Protein 3C7A (pdb70)

B-factor: mean 21.14, std 8.31, range [6.83, 104.27]

Nearest PDB structures (foldseek):
  3c7c-assembly1_B  TM=9.844E-01  e=1.904E-80  Pecten maximus
  3iqd-assembly1_B  TM=9.729E-01  e=5.511E-79  Pecten maximus
  3c7d-assembly1_B  TM=9.740E-01  e=1.786E-74  Pecten maximus
  6pbp-assembly1_A  TM=6.969E-01  e=7.208E-14  Pseudomonas aeruginosa PAO1
  6c4n-assembly1_A  TM=6.877E-01  e=1.824E-13  Pseudomonas aeruginosa PAO1

Solvent-accessible surface area: 20232 Å² total; per-residue (Å²): 125,38,76,1,0,0,0,1,13,35,67,10,0,0,0,5,0,2,20,1,24,48,77,153,51,24,49,4,16,0,3,2,70,155,82,85,40,7,119,178,2,77,179,42,13,47,96,72,90,3,12,0,28,32,48,83,211,134,68,86,114,66,108,37,116,8,126,22,152,46,29,21,109,56,31,99,98,0,3,55,41,3,38,0,1,1,0,10,30,60,4,137,32,1,93,33,16,0,109,25,3,36,102,80,10,69,78,41,0,0,0,0,0,1,38,4,79,7,1,0,16,3,16,0,36,73,50,19,42,143,63,10,69,17,3,7,8,0,3,5,96,57,48,0,22,60,23,171,50,131,87,85,0,78,70,0,36,4,104,29,60,111,73,73,3,9,1,3,49,38,166,30,132,29,191,37,53,86,25,63,68,18,1,48,78,2,14,26,96,98,0,90,14,114,89,28,118,29,17,4,22,34,17,16,48,63,23,30,5,34,48,1,2,10,12,53,36,103,13,30,118,106,120,43,144,53,33,132,133,29,32,82,11,42,52,44,20,72,101,73,8,3,84,31,8,62,36,0,4,73,16,8,74,77,1,4,89,32,5,61,87,68,25,118,88,37,68,5,74,60,21,56,54,10,79,81,77,17,57,83,109,58,130,158,53,25,145,52,73,119,54,18,66,56,0,8,30,47,0,146,58,28,173,55,81,79,10,42,47,115,96,68,139,71,25,30,10,14,52,55,58,61,142,84,8,61,22,38,0,11,20,6,4,1,0,18,18,0,1,1,79,31,26,70,35,87,2,96,26,4,38,115,0,1,93,46,0,11,127,84,38,63,99,72,8,5,53,147,52,44,32,98,5,168,23,40,64,93,5,4,2,0,51,104,26,33,11,92,81,31,96,8,2,36,70,29,156,114,160,138,170,173,238

Foldseek 3Di:
DAEEEEEDFFFQSLVLQQLQQQDPPYAYEYAYADPPLQVVLCVVQDPHWAWEWEQDPVRDIDIGTGDHPGGDHQLQVRAAPHQEYEYDDAALCPLVVLQRNQVHHDLQHEYEYQAQFAQNLLSNCLSNPPSSQRYKYKHWQHHQFDWHDDDRNHYIYTPDGDQETEMEMDDHDYHGDDDQVVVCSSPDDDHRYDYDQDPVLSHLVNLLCPLLLQCCQPCVPPPPDADADWDQGQLPGDPVSLVLSQLQLVLSVVLLVLLCVVDPPRDNPPRDGPLVVLCVPQVVQADDRPDSNRSRNRGNVSPPHTADWDDDPPHIDHDDDDPSQVRSQQSHLLQVLLSCVQSVHDRVSSVVSNVVRCVVVVFWQDDPSDGPTPCNCSHSHSVNSPQRHPVCVPPVDDDDDDD

Structure (mmCIF, N/CA/C/O backbone):
data_3C7A
#
_entry.id   3C7A
#
_cell.length_a   99.816
_cell.length_b   99.816
_cell.length_c   126.513
_cell.angle_alpha   90.00
_cell.angle_beta   90.00
_cell.angle_gamma   90.00
#
_symmetry.space_group_name_H-M   'P 41 21 2'
#
loop_
_entity.id
_entity.type
_entity.pdbx_description
1 polymer 'Octopine dehydrogenase'
2 non-polymer NICOTINAMIDE-ADENINE-DINUCLEOTIDE
3 non-polymer 1,2-ETHANEDIOL
4 water water
#
loop_
_atom_site.group_PDB
_atom_site.id
_atom_site.type_symbol
_atom_site.label_atom_id
_atom_site.label_alt_id
_atom_site.label_comp_id
_atom_site.label_asym_id
_atom_site.label_entity_id
_atom_site.label_seq_id
_atom_site.pdbx_PDB_ins_code
_atom_site.Cartn_x
_atom_site.Cartn_y
_atom_site.Cartn_z
_atom_site.occupancy
_atom_site.B_iso_or_equiv
_atom_site.auth_seq_id
_atom_site.auth_comp_id
_atom_site.auth_asym_id
_atom_site.auth_atom_id
_atom_site.pdbx_PDB_model_num
ATOM 1 N N . THR A 1 2 ? 90.554 24.682 24.640 1.00 17.80 2 THR A N 1
ATOM 2 C CA . THR A 1 2 ? 90.921 24.749 26.084 1.00 17.71 2 THR A CA 1
ATOM 3 C C . THR A 1 2 ? 90.497 26.089 26.689 1.00 17.46 2 THR A C 1
ATOM 4 O O . THR A 1 2 ? 90.831 27.152 26.156 1.00 17.58 2 THR A O 1
ATOM 8 N N . VAL A 1 3 ? 89.753 26.024 27.793 1.00 17.01 3 VAL A N 1
ATOM 9 C CA . VAL A 1 3 ? 89.368 27.213 28.559 1.00 16.54 3 VAL A CA 1
ATOM 10 C C . VAL A 1 3 ? 90.369 27.420 29.701 1.00 16.17 3 VAL A C 1
ATOM 11 O O . VAL A 1 3 ? 90.631 26.499 30.479 1.00 16.07 3 VAL A O 1
ATOM 15 N N . LYS A 1 4 ? 90.923 28.630 29.789 1.00 15.69 4 LYS A N 1
ATOM 16 C CA . LYS A 1 4 ? 91.960 28.955 30.776 1.00 15.33 4 LYS A CA 1
ATOM 17 C C . LYS A 1 4 ? 91.429 29.832 31.918 1.00 14.94 4 LYS A C 1
ATOM 18 O O . LYS A 1 4 ? 90.840 30.890 31.674 1.00 14.81 4 LYS A O 1
ATOM 24 N N . VAL A 1 5 ? 91.649 29.379 33.156 1.00 14.49 5 VAL A N 1
ATOM 25 C CA . VAL A 1 5 ? 91.062 29.995 34.361 1.00 13.98 5 VAL A CA 1
ATOM 26 C C . VAL A 1 5 ? 92.119 30.325 35.432 1.00 13.81 5 VAL A C 1
ATOM 27 O O . VAL A 1 5 ? 92.939 29.472 35.784 1.00 13.71 5 VAL A O 1
ATOM 31 N N . CYS A 1 6 ? 92.084 31.556 35.948 1.00 13.61 6 CYS A N 1
ATOM 32 C CA . CYS A 1 6 ? 92.949 31.979 37.064 1.00 13.42 6 CYS A CA 1
ATOM 33 C C . CYS A 1 6 ? 92.149 32.236 38.350 1.00 13.26 6 CYS A C 1
ATOM 34 O O . CYS A 1 6 ? 91.201 33.029 38.353 1.00 13.31 6 CYS A O 1
ATOM 37 N N . VAL A 1 7 ? 92.544 31.562 39.432 1.00 13.00 7 VAL A N 1
ATOM 38 C CA . VAL A 1 7 ? 91.925 31.725 40.757 1.00 12.83 7 VAL A CA 1
ATOM 39 C C . VAL A 1 7 ? 92.831 32.561 41.677 1.00 12.73 7 VAL A C 1
ATOM 40 O O . VAL A 1 7 ? 94.017 32.257 41.824 1.00 12.66 7 VAL A O 1
ATOM 44 N N . CYS A 1 8 ? 92.265 33.602 42.292 1.00 12.64 8 CYS A N 1
ATOM 45 C CA . CYS A 1 8 ? 93.017 34.502 43.179 1.00 12.56 8 CYS A CA 1
ATOM 46 C C . CYS A 1 8 ? 92.689 34.265 44.664 1.00 12.53 8 CYS A C 1
ATOM 47 O O . CYS A 1 8 ? 91.536 34.422 45.082 1.00 12.45 8 CYS A O 1
ATOM 50 N N . GLY A 1 9 ? 93.703 33.889 45.449 1.00 12.51 9 GLY A N 1
ATOM 51 C CA . GLY A 1 9 ? 93.546 33.653 46.897 1.00 12.55 9 GLY A CA 1
ATOM 52 C C . GLY A 1 9 ? 94.123 32.341 47.419 1.00 12.54 9 GLY A C 1
ATOM 53 O O . GLY A 1 9 ? 94.637 31.531 46.644 1.00 12.53 9 GLY A O 1
ATOM 54 N N . GLY A 1 10 ? 94.029 32.125 48.734 1.00 12.63 10 GLY A N 1
ATOM 55 C CA . GLY A 1 10 ? 94.554 30.900 49.358 1.00 12.72 10 GLY A CA 1
ATOM 56 C C . GLY A 1 10 ? 93.894 30.395 50.638 1.00 12.75 10 GLY A C 1
ATOM 57 O O . GLY A 1 10 ? 94.540 29.707 51.436 1.00 12.80 10 GLY A O 1
ATOM 58 N N . GLY A 1 11 ? 92.614 30.715 50.834 1.00 12.73 11 GLY A N 1
ATOM 59 C CA . GLY A 1 11 ? 91.875 30.304 52.039 1.00 12.68 11 GLY A CA 1
ATOM 60 C C . GLY A 1 11 ? 90.926 29.132 51.832 1.00 12.70 11 GLY A C 1
ATOM 61 O O . GLY A 1 11 ? 91.152 28.293 50.956 1.00 12.67 11 GLY A O 1
ATOM 62 N N . ASN A 1 12 ? 89.865 29.076 52.644 1.00 12.65 12 ASN A N 1
ATOM 63 C CA . ASN A 1 12 ? 88.855 28.006 52.566 1.00 12.67 12 ASN A CA 1
ATOM 64 C C . ASN A 1 12 ? 88.184 27.918 51.189 1.00 12.61 12 ASN A C 1
ATOM 65 O O . ASN A 1 12 ? 88.021 26.825 50.636 1.00 12.49 12 ASN A O 1
ATOM 70 N N . GLY A 1 13 ? 87.800 29.076 50.649 1.00 12.50 13 GLY A N 1
ATOM 71 C CA . GLY A 1 13 ? 87.128 29.163 49.350 1.00 12.35 13 GLY A CA 1
ATOM 72 C C . GLY A 1 13 ? 88.014 28.827 48.162 1.00 12.29 13 GLY A C 1
ATOM 73 O O . GLY A 1 13 ? 87.572 28.161 47.223 1.00 12.15 13 GLY A O 1
ATOM 74 N N . ALA A 1 14 ? 89.266 29.284 48.206 1.00 12.24 14 ALA A N 1
ATOM 75 C CA . ALA A 1 14 ? 90.227 29.058 47.119 1.00 12.20 14 ALA A CA 1
ATOM 76 C C . ALA A 1 14 ? 90.664 27.596 46.982 1.00 12.20 14 ALA A C 1
ATOM 77 O O . ALA A 1 14 ? 90.897 27.122 45.865 1.00 12.09 14 ALA A O 1
ATOM 79 N N . HIS A 1 15 ? 90.780 26.896 48.113 1.00 12.16 15 HIS A N 1
ATOM 80 C CA . HIS A 1 15 ? 91.090 25.459 48.124 1.00 12.19 15 HIS A CA 1
ATOM 81 C C . HIS A 1 15 ? 90.001 24.639 47.421 1.00 12.06 15 HIS A C 1
ATOM 82 O O . HIS A 1 15 ? 90.307 23.778 46.591 1.00 11.94 15 HIS A O 1
ATOM 89 N N . THR A 1 16 ? 88.739 24.919 47.756 1.00 12.03 16 THR A N 1
ATOM 90 C CA . THR A 1 16 ? 87.584 24.197 47.202 1.00 11.99 16 THR A CA 1
ATOM 91 C C . THR A 1 16 ? 87.407 24.419 45.689 1.00 12.07 16 THR A C 1
ATOM 92 O O . THR A 1 16 ? 87.225 23.456 44.938 1.00 12.08 16 THR A O 1
ATOM 96 N N . LEU A 1 17 ? 87.467 25.678 45.253 1.00 12.07 17 LEU A N 1
ATOM 97 C CA . LEU A 1 17 ? 87.274 26.030 43.838 1.00 12.17 17 LEU A CA 1
ATOM 98 C C . LEU A 1 17 ? 88.353 25.448 42.912 1.00 12.22 17 LEU A C 1
ATOM 99 O O . LEU A 1 17 ? 88.039 24.960 41.822 1.00 12.10 17 LEU A O 1
ATOM 104 N N . SER A 1 18 ? 89.612 25.502 43.353 1.00 12.38 18 SER A N 1
ATOM 105 C CA . SER A 1 18 ? 90.747 25.001 42.568 1.00 12.59 18 SER A CA 1
ATOM 106 C C . SER A 1 18 ? 90.684 23.492 42.307 1.00 12.64 18 SER A C 1
ATOM 107 O O . SER A 1 18 ? 91.002 23.035 41.207 1.00 12.63 18 SER A O 1
ATOM 110 N N . GLY A 1 19 ? 90.272 22.733 43.322 1.00 12.67 19 GLY A N 1
ATOM 111 C CA . GLY A 1 19 ? 90.154 21.277 43.224 1.00 12.81 19 GLY A CA 1
ATOM 112 C C . GLY A 1 19 ? 89.050 20.791 42.296 1.00 12.94 19 GLY A C 1
ATOM 113 O O . GLY A 1 19 ? 89.246 19.837 41.539 1.00 12.89 19 GLY A O 1
ATOM 114 N N . LEU A 1 20 ? 87.891 21.446 42.354 1.00 13.03 20 LEU A N 1
ATOM 115 C CA . LEU A 1 20 ? 86.740 21.067 41.525 1.00 13.18 20 LEU A CA 1
ATOM 116 C C . LEU A 1 20 ? 86.917 21.423 40.043 1.00 13.26 20 LEU A C 1
ATOM 117 O O . LEU A 1 20 ? 86.609 20.609 39.166 1.00 13.13 20 LEU A O 1
ATOM 122 N N . ALA A 1 21 ? 87.412 22.633 39.777 1.00 13.34 21 ALA A N 1
ATOM 123 C CA . ALA A 1 21 ? 87.616 23.127 38.408 1.00 13.58 21 ALA A CA 1
ATOM 124 C C . ALA A 1 21 ? 88.677 22.347 37.622 1.00 13.75 21 ALA A C 1
ATOM 125 O O . ALA A 1 21 ? 88.516 22.111 36.420 1.00 13.72 21 ALA A O 1
ATOM 127 N N . ALA A 1 22 ? 89.750 21.948 38.304 1.00 13.89 22 ALA A N 1
ATOM 128 C CA . ALA A 1 22 ? 90.857 21.221 37.670 1.00 14.14 22 ALA A CA 1
ATOM 129 C C . ALA A 1 22 ? 90.537 19.754 37.356 1.00 14.33 22 ALA A C 1
ATOM 130 O O . ALA A 1 22 ? 91.332 19.070 36.703 1.00 14.28 22 ALA A O 1
ATOM 132 N N . SER A 1 23 ? 89.380 19.278 37.815 1.00 14.60 23 SER A N 1
ATOM 133 C CA . SER A 1 23 ? 88.950 17.901 37.555 1.00 14.93 23 SER A CA 1
ATOM 134 C C . SER A 1 23 ? 88.132 17.754 36.261 1.00 15.22 23 SER A C 1
ATOM 135 O O . SER A 1 23 ? 87.810 16.633 35.851 1.00 15.25 23 SER A O 1
ATOM 138 N N . ARG A 1 24 ? 87.811 18.881 35.622 1.00 15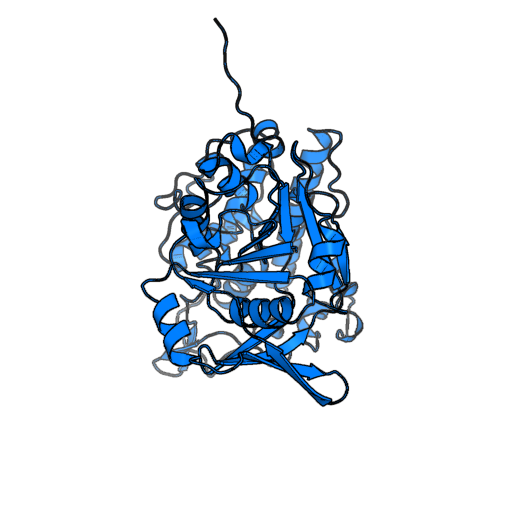.42 24 ARG A N 1
ATOM 139 C CA . ARG A 1 24 ? 86.985 18.888 34.406 1.00 15.71 24 ARG A CA 1
ATOM 140 C C . ARG A 1 24 ? 87.826 18.759 33.132 1.00 15.99 24 ARG A C 1
ATOM 141 O O . ARG A 1 24 ? 88.890 19.372 33.017 1.00 15.96 24 ARG A O 1
ATOM 149 N N . 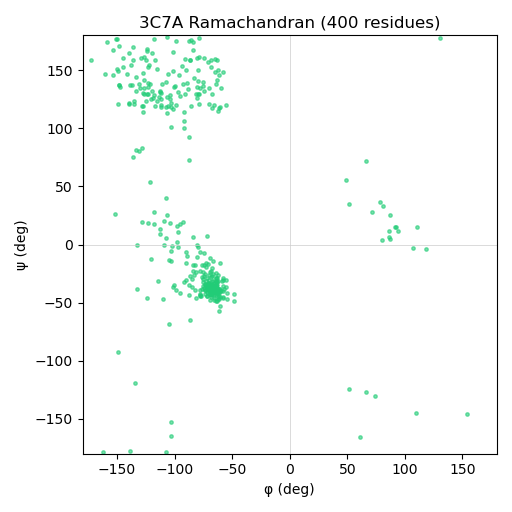ASP A 1 25 ? 87.333 17.968 32.178 1.00 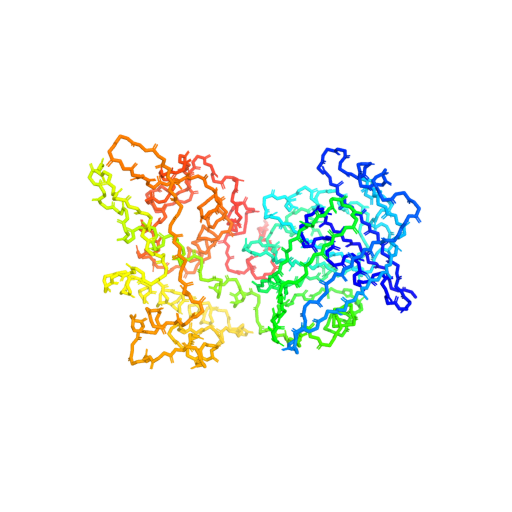16.36 25 ASP A N 1
ATOM 150 C CA . ASP A 1 25 ? 87.997 17.785 30.882 1.00 16.80 25 ASP A CA 1
ATOM 151 C C . ASP A 1 25 ? 87.979 19.064 30.040 1.00 16.78 25 ASP A C 1
ATOM 152 O O . ASP A 1 25 ? 86.928 19.682 29.854 1.00 16.80 25 ASP A O 1
ATOM 157 N N . GLY A 1 26 ? 89.152 19.453 29.543 1.00 16.88 26 GLY A N 1
ATOM 158 C CA . GLY A 1 26 ? 89.294 20.626 28.676 1.00 16.84 26 GLY A CA 1
ATOM 159 C C . GLY A 1 26 ? 89.484 21.959 29.385 1.00 16.80 26 GLY A C 1
ATOM 160 O O . GLY A 1 26 ? 89.161 23.012 28.825 1.00 16.83 26 GLY A O 1
AT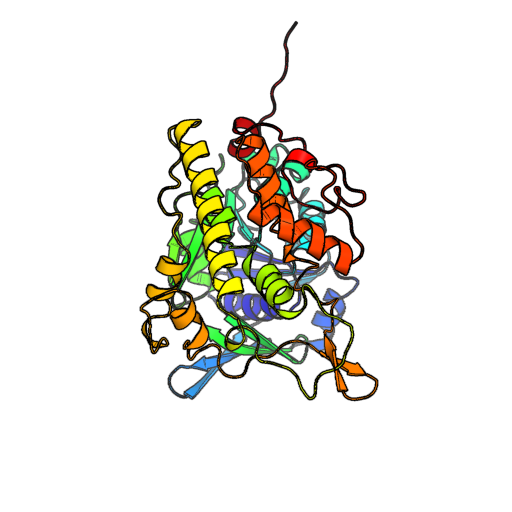OM 161 N N . VAL A 1 27 ? 90.013 21.917 30.609 1.00 16.68 27 VAL A N 1
ATOM 162 C CA . VAL A 1 27 ? 90.240 23.124 31.421 1.00 16.58 27 VAL A CA 1
ATOM 163 C C . VAL A 1 27 ? 91.668 23.149 31.995 1.00 16.57 27 VAL A C 1
ATOM 164 O O . VAL A 1 27 ? 92.175 22.121 32.453 1.00 16.52 27 VAL A O 1
ATOM 168 N N . GLU A 1 28 ? 92.299 24.326 31.961 1.00 16.55 28 GLU A N 1
ATOM 169 C CA . GLU A 1 28 ? 93.624 24.556 32.557 1.00 16.53 28 GLU A CA 1
ATOM 170 C C . GLU A 1 28 ? 93.549 25.622 33.666 1.00 16.48 28 GLU A C 1
ATOM 171 O O . GLU A 1 28 ? 93.070 26.737 33.432 1.00 16.39 28 GLU A O 1
ATOM 177 N N . VAL A 1 29 ? 94.032 25.277 34.862 1.00 16.37 29 VAL A N 1
ATOM 178 C CA . VAL A 1 29 ? 93.907 26.140 36.050 1.00 16.32 29 VAL A CA 1
ATOM 179 C C . VAL A 1 29 ? 95.255 26.685 36.549 1.00 16.32 29 VAL A C 1
ATOM 180 O O . VAL A 1 29 ? 96.223 25.932 36.693 1.00 16.20 29 VAL A O 1
ATOM 184 N N . ARG A 1 30 ? 95.297 27.994 36.813 1.00 16.20 30 ARG A N 1
ATOM 185 C CA . ARG A 1 30 ? 96.453 28.652 37.435 1.00 16.23 30 ARG A CA 1
ATOM 186 C C . ARG A 1 30 ? 96.051 29.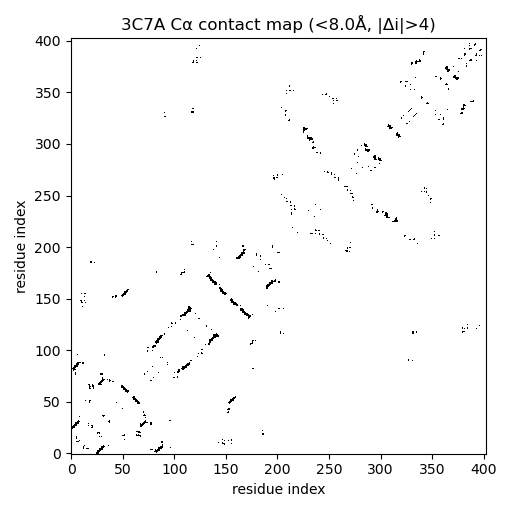352 38.739 1.00 15.95 30 ARG A C 1
ATOM 187 O O . ARG A 1 30 ? 95.000 29.991 38.804 1.00 15.96 30 ARG A O 1
ATOM 195 N N . VAL A 1 31 ? 96.889 29.227 39.769 1.00 15.61 31 VAL A N 1
ATOM 196 C CA . VAL A 1 31 ? 96.617 29.825 41.085 1.00 15.35 31 VAL A CA 1
ATOM 197 C C . VAL A 1 31 ? 97.601 30.962 41.402 1.00 15.11 31 VAL A C 1
ATOM 198 O O . VAL A 1 31 ? 98.818 30.792 41.276 1.00 15.04 31 VAL A O 1
ATOM 202 N N . LEU A 1 32 ? 97.059 32.112 41.809 1.00 14.81 32 LEU A N 1
ATOM 203 C CA . LEU A 1 32 ? 97.856 33.284 42.196 1.00 14.63 32 LEU A CA 1
ATOM 204 C C . LEU A 1 32 ? 97.511 33.765 43.613 1.00 14.51 32 LEU A C 1
ATOM 205 O O . LEU A 1 32 ? 96.335 33.962 43.937 1.00 14.32 32 LEU A O 1
ATOM 210 N N . THR A 1 33 ? 98.541 33.946 44.444 1.00 14.38 33 THR A N 1
ATOM 211 C CA . THR A 1 33 ? 98.395 34.525 45.794 1.00 14.37 33 THR A CA 1
ATOM 212 C C . THR A 1 33 ? 99.532 35.505 46.125 1.00 14.40 33 THR A C 1
ATOM 213 O O . THR A 1 33 ? 100.701 35.232 45.839 1.00 14.34 33 THR A O 1
ATOM 217 N N . LEU A 1 34 ? 99.176 36.638 46.732 1.00 14.40 34 LEU A N 1
ATOM 218 C CA . LEU A 1 34 ? 100.129 37.727 46.987 1.00 14.49 34 LEU A CA 1
ATOM 219 C C . LEU A 1 34 ? 100.447 37.972 48.474 1.00 14.61 34 LEU A C 1
ATOM 220 O O . LEU A 1 34 ? 101.041 39.000 48.824 1.00 14.60 34 LEU A O 1
ATOM 225 N N . PHE A 1 35 ? 100.063 37.033 49.338 1.00 14.57 35 PHE A N 1
ATOM 226 C CA . PHE A 1 35 ? 100.296 37.159 50.783 1.00 14.68 35 PHE A CA 1
ATOM 227 C C . PHE A 1 35 ? 101.674 36.610 51.177 1.00 14.66 35 PHE A C 1
ATOM 228 O O . PHE A 1 35 ? 101.824 35.418 51.458 1.00 14.64 35 PHE A O 1
ATOM 236 N N . ALA A 1 36 ? 102.669 37.501 51.197 1.00 14.64 36 ALA A N 1
ATOM 237 C CA . ALA A 1 36 ? 104.074 37.142 51.451 1.00 14.63 36 ALA A CA 1
ATOM 238 C C . ALA A 1 36 ? 104.548 35.992 50.548 1.00 14.64 36 ALA A C 1
ATOM 239 O O . ALA A 1 36 ? 104.441 36.090 49.323 1.00 14.44 36 ALA A O 1
ATOM 241 N N . ASP A 1 37 ? 105.054 34.913 51.148 1.00 14.69 37 ASP A N 1
ATOM 242 C CA . ASP A 1 37 ? 105.533 33.747 50.391 1.00 14.81 37 ASP A CA 1
ATOM 243 C C . ASP A 1 37 ? 104.590 32.535 50.506 1.00 14.83 37 ASP A C 1
ATOM 244 O O . ASP A 1 37 ? 105.045 31.390 50.615 1.00 14.79 37 ASP A O 1
ATOM 249 N N . GLU A 1 38 ? 103.281 32.793 50.464 1.00 14.89 38 GLU A N 1
ATOM 250 C CA . GLU A 1 38 ? 102.253 31.747 50.606 1.00 14.99 38 GLU A CA 1
ATOM 251 C C . GLU A 1 38 ? 102.275 30.699 49.480 1.00 15.19 38 GLU A C 1
ATOM 252 O O . GLU A 1 38 ? 101.957 29.527 49.714 1.00 15.00 38 GLU A O 1
ATOM 258 N N . ALA A 1 39 ? 102.650 31.123 48.272 1.00 15.43 39 ALA A N 1
ATOM 259 C CA . ALA A 1 39 ? 102.703 30.234 47.102 1.00 15.79 39 ALA A CA 1
ATOM 260 C C . ALA A 1 39 ? 103.786 29.153 47.203 1.00 16.03 39 ALA A C 1
ATOM 261 O O . ALA A 1 39 ? 103.554 28.003 46.822 1.00 15.98 39 ALA A O 1
ATOM 263 N N . GLU A 1 40 ? 104.960 29.530 47.711 1.00 16.41 40 GLU A N 1
ATOM 264 C CA . GLU A 1 40 ? 106.062 28.583 47.929 1.00 16.88 40 GLU A CA 1
ATOM 265 C C . GLU A 1 40 ? 105.750 27.561 49.027 1.00 16.86 40 GLU A C 1
ATOM 266 O O . GLU A 1 40 ? 106.169 26.404 48.938 1.00 16.89 40 GLU A O 1
ATOM 272 N N . ARG A 1 41 ? 105.017 27.997 50.053 1.00 17.02 41 ARG A N 1
ATOM 273 C CA . ARG A 1 41 ? 104.586 27.120 51.151 1.00 17.21 41 ARG A CA 1
ATOM 274 C C . ARG A 1 41 ? 103.612 26.036 50.677 1.00 17.12 41 ARG A C 1
ATOM 275 O O . ARG A 1 41 ? 103.699 24.885 51.115 1.00 17.03 41 ARG A O 1
ATOM 283 N N . TRP A 1 42 ? 102.693 26.417 49.788 1.00 17.04 42 TRP A N 1
ATOM 284 C CA . TRP A 1 42 ? 101.706 25.500 49.201 1.00 17.04 42 TRP A CA 1
ATOM 285 C C . TRP A 1 42 ? 102.381 24.415 48.351 1.00 17.17 42 TRP A C 1
ATOM 286 O O . TRP A 1 42 ? 102.083 23.229 48.508 1.00 17.25 42 TRP A O 1
ATOM 297 N N . THR A 1 43 ? 103.291 24.827 47.467 1.00 17.46 43 THR A N 1
ATOM 298 C CA . THR A 1 43 ? 103.988 23.914 46.547 1.00 17.72 43 THR A CA 1
ATOM 299 C C . THR A 1 43 ? 104.816 22.842 47.276 1.00 17.92 43 THR A C 1
ATOM 300 O O . THR A 1 43 ? 104.856 21.683 46.849 1.00 17.81 43 THR A O 1
ATOM 304 N N . LYS A 1 44 ? 105.460 23.236 48.374 1.00 18.12 44 LYS A N 1
ATOM 305 C CA . LYS A 1 44 ? 106.324 22.337 49.146 1.00 18.41 44 LYS A CA 1
ATOM 306 C C . LYS A 1 44 ? 105.528 21.287 49.931 1.00 18.47 44 LYS A C 1
ATOM 307 O O . LYS A 1 44 ? 105.957 20.135 50.050 1.00 18.44 44 LYS A O 1
ATOM 313 N N . ALA A 1 45 ? 104.371 21.688 50.455 1.00 18.54 45 ALA A N 1
ATOM 314 C CA . ALA A 1 45 ? 103.517 20.800 51.249 1.00 18.72 45 ALA A CA 1
ATOM 315 C C . ALA A 1 45 ? 102.798 19.735 50.413 1.00 18.87 45 ALA A C 1
ATOM 316 O O . ALA A 1 45 ? 102.595 18.611 50.881 1.00 18.82 45 ALA A O 1
ATOM 318 N N . LEU A 1 46 ? 102.417 20.090 49.185 1.00 19.10 46 LEU A N 1
ATOM 319 C CA . LEU A 1 46 ? 101.709 19.166 48.291 1.00 19.30 46 LEU A CA 1
ATOM 320 C C . LEU A 1 46 ? 102.639 18.124 47.655 1.00 19.49 46 LEU A C 1
ATOM 321 O O . LEU A 1 46 ? 102.301 16.939 47.596 1.00 19.50 46 LEU A O 1
ATOM 326 N N . GLY A 1 47 ? 103.799 18.574 47.176 1.00 19.74 47 GLY A N 1
ATOM 327 C CA . GLY A 1 47 ? 104.780 17.693 46.541 1.00 20.00 47 GLY A CA 1
ATOM 328 C C . GLY A 1 47 ? 104.292 17.095 45.233 1.00 20.23 47 GLY A C 1
ATOM 329 O O . GLY A 1 47 ? 103.847 17.819 44.338 1.00 20.20 47 GLY A O 1
ATOM 330 N N . ALA A 1 48 ? 104.368 15.769 45.132 1.00 20.42 48 ALA A N 1
ATOM 331 C CA . ALA A 1 48 ? 103.944 15.044 43.932 1.00 20.70 48 ALA A CA 1
ATOM 332 C C . ALA A 1 48 ? 102.526 14.465 44.037 1.00 20.83 48 ALA A C 1
ATOM 333 O O . ALA A 1 48 ? 102.055 13.798 43.111 1.00 20.85 48 ALA A O 1
ATOM 335 N N . ASP A 1 49 ? 101.854 14.729 45.158 1.00 21.03 49 ASP A N 1
ATOM 336 C CA . ASP A 1 49 ? 100.521 14.174 45.432 1.00 21.31 49 ASP A CA 1
ATOM 337 C C . ASP A 1 49 ? 99.377 14.991 44.808 1.00 21.47 49 ASP A C 1
ATOM 338 O O . ASP A 1 49 ? 99.607 16.058 44.233 1.00 21.44 49 ASP A O 1
ATOM 343 N N . GLU A 1 50 ? 98.153 14.471 44.928 1.00 21.66 50 GLU A N 1
ATOM 344 C CA . GLU A 1 50 ? 96.943 15.126 44.413 1.00 21.88 50 GLU A CA 1
ATOM 345 C C . GLU A 1 50 ? 96.157 15.837 45.523 1.00 21.87 50 GLU A C 1
ATOM 346 O O . GLU A 1 50 ? 96.174 15.404 46.678 1.00 21.90 50 GLU A O 1
ATOM 352 N N . LEU A 1 51 ? 95.469 16.921 45.161 1.00 21.85 51 LEU A N 1
ATOM 353 C CA . LEU A 1 51 ? 94.606 17.663 46.090 1.00 21.85 51 LEU A CA 1
ATOM 354 C C . LEU A 1 51 ? 93.243 16.972 46.236 1.00 21.91 51 LEU A C 1
ATOM 355 O O . LEU A 1 51 ? 92.647 16.559 45.239 1.00 21.91 51 LEU A O 1
ATOM 360 N N . THR A 1 52 ? 92.756 16.863 47.474 1.00 21.97 52 THR A N 1
ATOM 361 C CA . THR A 1 52 ? 91.531 16.105 47.775 1.00 22.06 52 THR A CA 1
ATOM 362 C C . THR A 1 52 ? 90.400 16.967 48.360 1.00 22.23 52 THR A C 1
ATOM 363 O O . THR A 1 52 ? 90.606 17.709 49.325 1.00 22.13 52 THR A O 1
ATOM 367 N N . VAL A 1 53 ? 89.211 16.853 47.764 1.00 22.52 53 VAL A N 1
ATOM 368 C CA . VAL A 1 53 ? 87.996 17.511 48.262 1.00 22.87 53 VAL A CA 1
ATOM 369 C C . VAL A 1 53 ? 86.973 16.456 48.712 1.00 23.21 53 VAL A C 1
ATOM 370 O O . VAL A 1 53 ? 86.582 15.588 47.928 1.00 23.19 53 VAL A O 1
ATOM 374 N N . ILE A 1 54 ? 86.549 16.540 49.974 1.00 23.70 54 ILE A N 1
ATOM 375 C CA . ILE A 1 54 ? 85.570 15.603 50.545 1.00 24.22 54 ILE A CA 1
ATOM 376 C C . ILE A 1 54 ? 84.187 16.256 50.642 1.00 24.61 54 ILE A C 1
ATOM 377 O O . ILE A 1 54 ? 84.025 17.289 51.297 1.00 24.66 54 ILE A O 1
ATOM 382 N N . VAL A 1 55 ? 83.200 15.640 49.991 1.00 25.13 55 VAL A N 1
ATOM 383 C CA . VAL A 1 55 ? 81.848 16.204 49.893 1.00 25.76 55 VAL A CA 1
ATOM 384 C C . VAL A 1 55 ? 80.812 15.383 50.674 1.00 26.21 55 VAL A C 1
ATOM 385 O O . VAL A 1 55 ? 80.607 14.199 50.395 1.00 26.14 55 VAL A O 1
ATOM 389 N N . ASN A 1 56 ? 80.170 16.025 51.649 1.00 26.87 56 ASN A N 1
ATOM 390 C CA . ASN A 1 56 ? 79.075 15.416 52.406 1.00 27.56 56 ASN A CA 1
ATOM 391 C C . ASN A 1 56 ? 77.758 15.492 51.635 1.00 28.05 56 ASN A C 1
ATOM 392 O O . ASN A 1 56 ? 77.340 16.574 51.213 1.00 28.11 56 ASN A O 1
ATOM 397 N N . GLU A 1 57 ? 77.113 14.341 51.459 1.00 28.65 57 GLU A N 1
ATOM 398 C CA . GLU A 1 57 ? 75.884 14.246 50.667 1.00 29.31 57 GLU A CA 1
ATOM 399 C C . GLU A 1 57 ? 74.624 14.248 51.540 1.00 29.75 57 GLU A C 1
ATOM 400 O O . GLU A 1 57 ? 74.708 14.237 52.771 1.00 29.82 57 GLU A O 1
ATOM 406 N N . LYS A 1 58 ? 73.461 14.264 50.890 1.00 30.31 58 LYS A N 1
ATOM 407 C CA . LYS A 1 58 ? 72.169 14.287 51.584 1.00 30.85 58 LYS A CA 1
ATOM 408 C C . LYS A 1 58 ? 71.792 12.934 52.195 1.00 31.08 58 LYS A C 1
ATOM 409 O O . LYS A 1 58 ? 71.003 12.875 53.141 1.00 31.20 58 LYS A O 1
ATOM 415 N N . ASP A 1 59 ? 72.355 11.858 51.647 1.00 31.41 59 ASP A N 1
ATOM 416 C CA . ASP A 1 59 ? 72.119 10.501 52.146 1.00 31.67 59 ASP A CA 1
ATOM 417 C C . ASP A 1 59 ? 72.787 10.261 53.498 1.00 31.68 59 ASP A C 1
ATOM 418 O O . ASP A 1 59 ? 72.247 9.551 54.349 1.00 31.80 59 ASP A O 1
ATOM 423 N N . GLY A 1 60 ? 73.962 10.859 53.682 1.00 31.62 60 GLY A N 1
ATOM 424 C CA . GLY A 1 60 ? 74.807 10.597 54.843 1.00 31.51 60 GLY A CA 1
ATOM 425 C C . GLY A 1 60 ? 76.146 10.017 54.421 1.00 31.39 60 GLY A C 1
ATOM 426 O O . GLY A 1 60 ? 77.023 9.786 55.256 1.00 31.44 60 GLY A O 1
ATOM 427 N N . THR A 1 61 ? 76.291 9.784 53.116 1.00 31.23 61 THR A N 1
ATOM 428 C CA . THR A 1 61 ? 77.522 9.252 52.525 1.00 31.06 61 THR A CA 1
ATOM 429 C C . THR A 1 61 ? 78.507 10.371 52.163 1.00 30.85 61 THR A C 1
ATOM 430 O O . THR A 1 61 ? 78.187 11.555 52.301 1.00 30.83 61 THR A O 1
ATOM 434 N N . GLN A 1 62 ? 79.700 9.985 51.708 1.00 30.55 62 GLN A N 1
ATOM 435 C CA . GLN A 1 62 ? 80.750 10.937 51.330 1.00 30.29 62 GLN A CA 1
ATOM 436 C C . GLN A 1 62 ? 81.388 10.594 49.980 1.00 30.02 62 GLN A C 1
ATOM 437 O O . GLN A 1 62 ? 81.567 9.419 49.650 1.00 30.07 62 GLN A O 1
ATOM 443 N N . THR A 1 63 ? 81.732 11.630 49.214 1.00 29.62 63 THR A N 1
ATOM 444 C CA . THR A 1 63 ? 82.369 11.475 47.900 1.00 29.23 63 THR A CA 1
ATOM 445 C C . THR A 1 63 ? 83.703 12.233 47.850 1.00 28.83 63 THR A C 1
ATOM 446 O O . THR A 1 63 ? 83.804 13.353 48.357 1.00 28.79 63 THR A O 1
ATOM 450 N N . GLU A 1 64 ? 84.715 11.614 47.239 1.00 28.31 64 GLU A N 1
ATOM 451 C CA . GLU A 1 64 ? 86.051 12.211 47.105 1.00 27.88 64 GLU A CA 1
ATOM 452 C C . GLU A 1 64 ? 86.355 12.663 45.673 1.00 27.29 64 GLU A C 1
ATOM 453 O O . GLU A 1 64 ? 86.010 11.973 44.711 1.00 27.30 64 GLU A O 1
ATOM 459 N N . VAL A 1 65 ? 87.006 13.820 45.547 1.00 26.57 65 VAL A N 1
ATOM 460 C CA . VAL A 1 65 ? 87.446 14.360 44.252 1.00 25.84 65 VAL A CA 1
ATOM 461 C C . VAL A 1 65 ? 88.946 14.688 44.306 1.00 25.34 65 VAL A C 1
ATOM 462 O O . VAL A 1 65 ? 89.401 15.367 45.229 1.00 25.22 65 VAL A O 1
ATOM 466 N N . LYS A 1 66 ? 89.702 14.199 43.320 1.00 24.74 66 LYS A N 1
ATOM 467 C CA . LYS A 1 66 ? 91.161 14.391 43.270 1.00 24.24 66 LYS A CA 1
ATOM 468 C C . LYS A 1 66 ? 91.646 14.992 41.944 1.00 23.78 66 LYS A C 1
ATOM 469 O O . LYS A 1 66 ? 91.230 14.549 40.870 1.00 23.74 66 LYS A O 1
ATOM 475 N N . SER A 1 67 ? 92.530 15.991 42.031 1.00 23.19 67 SER A N 1
ATOM 476 C CA . SER A 1 67 ? 93.086 16.678 40.851 1.00 22.65 67 SER A CA 1
ATOM 477 C C . SER A 1 67 ? 94.412 17.405 41.138 1.00 22.24 67 SER A C 1
ATOM 478 O O . SER A 1 67 ? 94.853 17.478 42.288 1.00 22.08 67 SER A O 1
ATOM 481 N N . ARG A 1 68 ? 95.033 17.940 40.083 1.00 21.72 68 ARG A N 1
ATOM 482 C CA . ARG A 1 68 ? 96.281 18.709 40.190 1.00 21.25 68 ARG A CA 1
ATOM 483 C C . ARG A 1 68 ? 96.299 19.937 39.263 1.00 20.89 68 ARG A C 1
ATOM 484 O O . ARG A 1 68 ? 96.179 19.792 38.044 1.00 20.73 68 ARG A O 1
ATOM 492 N N . PRO A 1 69 ? 96.450 21.149 39.841 1.00 20.53 69 PRO A N 1
ATOM 493 C CA . PRO A 1 69 ? 96.563 22.391 39.063 1.00 20.25 69 PRO A CA 1
ATOM 494 C C . PRO A 1 69 ? 97.867 22.483 38.261 1.00 19.92 69 PRO A C 1
ATOM 495 O O . PRO A 1 69 ? 98.845 21.805 38.588 1.00 19.81 69 PRO A O 1
ATOM 499 N N . LYS A 1 70 ? 97.866 23.324 37.227 1.00 19.52 70 LYS A N 1
ATOM 500 C CA . LYS A 1 70 ? 99.024 23.513 36.345 1.00 19.22 70 LYS A CA 1
ATOM 501 C C . LYS A 1 70 ? 100.197 24.223 37.039 1.00 18.90 70 LYS A C 1
ATOM 502 O O . LYS A 1 70 ? 101.342 23.770 36.942 1.00 18.78 70 LYS A O 1
ATOM 508 N N . VAL A 1 71 ? 99.907 25.326 37.733 1.00 18.45 71 VAL A N 1
ATOM 509 C CA . VAL A 1 71 ? 100.937 26.112 38.428 1.00 18.07 71 VAL A CA 1
ATOM 510 C C . VAL A 1 71 ? 100.377 26.899 39.627 1.00 17.86 71 VAL A C 1
ATOM 511 O O . VAL A 1 71 ? 99.224 27.339 39.607 1.00 17.74 71 VAL A O 1
ATOM 515 N N . ILE A 1 72 ? 101.197 27.041 40.672 1.00 17.58 72 ILE A N 1
ATOM 516 C CA . ILE A 1 72 ? 100.873 27.851 41.854 1.00 17.30 72 ILE A CA 1
ATOM 517 C C . ILE A 1 72 ? 102.021 28.838 42.116 1.00 17.23 72 ILE A C 1
ATOM 518 O O . ILE A 1 72 ? 103.132 28.425 42.462 1.00 17.14 72 ILE A O 1
ATOM 523 N N . THR A 1 73 ? 101.746 30.134 41.958 1.00 17.11 73 THR A N 1
ATOM 524 C CA . THR A 1 73 ? 102.802 31.159 41.913 1.00 17.06 73 THR A CA 1
ATOM 525 C C . THR A 1 73 ? 102.399 32.535 42.477 1.00 17.11 73 THR A C 1
ATOM 526 O O . THR A 1 73 ? 101.226 32.779 42.775 1.00 17.00 73 THR A O 1
ATOM 530 N N . LYS A 1 74 ? 103.387 33.422 42.621 1.00 17.12 74 LYS A N 1
ATOM 531 C CA . LYS A 1 74 ? 103.152 34.818 43.012 1.00 17.19 74 LYS A CA 1
ATOM 532 C C . LYS A 1 74 ? 103.406 35.815 41.867 1.00 17.06 74 LYS A C 1
ATOM 533 O O . LYS A 1 74 ? 103.240 37.027 42.046 1.00 17.02 74 LYS A O 1
ATOM 539 N N . ASP A 1 75 ? 103.802 35.297 40.703 1.00 16.98 75 ASP A N 1
ATOM 540 C CA . ASP A 1 75 ? 104.134 36.113 39.527 1.00 16.94 75 ASP A CA 1
ATOM 541 C C . ASP A 1 75 ? 102.902 36.322 38.629 1.00 16.87 75 ASP A C 1
ATOM 542 O O . ASP A 1 75 ? 102.394 35.362 38.045 1.00 16.74 75 ASP A O 1
ATOM 547 N N . PRO A 1 76 ? 102.419 37.581 38.521 1.00 16.85 76 PRO A N 1
ATOM 548 C CA . PRO A 1 76 ? 101.239 37.912 37.707 1.00 16.86 76 PRO A CA 1
ATOM 549 C C . PRO A 1 76 ? 101.417 37.741 36.190 1.00 16.89 76 PRO A C 1
ATOM 550 O O . PRO A 1 76 ? 100.426 37.542 35.483 1.00 16.83 76 PRO A O 1
ATOM 554 N N . GLU A 1 77 ? 102.654 37.824 35.699 1.00 16.86 77 GLU A N 1
ATOM 555 C CA . GLU A 1 77 ? 102.927 37.676 34.260 1.00 16.94 77 GLU A CA 1
ATOM 556 C C . GLU A 1 77 ? 102.650 36.252 33.759 1.00 16.61 77 GLU A C 1
ATOM 557 O O . GLU A 1 77 ? 102.190 36.064 32.630 1.00 16.62 77 GLU A O 1
ATOM 563 N N . ILE A 1 78 ? 102.928 35.262 34.604 1.00 16.24 78 ILE A N 1
ATOM 564 C CA . ILE A 1 78 ? 102.659 33.857 34.285 1.00 15.88 78 ILE A CA 1
ATOM 565 C C . ILE A 1 78 ? 101.170 33.508 34.446 1.00 15.57 78 ILE A C 1
ATOM 566 O O . ILE A 1 78 ? 100.592 32.816 33.602 1.00 15.60 78 ILE A O 1
ATOM 571 N N . ALA A 1 79 ? 100.557 34.004 35.521 1.00 15.12 79 ALA A N 1
ATOM 572 C CA . ALA A 1 79 ? 99.188 33.627 35.895 1.00 14.80 79 ALA A CA 1
ATOM 573 C C . ALA A 1 79 ? 98.072 34.277 35.064 1.00 14.50 79 ALA A C 1
ATOM 574 O O . ALA A 1 79 ? 97.069 33.623 34.759 1.00 14.47 79 ALA A O 1
ATOM 576 N N . ILE A 1 80 ? 98.246 35.550 34.709 1.00 14.11 80 ILE A N 1
ATOM 577 C CA . ILE A 1 80 ? 97.187 36.342 34.061 1.00 13.82 80 ILE A CA 1
ATOM 578 C C . ILE A 1 80 ? 97.220 36.315 32.522 1.00 13.63 80 ILE A C 1
ATOM 579 O O . ILE A 1 80 ? 96.166 36.391 31.880 1.00 13.44 80 ILE A O 1
ATOM 584 N N . SER A 1 81 ? 98.414 36.209 31.938 1.00 13.42 81 SER A N 1
ATOM 585 C CA . SER A 1 81 ? 98.575 36.273 30.475 1.00 13.33 81 SER A CA 1
ATOM 586 C C . SER A 1 81 ? 97.845 35.155 29.725 1.00 13.10 81 SER A C 1
ATOM 587 O O . SER A 1 81 ? 98.140 33.971 29.914 1.00 13.09 81 SER A O 1
ATOM 590 N N . GLY A 1 82 ? 96.887 35.547 28.885 1.00 12.95 82 GLY A N 1
ATOM 591 C CA . GLY A 1 82 ? 96.124 34.605 28.057 1.00 12.68 82 GLY A CA 1
ATOM 592 C C . GLY A 1 82 ? 94.879 33.997 28.691 1.00 12.53 82 GLY A C 1
ATOM 593 O O . GLY A 1 82 ? 94.230 33.138 28.088 1.00 12.48 82 GLY A O 1
ATOM 594 N N . ALA A 1 83 ? 94.537 34.445 29.899 1.00 12.37 83 ALA A N 1
ATOM 595 C CA . ALA A 1 83 ? 93.399 33.892 30.646 1.00 12.25 83 ALA A CA 1
ATOM 596 C C . ALA A 1 83 ? 92.039 34.354 30.109 1.00 12.16 83 ALA A C 1
ATOM 597 O O . ALA A 1 83 ? 91.866 35.521 29.751 1.00 12.01 83 ALA A O 1
ATOM 599 N N . ASP A 1 84 ? 91.083 33.424 30.068 1.00 12.17 84 ASP A N 1
ATOM 600 C CA . ASP A 1 84 ? 89.715 33.698 29.607 1.00 12.12 84 ASP A CA 1
ATOM 601 C C . ASP A 1 84 ? 88.779 34.143 30.744 1.00 11.96 84 ASP A C 1
ATOM 602 O O . ASP A 1 84 ? 87.828 34.896 30.510 1.00 11.82 84 ASP A O 1
ATOM 607 N N . VAL A 1 85 ? 89.042 33.655 31.959 1.00 11.76 85 VAL A N 1
ATOM 608 C CA . VAL A 1 85 ? 88.241 33.977 33.153 1.00 11.66 85 VAL A CA 1
ATOM 609 C C . VAL A 1 85 ? 89.158 34.245 34.362 1.00 11.66 85 VAL A C 1
ATOM 610 O O . VAL A 1 85 ? 90.134 33.520 34.571 1.00 11.63 85 VAL A O 1
ATOM 614 N N . VAL A 1 86 ? 88.839 35.283 35.143 1.00 11.66 86 VAL A N 1
ATOM 615 C CA . VAL A 1 86 ? 89.577 35.624 36.376 1.00 11.76 86 VAL A CA 1
ATOM 616 C C . VAL A 1 86 ? 88.609 35.769 37.566 1.00 11.82 86 VAL A C 1
ATOM 617 O O . VAL A 1 86 ? 87.719 36.626 37.546 1.00 11.82 86 VAL A O 1
ATOM 621 N N . ILE A 1 87 ? 88.794 34.937 38.596 1.00 11.76 87 ILE A N 1
ATOM 622 C CA . ILE A 1 87 ? 87.856 34.853 39.733 1.00 11.90 87 ILE A CA 1
ATOM 623 C C . ILE A 1 87 ? 88.513 35.169 41.090 1.00 12.00 87 ILE A C 1
ATOM 624 O O . ILE A 1 87 ? 89.496 34.532 41.472 1.00 11.88 87 ILE A O 1
ATOM 629 N N . LEU A 1 88 ? 87.942 36.135 41.813 1.00 12.30 88 LEU A N 1
ATOM 630 C CA . LEU A 1 88 ? 88.455 36.565 43.125 1.00 12.65 88 LEU A CA 1
ATOM 631 C C . LEU A 1 88 ? 87.627 36.010 44.295 1.00 12.78 88 LEU A C 1
ATOM 632 O O . LEU A 1 88 ? 86.436 36.315 44.419 1.00 12.75 88 LEU A O 1
ATOM 637 N N . THR A 1 89 ? 88.267 35.209 45.149 1.00 13.01 89 THR A N 1
ATOM 638 C CA . THR A 1 89 ? 87.600 34.601 46.315 1.00 13.32 89 THR A CA 1
ATOM 639 C C . THR A 1 89 ? 88.391 34.789 47.631 1.00 13.45 89 THR A C 1
ATOM 640 O O . THR A 1 89 ? 89.104 33.888 48.088 1.00 13.53 89 THR A O 1
ATOM 644 N N . VAL A 1 90 ? 88.240 35.978 48.222 1.00 13.54 90 VAL A N 1
ATOM 645 C CA . VAL A 1 90 ? 88.988 36.419 49.414 1.00 13.68 90 VAL A CA 1
ATOM 646 C C . VAL A 1 90 ? 88.183 37.458 50.217 1.00 13.81 90 VAL A C 1
ATOM 647 O O . VAL A 1 90 ? 87.181 37.974 49.715 1.00 13.79 90 VAL A O 1
ATOM 651 N N . PRO A 1 91 ? 88.611 37.765 51.468 1.00 14.00 91 PRO A N 1
ATOM 652 C CA . PRO A 1 91 ? 88.062 38.928 52.185 1.00 14.11 91 PRO A CA 1
ATOM 653 C C . PRO A 1 91 ? 88.257 40.241 51.413 1.00 14.20 91 PRO A C 1
ATOM 654 O O . PRO A 1 91 ? 89.250 40.399 50.697 1.00 14.26 91 PRO A O 1
ATOM 658 N N . ALA A 1 92 ? 87.316 41.170 51.582 1.00 14.28 92 ALA A N 1
ATOM 659 C CA . ALA A 1 92 ? 87.206 42.371 50.740 1.00 14.43 92 ALA A CA 1
ATOM 660 C C . ALA A 1 92 ? 88.385 43.349 50.789 1.00 14.51 92 ALA A C 1
ATOM 661 O O . ALA A 1 92 ? 88.641 44.050 49.805 1.00 14.42 92 ALA A O 1
ATOM 663 N N . PHE A 1 93 ? 89.094 43.405 51.917 1.00 14.67 93 PHE A N 1
ATOM 664 C CA . PHE A 1 93 ? 90.214 44.347 52.071 1.00 14.82 93 PHE A CA 1
ATOM 665 C C . PHE A 1 93 ? 91.430 44.011 51.192 1.00 14.76 93 PHE A C 1
ATOM 666 O O . PHE A 1 93 ? 92.341 44.832 51.042 1.00 14.68 93 PHE A O 1
ATOM 674 N N . ALA A 1 94 ? 91.427 42.814 50.609 1.00 14.73 94 ALA A N 1
ATOM 675 C CA . ALA A 1 94 ? 92.538 42.342 49.778 1.00 14.71 94 ALA A CA 1
ATOM 676 C C . ALA A 1 94 ? 92.324 42.537 48.268 1.00 14.68 94 ALA A C 1
ATOM 677 O O . ALA A 1 94 ? 93.214 42.220 47.470 1.00 14.60 94 ALA A O 1
ATOM 679 N N . HIS A 1 95 ? 91.158 43.061 47.881 1.00 14.62 95 HIS A N 1
ATOM 680 C CA . HIS A 1 95 ? 90.820 43.242 46.461 1.00 14.61 95 HIS A CA 1
ATOM 681 C C . HIS A 1 95 ? 91.693 44.272 45.730 1.00 14.61 95 HIS A C 1
ATOM 682 O O . HIS A 1 95 ? 92.041 44.072 44.562 1.00 14.51 95 HIS A O 1
ATOM 689 N N . GLU A 1 96 ? 92.043 45.362 46.418 1.00 14.67 96 GLU A N 1
ATOM 690 C CA . GLU A 1 96 ? 92.872 46.439 45.844 1.00 14.84 96 GLU A CA 1
ATOM 691 C C . GLU A 1 96 ? 94.204 45.934 45.275 1.00 14.74 96 GLU A C 1
ATOM 692 O O . GLU A 1 96 ? 94.629 46.367 44.200 1.00 14.75 96 GLU A O 1
ATOM 698 N N . GLY A 1 97 ? 94.847 45.021 46.002 1.00 14.63 97 GLY A N 1
ATOM 699 C CA . GLY A 1 97 ? 96.133 44.448 45.597 1.00 14.52 97 GLY A CA 1
ATOM 700 C C . GLY A 1 97 ? 96.099 43.644 44.307 1.00 14.47 97 GLY A C 1
ATOM 701 O O . GLY A 1 97 ? 97.041 43.703 43.513 1.00 14.24 97 GLY A O 1
ATOM 702 N N . TYR A 1 98 ? 95.016 42.895 44.098 1.00 14.46 98 TYR A N 1
ATOM 703 C CA . TYR A 1 98 ? 94.864 42.062 42.900 1.00 14.55 98 TYR A CA 1
ATOM 704 C C . TYR A 1 98 ? 94.555 42.859 41.625 1.00 14.50 98 TYR A C 1
ATOM 705 O O . TYR A 1 98 ? 95.046 42.511 40.548 1.00 14.47 98 TYR A O 1
ATOM 714 N N . PHE A 1 99 ? 93.753 43.918 41.751 1.00 14.54 99 PHE A N 1
ATOM 715 C CA . PHE A 1 99 ? 93.450 44.812 40.620 1.00 14.66 99 PHE A CA 1
ATOM 716 C C . PHE A 1 99 ? 94.695 45.543 40.094 1.00 14.83 99 PHE A C 1
ATOM 717 O O . PHE A 1 99 ? 94.867 45.690 38.880 1.00 14.84 99 PHE A O 1
ATOM 725 N N . GLN A 1 100 ? 95.553 45.998 41.009 1.00 14.96 100 GLN A N 1
ATOM 726 C CA . GLN A 1 100 ? 96.802 46.683 40.652 1.00 15.26 100 GLN A CA 1
ATOM 727 C C . GLN A 1 100 ? 97.799 45.768 39.929 1.00 15.18 100 GLN A C 1
ATOM 728 O O . GLN A 1 100 ? 98.476 46.199 38.993 1.00 15.12 100 GLN A O 1
ATOM 734 N N . ALA A 1 101 ? 97.874 44.510 40.363 1.00 15.27 101 ALA A N 1
ATOM 735 C CA . ALA A 1 101 ? 98.828 43.542 39.811 1.00 15.32 101 ALA A CA 1
ATOM 736 C C . ALA A 1 101 ? 98.469 43.032 38.408 1.00 15.40 101 ALA A C 1
ATOM 737 O O . ALA A 1 101 ? 99.361 42.765 37.598 1.00 15.37 101 ALA A O 1
ATOM 739 N N . MET A 1 102 ? 97.171 42.903 38.129 1.00 15.44 102 MET A N 1
ATOM 740 C CA . MET A 1 102 ? 96.691 42.331 36.862 1.00 15.49 102 MET A CA 1
ATOM 741 C C . MET A 1 102 ? 96.621 43.332 35.699 1.00 15.50 102 MET A C 1
ATOM 742 O O . MET A 1 102 ? 96.555 42.929 34.534 1.00 15.45 102 MET A O 1
ATOM 747 N N . ALA A 1 103 ? 96.643 44.625 36.023 1.00 15.53 103 ALA A N 1
ATOM 748 C CA . ALA A 1 103 ? 96.408 45.703 35.046 1.00 15.57 103 ALA A CA 1
ATOM 749 C C . ALA A 1 103 ? 97.196 45.631 33.719 1.00 15.64 103 ALA A C 1
ATOM 750 O O . ALA A 1 103 ? 96.593 45.775 32.653 1.00 15.62 103 ALA A O 1
ATOM 752 N N . PRO A 1 104 ? 98.533 45.417 33.771 1.00 15.67 104 PRO A N 1
ATOM 753 C CA . PRO A 1 104 ? 99.291 45.429 32.512 1.00 15.67 104 PRO A CA 1
ATOM 754 C C . PRO A 1 104 ? 99.224 44.143 31.671 1.00 15.64 104 PRO A C 1
ATOM 755 O O . PRO A 1 104 ? 99.790 44.111 30.574 1.00 15.58 104 PRO A O 1
ATOM 759 N N . TYR A 1 105 ? 98.538 43.110 32.160 1.00 15.53 105 TYR A N 1
ATOM 760 C CA . TYR A 1 105 ? 98.563 41.792 31.506 1.00 15.50 105 TYR A CA 1
ATOM 761 C C . TYR A 1 105 ? 97.203 41.238 31.036 1.00 15.37 105 TYR A C 1
ATOM 762 O O . TYR A 1 105 ? 97.163 40.263 30.281 1.00 15.35 105 TYR A O 1
ATOM 771 N N . VAL A 1 106 ? 96.106 41.858 31.468 1.00 15.20 106 VAL A N 1
ATOM 772 C CA . VAL A 1 106 ? 94.750 41.367 31.161 1.00 15.01 106 VAL A CA 1
ATOM 773 C C . VAL A 1 106 ? 94.289 41.720 29.729 1.00 14.95 106 VAL A C 1
ATOM 774 O O . VAL A 1 106 ? 94.469 42.855 29.275 1.00 14.79 106 VAL A O 1
ATOM 778 N N . GLN A 1 107 ? 93.701 40.743 29.030 1.00 14.79 107 GLN A N 1
ATOM 779 C CA . GLN A 1 107 ? 93.258 40.930 27.635 1.00 14.75 107 GLN A CA 1
ATOM 780 C C . GLN A 1 107 ? 91.840 41.517 27.503 1.00 14.68 107 GLN A C 1
ATOM 781 O O . GLN A 1 107 ? 91.034 41.431 28.435 1.00 14.56 107 GLN A O 1
ATOM 787 N N . ASP A 1 108 ? 91.553 42.102 26.337 1.00 14.56 108 ASP A N 1
ATOM 788 C CA . ASP A 1 108 ? 90.268 42.763 26.057 1.00 14.52 108 ASP A CA 1
ATOM 789 C C . ASP A 1 108 ? 89.025 41.882 26.269 1.00 14.38 108 ASP A C 1
ATOM 790 O O . ASP A 1 108 ? 87.992 42.369 26.735 1.00 14.28 108 ASP A O 1
ATOM 795 N N . SER A 1 109 ? 89.131 40.595 25.934 1.00 14.21 109 SER A N 1
ATOM 796 C CA . SER A 1 109 ? 87.977 39.685 25.969 1.00 14.06 109 SER A CA 1
ATOM 797 C C . SER A 1 109 ? 87.790 38.908 27.286 1.00 13.89 109 SER A C 1
ATOM 798 O O . SER A 1 109 ? 87.077 37.900 27.318 1.00 14.10 109 SER A O 1
ATOM 801 N N . ALA A 1 110 ? 88.403 39.385 28.368 1.00 13.54 110 ALA A N 1
ATOM 802 C CA . ALA A 1 110 ? 88.348 38.694 29.664 1.00 13.19 110 ALA A CA 1
ATOM 803 C C . ALA A 1 110 ? 87.045 38.925 30.444 1.00 12.98 110 ALA A C 1
ATOM 804 O O . ALA A 1 110 ? 86.415 39.980 30.322 1.00 12.95 110 ALA A O 1
ATOM 806 N N . LEU A 1 111 ? 86.660 37.926 31.240 1.00 12.71 111 LEU A N 1
ATOM 807 C CA . LEU A 1 111 ? 85.513 38.012 32.153 1.00 12.53 111 LEU A CA 1
ATOM 808 C C . LEU A 1 111 ? 85.987 38.002 33.614 1.00 12.33 111 LEU A C 1
ATOM 809 O O . LEU A 1 111 ? 86.590 37.027 34.070 1.00 12.28 111 LEU A O 1
ATOM 814 N N . ILE A 1 112 ? 85.704 39.089 34.334 1.00 12.10 112 ILE A N 1
ATOM 815 C CA . ILE A 1 112 ? 86.148 39.270 35.727 1.00 11.87 112 ILE A CA 1
ATOM 816 C C . ILE A 1 112 ? 84.992 39.036 36.719 1.00 11.68 112 ILE A C 1
ATOM 817 O O . ILE A 1 112 ? 83.942 39.675 36.610 1.00 11.54 112 ILE A O 1
ATOM 822 N N . VAL A 1 113 ? 85.205 38.130 37.680 1.00 11.44 113 VAL A N 1
ATOM 823 C CA . VAL A 1 113 ? 84.144 37.644 38.587 1.00 11.35 113 VAL A CA 1
ATOM 824 C C . VAL A 1 113 ? 84.467 37.840 40.083 1.00 11.39 113 VAL A C 1
ATOM 825 O O . VAL A 1 113 ? 85.583 37.553 40.527 1.00 11.20 113 VAL A O 1
ATOM 829 N N . GLY A 1 114 ? 83.481 38.311 40.851 1.00 11.30 114 GLY A N 1
ATOM 830 C CA . GLY A 1 114 ? 83.600 38.425 42.313 1.00 11.38 114 GLY A CA 1
ATOM 831 C C . GLY A 1 114 ? 82.762 37.393 43.058 1.00 11.48 114 GLY A C 1
ATOM 832 O O . GLY A 1 114 ? 81.532 37.389 42.947 1.00 11.30 114 GLY A O 1
ATOM 833 N N . LEU A 1 115 ? 83.426 36.526 43.826 1.00 11.64 115 LEU A N 1
ATOM 834 C CA . LEU A 1 115 ? 82.763 35.391 44.486 1.00 11.81 115 LEU A CA 1
ATOM 835 C C . LEU A 1 115 ? 83.147 35.237 45.975 1.00 11.93 115 LEU A C 1
ATOM 836 O O . LEU A 1 115 ? 84.009 34.418 46.311 1.00 11.73 115 LEU A O 1
ATOM 841 N N . PRO A 1 116 ? 82.510 36.020 46.874 1.00 12.08 116 PRO A N 1
ATOM 842 C CA . PRO A 1 116 ? 81.521 37.076 46.637 1.00 12.18 116 PRO A CA 1
ATOM 843 C C . PRO A 1 116 ? 82.137 38.475 46.469 1.00 12.34 116 PRO A C 1
ATOM 844 O O . PRO A 1 116 ? 83.271 38.715 46.898 1.00 12.28 116 PRO A O 1
ATOM 848 N N . SER A 1 117 ? 81.388 39.381 45.849 1.00 12.46 117 SER A N 1
ATOM 849 C CA . SER A 1 117 ? 81.895 40.712 45.539 1.00 12.75 117 SER A CA 1
ATOM 850 C C . SER A 1 117 ? 81.885 41.608 46.772 1.00 12.77 117 SER A C 1
ATOM 851 O O . SER A 1 117 ? 82.893 42.230 47.108 1.00 12.74 117 SER A O 1
ATOM 854 N N . GLN A 1 118 ? 80.825 41.593 47.532 1.00 20.00 118 GLN A N 1
ATOM 855 C CA . GLN A 1 118 ? 80.463 42.663 48.457 1.00 20.00 118 GLN A CA 1
ATOM 856 C C . GLN A 1 118 ? 80.209 44.062 47.742 1.00 20.00 118 GLN A C 1
ATOM 857 O O . GLN A 1 118 ? 80.072 44.129 46.597 1.00 12.99 118 GLN A O 1
ATOM 863 N N . ALA A 1 119 ? 80.155 45.135 48.478 1.00 12.76 119 ALA A N 1
ATOM 864 C CA . ALA A 1 119 ? 79.606 46.399 48.004 1.00 12.68 119 ALA A CA 1
ATOM 865 C C . ALA A 1 119 ? 80.710 47.334 47.522 1.00 12.63 119 ALA A C 1
ATOM 866 O O . ALA A 1 119 ? 81.711 47.535 48.210 1.00 12.46 119 ALA A O 1
ATOM 868 N N . GLY A 1 120 ? 80.521 47.903 46.336 1.00 12.58 120 GLY A N 1
ATOM 869 C CA . GLY A 1 120 ? 81.507 48.825 45.756 1.00 12.44 120 GLY A CA 1
ATOM 870 C C . GLY A 1 1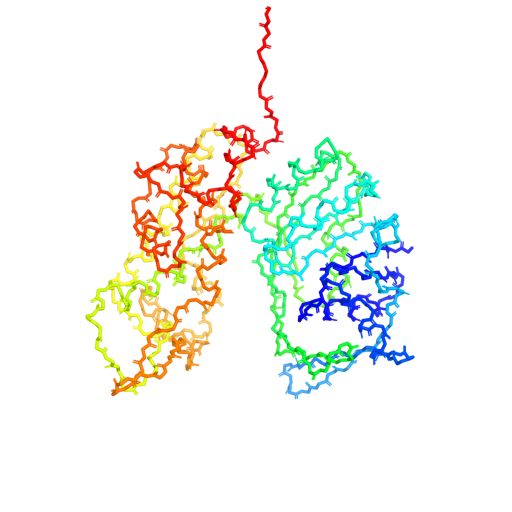20 ? 82.527 48.198 44.814 1.00 12.43 120 GLY A C 1
ATOM 871 O O . GLY A 1 120 ? 83.508 48.846 44.436 1.00 12.31 120 GLY A O 1
ATOM 872 N N . PHE A 1 121 ? 82.285 46.943 44.433 1.00 12.33 121 PHE A N 1
ATOM 873 C CA . PHE A 1 121 ? 83.174 46.162 43.559 1.00 12.33 121 PHE A CA 1
ATOM 874 C C . PHE A 1 121 ? 83.416 46.827 42.195 1.00 12.40 121 PHE A C 1
ATOM 875 O O . PHE A 1 121 ? 84.560 46.913 41.734 1.00 12.31 121 PHE A O 1
ATOM 883 N N . GLU A 1 122 ? 82.339 47.301 41.568 1.00 12.46 122 GLU A N 1
ATOM 884 C CA . GLU A 1 122 ? 82.394 47.878 40.218 1.00 12.55 122 GLU A CA 1
ATOM 885 C C . GLU A 1 122 ? 83.079 49.250 40.154 1.00 12.59 122 GLU A C 1
ATOM 886 O O . GLU A 1 122 ? 83.796 49.540 39.190 1.00 12.47 122 GLU A O 1
ATOM 892 N N . PHE A 1 123 ? 82.854 50.088 41.170 1.00 12.62 123 PHE A N 1
ATOM 893 C CA . PHE A 1 123 ? 83.483 51.418 41.239 1.00 12.70 123 PHE A CA 1
ATOM 894 C C . PHE A 1 123 ? 85.011 51.326 41.333 1.00 12.69 123 PHE A C 1
ATOM 895 O O . PHE A 1 123 ? 85.727 52.113 40.701 1.00 12.53 123 PHE A O 1
ATOM 903 N N . GLN A 1 124 ? 85.493 50.363 42.121 1.00 12.68 124 GLN A N 1
ATOM 904 C CA . GLN A 1 124 ? 86.928 50.136 42.343 1.00 12.73 124 GLN A CA 1
ATOM 905 C C . GLN A 1 124 ? 87.647 49.645 41.078 1.00 12.90 124 GLN A C 1
ATOM 906 O O . GLN A 1 124 ? 88.751 50.104 40.770 1.00 12.76 124 GLN A O 1
ATOM 912 N N . CYS A 1 125 ? 87.012 48.716 40.360 1.00 13.06 125 CYS A N 1
ATOM 913 C CA . CYS A 1 125 ? 87.546 48.165 39.107 1.00 13.29 125 CYS A CA 1
ATOM 914 C C . CYS A 1 125 ? 87.718 49.240 38.025 1.00 13.50 125 CYS A C 1
ATOM 915 O O . CYS A 1 125 ? 88.729 49.258 37.315 1.00 13.42 125 CYS A O 1
ATOM 918 N N . ARG A 1 126 ? 86.733 50.134 37.918 1.00 13.71 126 ARG A N 1
ATOM 919 C CA . ARG A 1 126 ? 86.754 51.229 36.941 1.00 13.97 126 ARG A CA 1
ATOM 920 C C . ARG A 1 126 ? 87.901 52.220 37.184 1.00 14.15 126 ARG A C 1
ATOM 921 O O . ARG A 1 126 ? 88.545 52.675 36.234 1.00 14.17 126 ARG A O 1
ATOM 929 N N . ASP A 1 127 ? 88.151 52.540 38.454 1.00 14.29 127 ASP A N 1
ATOM 930 C CA . ASP A 1 127 ? 89.194 53.499 38.841 1.00 14.56 127 ASP A CA 1
ATOM 931 C C . ASP A 1 127 ? 90.613 53.016 38.514 1.00 14.74 127 ASP A C 1
ATOM 932 O O . ASP A 1 127 ? 91.436 53.788 38.015 1.00 14.73 127 ASP A O 1
ATOM 937 N N . ILE A 1 128 ? 90.888 51.742 38.791 1.00 14.93 128 ILE A N 1
ATOM 938 C CA . ILE A 1 128 ? 92.239 51.186 38.657 1.00 15.23 128 ILE A CA 1
ATOM 939 C C . ILE A 1 128 ? 92.590 50.770 37.216 1.00 15.47 128 ILE A C 1
ATOM 940 O O . ILE A 1 128 ? 93.717 50.998 36.765 1.00 15.44 128 ILE A O 1
ATOM 945 N N . LEU A 1 129 ? 91.630 50.186 36.496 1.00 15.70 129 LEU A N 1
ATOM 946 C CA . LEU A 1 129 ? 91.871 49.711 35.124 1.00 16.01 129 LEU A CA 1
ATOM 947 C C . LEU A 1 129 ? 91.761 50.793 34.039 1.00 16.16 129 LEU A C 1
ATOM 948 O O . LEU A 1 129 ? 92.368 50.663 32.973 1.00 16.18 129 LEU A O 1
ATOM 953 N N . GLY A 1 130 ? 90.982 51.840 34.305 1.00 16.31 130 GLY A N 1
ATOM 954 C CA . GLY A 1 130 ? 90.833 52.962 33.374 1.00 16.47 130 GLY A CA 1
ATOM 955 C C . GLY A 1 130 ? 89.989 52.649 32.149 1.00 16.62 130 GLY A C 1
ATOM 956 O O . GLY A 1 130 ? 88.884 52.114 32.271 1.00 16.56 130 GLY A O 1
ATOM 957 N N . ASP A 1 131 ? 90.518 52.982 30.971 1.00 16.76 131 ASP A N 1
ATOM 958 C CA . ASP A 1 131 ? 89.836 52.746 29.688 1.00 16.94 131 ASP A CA 1
ATOM 959 C C . ASP A 1 131 ? 89.573 51.265 29.395 1.00 16.65 131 ASP A C 1
ATOM 960 O O . ASP A 1 131 ? 88.585 50.927 28.739 1.00 16.69 131 ASP A O 1
ATOM 965 N N . LYS A 1 132 ? 90.457 50.395 29.885 1.00 16.37 132 LYS A N 1
ATOM 966 C CA . LYS A 1 132 ? 90.324 48.937 29.732 1.00 16.03 132 LYS A CA 1
ATOM 967 C C . LYS A 1 132 ? 89.013 48.384 30.318 1.00 15.78 132 LYS A C 1
ATOM 968 O O . LYS A 1 132 ? 88.486 47.378 29.833 1.00 15.67 132 LYS A O 1
ATOM 974 N N . ALA A 1 133 ? 88.488 49.056 31.343 1.00 15.42 133 ALA A N 1
ATOM 975 C CA . ALA A 1 133 ? 87.261 48.629 32.030 1.00 15.22 133 ALA A CA 1
ATOM 976 C C . ALA A 1 133 ? 85.989 48.717 31.170 1.00 15.02 133 ALA A C 1
ATOM 977 O O . ALA A 1 133 ? 84.955 48.146 31.528 1.00 15.05 133 ALA A O 1
ATOM 979 N N . ALA A 1 134 ? 86.072 49.426 30.045 1.00 14.66 134 ALA A N 1
ATOM 980 C CA . ALA A 1 134 ? 84.950 49.546 29.109 1.00 14.38 134 ALA A CA 1
ATOM 981 C C . ALA A 1 134 ? 84.930 48.430 28.054 1.00 14.15 134 ALA A C 1
ATOM 982 O O . ALA A 1 134 ? 83.949 48.281 27.318 1.00 14.04 134 ALA A O 1
ATOM 984 N N . ALA A 1 135 ? 86.010 47.651 27.992 1.00 13.84 135 ALA A N 1
ATOM 985 C CA . ALA A 1 135 ? 86.125 46.539 27.045 1.00 13.55 135 ALA A CA 1
ATOM 986 C C . ALA A 1 135 ? 85.717 45.188 27.649 1.00 13.36 135 ALA A C 1
ATOM 987 O O . ALA A 1 135 ? 85.046 44.391 26.987 1.00 13.20 135 ALA A O 1
ATOM 989 N N . VAL A 1 136 ? 86.122 44.940 28.897 1.00 13.18 136 VAL A N 1
ATOM 990 C CA . VAL A 1 136 ? 85.815 43.683 29.609 1.00 13.04 136 VAL A CA 1
ATOM 991 C C . VAL A 1 136 ? 84.384 43.646 30.181 1.00 12.99 136 VAL A C 1
ATOM 992 O O . VAL A 1 136 ? 83.639 44.622 30.058 1.00 12.90 136 VAL A O 1
ATOM 996 N N . SER A 1 137 ? 84.015 42.516 30.796 1.00 12.98 137 SER A N 1
ATOM 997 C CA . SER A 1 137 ? 82.729 42.355 31.500 1.00 12.94 137 SER A CA 1
ATOM 998 C C . SER A 1 137 ? 82.922 42.145 33.012 1.00 12.90 137 SER A C 1
ATOM 999 O O . SER A 1 137 ? 83.945 41.601 33.437 1.00 12.88 137 SER A O 1
ATOM 1002 N N . MET A 1 138 ? 81.934 42.566 33.811 1.00 12.74 138 MET A N 1
ATOM 1003 C CA . MET A 1 138 ? 81.991 42.464 35.284 1.00 12.73 138 MET A CA 1
ATOM 1004 C C . MET A 1 138 ? 80.781 41.697 35.874 1.00 12.71 138 MET A C 1
ATOM 1005 O O . MET A 1 138 ? 79.630 42.086 35.654 1.00 12.65 138 MET A O 1
ATOM 1010 N N . MET A 1 139 ? 81.057 40.624 36.628 1.00 12.67 139 MET A N 1
ATOM 1011 C CA . MET A 1 139 ? 80.033 39.693 37.160 1.00 12.63 139 MET A CA 1
ATOM 1012 C C . MET A 1 139 ? 80.096 39.580 38.700 1.00 12.71 139 MET A C 1
ATOM 1013 O O . MET A 1 139 ? 81.169 39.330 39.251 1.00 12.66 139 MET A O 1
ATOM 1018 N N . SER A 1 140 ? 78.954 39.743 39.382 1.00 12.79 140 SER A N 1
ATOM 1019 C CA . SER A 1 140 ? 78.905 39.786 40.866 1.00 12.90 140 SER A CA 1
ATOM 1020 C C . SER A 1 140 ? 77.891 38.835 41.545 1.00 12.97 140 SER A C 1
ATOM 1021 O O . SER A 1 140 ? 76.680 38.966 41.340 1.00 12.80 140 SER A O 1
ATOM 1024 N N . PHE A 1 141 ? 78.394 37.916 42.378 1.00 13.03 141 PHE A N 1
ATOM 1025 C CA . PHE A 1 141 ? 77.565 36.922 43.099 1.00 13.21 141 PHE A CA 1
ATOM 1026 C C . PHE A 1 141 ? 77.139 37.367 44.512 1.00 13.38 141 PHE A C 1
ATOM 1027 O O . PHE A 1 141 ? 77.838 38.156 45.156 1.00 13.34 141 PHE A O 1
ATOM 1035 N N . GLU A 1 142 ? 76.010 36.835 44.995 1.00 13.59 142 GLU A N 1
ATOM 1036 C CA . GLU A 1 142 ? 75.408 37.272 46.275 1.00 13.88 142 GLU A CA 1
ATOM 1037 C C . GLU A 1 142 ? 76.110 36.785 47.560 1.00 14.03 142 GLU A C 1
ATOM 1038 O O . GLU A 1 142 ? 76.159 37.520 48.553 1.00 14.07 142 GLU A O 1
ATOM 1044 N N . THR A 1 143 ? 76.632 35.556 47.534 1.00 14.11 143 THR A N 1
ATOM 1045 C CA . THR A 1 143 ? 77.388 34.965 48.659 1.00 14.19 143 THR A CA 1
ATOM 1046 C C . THR A 1 143 ? 78.228 33.760 48.184 1.00 14.17 143 THR A C 1
ATOM 1047 O O . THR A 1 143 ? 78.231 33.443 46.993 1.00 14.15 143 THR A O 1
ATOM 1051 N N . LEU A 1 144 ? 78.946 33.109 49.103 1.00 14.23 144 LEU A N 1
ATOM 1052 C CA . LEU A 1 144 ? 79.750 31.920 48.770 1.00 14.24 144 LEU A CA 1
ATOM 1053 C C . LEU A 1 144 ? 78.863 30.677 48.569 1.00 14.31 144 LEU A C 1
ATOM 1054 O O . LEU A 1 144 ? 77.933 30.455 49.347 1.00 14.23 144 LEU A O 1
ATOM 1059 N N . PRO A 1 145 ? 79.138 29.875 47.513 1.00 14.45 145 PRO A N 1
ATOM 1060 C CA . PRO A 1 145 ? 78.353 28.670 47.190 1.00 14.60 145 PRO A CA 1
ATOM 1061 C C . PRO A 1 145 ? 78.343 27.544 48.239 1.00 14.78 145 PRO A C 1
ATOM 1062 O O . PRO A 1 145 ? 77.386 26.764 48.273 1.00 14.75 145 PRO A O 1
ATOM 1066 N N . TRP A 1 146 ? 79.385 27.452 49.067 1.00 14.97 146 TRP A N 1
ATOM 1067 C CA . TRP A 1 146 ? 79.504 26.356 50.044 1.00 15.19 146 TRP A CA 1
ATOM 1068 C C . TRP A 1 146 ? 79.793 26.835 51.472 1.00 15.45 146 TRP A C 1
ATOM 1069 O O . TRP A 1 146 ? 80.246 27.962 51.685 1.00 15.54 146 TRP A O 1
ATOM 1080 N N . ALA A 1 147 ? 79.522 25.962 52.443 1.00 15.77 147 ALA A N 1
ATOM 1081 C CA . ALA A 1 147 ? 80.080 26.084 53.791 1.00 16.10 147 ALA A CA 1
ATOM 1082 C C . ALA A 1 147 ? 81.238 25.089 53.900 1.00 16.28 147 ALA A C 1
ATOM 1083 O O . ALA A 1 147 ? 81.029 23.876 53.794 1.00 16.30 147 ALA A O 1
ATOM 1085 N N . CYS A 1 148 ? 82.453 25.606 54.098 1.00 16.57 148 CYS A N 1
ATOM 1086 C CA . CYS A 1 148 ? 83.677 24.800 53.969 1.00 16.80 148 CYS A CA 1
ATOM 1087 C C . CYS A 1 148 ? 84.797 25.169 54.956 1.00 17.14 148 CYS A C 1
ATOM 1088 O O . CYS A 1 148 ? 84.880 26.312 55.413 1.00 17.01 148 CYS A O 1
ATOM 1091 N N . ARG A 1 149 ? 85.652 24.190 55.273 1.00 17.57 149 ARG A N 1
ATOM 1092 C CA . ARG A 1 149 ? 86.788 24.382 56.191 1.00 18.23 149 ARG A CA 1
ATOM 1093 C C . ARG A 1 149 ? 87.992 23.490 55.843 1.00 18.24 149 ARG A C 1
ATOM 1094 O O . ARG A 1 149 ? 87.830 22.307 55.529 1.00 18.21 149 ARG A O 1
ATOM 1102 N N . ILE A 1 150 ? 89.192 24.071 55.911 1.00 18.44 150 ILE A N 1
ATOM 1103 C CA . ILE A 1 150 ? 90.457 23.362 55.657 1.00 18.65 150 ILE A CA 1
ATOM 1104 C C . ILE A 1 150 ? 90.780 22.350 56.767 1.00 18.87 150 ILE A C 1
ATOM 1105 O O . ILE A 1 150 ? 90.657 22.661 57.954 1.00 18.83 150 ILE A O 1
ATOM 1110 N N . LYS A 1 151 ? 91.193 21.146 56.368 1.00 19.17 151 LYS A N 1
ATOM 1111 C CA . LYS A 1 151 ? 91.602 20.098 57.311 1.00 19.58 151 LYS A CA 1
ATOM 1112 C C . LYS A 1 151 ? 93.127 19.973 57.422 1.00 19.74 151 LYS A C 1
ATOM 1113 O O . LYS A 1 151 ? 93.656 19.697 58.503 1.00 19.73 151 LYS A O 1
ATOM 1119 N N . GLU A 1 152 ? 93.816 20.165 56.298 1.00 19.86 152 GLU A N 1
ATOM 1120 C CA . GLU A 1 152 ? 95.279 20.113 56.233 1.00 20.12 152 GLU A CA 1
ATOM 1121 C C . GLU A 1 152 ? 95.759 21.067 55.137 1.00 19.88 152 GLU A C 1
ATOM 1122 O O . GLU A 1 152 ? 95.381 20.913 53.973 1.00 19.93 152 GLU A O 1
ATOM 1128 N N . PHE A 1 153 ? 96.583 22.046 55.515 1.00 19.69 153 PHE A N 1
ATOM 1129 C CA . PHE A 1 153 ? 97.015 23.113 54.597 1.00 19.56 153 PHE A CA 1
ATOM 1130 C C . PHE A 1 153 ? 97.666 22.597 53.310 1.00 19.53 153 PHE A C 1
ATOM 1131 O O . PHE A 1 153 ? 98.683 21.898 53.345 1.00 19.41 153 PHE A O 1
ATOM 1139 N N . GLY A 1 154 ? 97.054 22.953 52.182 1.00 19.54 154 GLY A N 1
ATOM 1140 C CA . GLY A 1 154 ? 97.577 22.628 50.856 1.00 19.48 154 GLY A CA 1
ATOM 1141 C C . GLY A 1 154 ? 97.300 21.216 50.367 1.00 19.50 154 GLY A C 1
ATOM 1142 O O . GLY A 1 154 ? 97.756 20.838 49.285 1.00 19.47 154 GLY A O 1
ATOM 1143 N N . ARG A 1 155 ? 96.546 20.442 51.148 1.00 19.47 155 ARG A N 1
ATOM 1144 C CA . ARG A 1 155 ? 96.352 19.015 50.866 1.00 19.46 155 ARG A CA 1
ATOM 1145 C C . ARG A 1 155 ? 94.898 18.518 50.929 1.00 19.44 155 ARG A C 1
ATOM 1146 O O . ARG A 1 155 ? 94.504 17.674 50.120 1.00 19.36 155 ARG A O 1
ATOM 1154 N N . LYS A 1 156 ? 94.111 19.030 51.878 1.00 19.37 156 LYS A N 1
ATOM 1155 C CA . LYS A 1 156 ? 92.757 18.506 52.121 1.00 19.51 156 LYS A CA 1
ATOM 1156 C C . LYS A 1 156 ? 91.756 19.563 52.608 1.00 19.28 156 LYS A C 1
ATOM 1157 O O . LYS A 1 156 ? 92.077 20.376 53.476 1.00 19.24 156 LYS A O 1
ATOM 1163 N N . VAL A 1 157 ? 90.542 19.523 52.051 1.00 19.22 157 VAL A N 1
ATOM 1164 C CA . VAL A 1 157 ? 89.450 20.437 52.429 1.00 19.14 157 VAL A CA 1
ATOM 1165 C C . VAL A 1 157 ? 88.082 19.717 52.457 1.00 19.19 157 VAL A C 1
ATOM 1166 O O . VAL A 1 157 ? 87.844 18.795 51.673 1.00 19.13 157 VAL A O 1
ATOM 1170 N N . GLU A 1 158 ? 87.198 20.143 53.364 1.00 19.14 158 GLU A N 1
ATOM 1171 C CA . GLU A 1 158 ? 85.891 19.498 53.565 1.00 19.26 158 GLU A CA 1
ATOM 1172 C C . GLU A 1 158 ? 84.701 20.439 53.323 1.00 19.12 158 GLU A C 1
ATOM 1173 O O . GLU A 1 158 ? 84.671 21.561 53.832 1.00 19.08 158 GLU A O 1
ATOM 1179 N N . VAL A 1 159 ? 83.724 19.962 52.551 1.00 19.09 159 VAL A N 1
ATOM 1180 C CA . VAL A 1 159 ? 82.478 20.696 52.301 1.00 19.03 159 VAL A CA 1
ATOM 1181 C C . VAL A 1 159 ? 81.364 20.181 53.223 1.00 19.02 159 VAL A C 1
ATOM 1182 O O . VAL A 1 159 ? 81.013 18.997 53.186 1.00 19.01 159 VAL A O 1
ATOM 1186 N N . LEU A 1 160 ? 80.820 21.077 54.045 1.00 19.00 160 LEU A N 1
ATOM 1187 C CA . LEU A 1 160 ? 79.765 20.727 55.002 1.00 19.03 160 LEU A CA 1
ATOM 1188 C C . LEU A 1 160 ? 78.355 20.807 54.405 1.00 18.92 160 LEU A C 1
ATOM 1189 O O . LEU A 1 160 ? 77.448 20.106 54.863 1.00 19.01 160 LEU A O 1
ATOM 1194 N N . GLY A 1 161 ? 78.178 21.658 53.394 1.00 18.73 161 GLY A N 1
ATOM 1195 C CA . GLY A 1 161 ? 76.886 21.827 52.717 1.00 18.49 161 GLY A CA 1
ATOM 1196 C C . GLY A 1 161 ? 76.950 22.712 51.479 1.00 18.30 161 GLY A C 1
ATOM 1197 O O . GLY A 1 161 ? 77.873 23.515 51.334 1.00 18.24 161 GLY A O 1
ATOM 1198 N N . THR A 1 162 ? 75.960 22.564 50.596 1.00 18.13 162 THR A N 1
ATOM 1199 C CA . THR A 1 162 ? 75.889 23.313 49.332 1.00 17.99 162 THR A CA 1
ATOM 1200 C C . THR A 1 162 ? 74.484 23.892 49.099 1.00 17.95 162 THR A C 1
ATOM 1201 O O . THR A 1 162 ? 73.482 23.184 49.245 1.00 17.85 162 THR A O 1
ATOM 1205 N N . LYS A 1 163 ? 74.426 25.175 48.735 1.00 17.80 163 LYS A N 1
ATOM 1206 C CA . LYS A 1 163 ? 73.167 25.872 48.426 1.00 17.74 163 LYS A CA 1
ATOM 1207 C C . LYS A 1 163 ? 72.450 25.250 47.221 1.00 17.55 163 LYS A C 1
ATOM 1208 O O . LYS A 1 163 ? 73.097 24.709 46.322 1.00 17.47 163 LYS A O 1
ATOM 1214 N N . SER A 1 164 ? 71.119 25.335 47.206 1.00 17.33 164 SER A N 1
ATOM 1215 C CA . SER A 1 164 ? 70.324 24.781 46.102 1.00 17.18 164 SER A CA 1
ATOM 1216 C C . SER A 1 164 ? 70.186 25.730 44.900 1.00 16.94 164 SER A C 1
ATOM 1217 O O . SER A 1 164 ? 70.174 25.275 43.752 1.00 16.93 164 SER A O 1
ATOM 1220 N N . VAL A 1 165 ? 70.076 27.033 45.172 1.00 16.61 165 VAL A N 1
ATOM 1221 C CA . VAL A 1 165 ? 70.020 28.078 44.127 1.00 16.29 165 VAL A CA 1
ATOM 1222 C C . VAL A 1 165 ? 70.908 29.288 44.480 1.00 15.99 165 VAL A C 1
ATOM 1223 O O . VAL A 1 165 ? 71.225 29.496 45.655 1.00 15.97 165 VAL A O 1
ATOM 1227 N N . LEU A 1 166 ? 71.296 30.075 43.468 1.00 15.62 166 LEU A N 1
ATOM 1228 C CA . LEU A 1 166 ? 72.141 31.277 43.653 1.00 15.27 166 LEU A CA 1
ATOM 1229 C C . LEU A 1 166 ? 72.057 32.254 42.461 1.00 15.01 166 LEU A C 1
ATOM 1230 O O . LEU A 1 166 ? 71.919 31.822 41.316 1.00 14.95 166 LEU A O 1
ATOM 1235 N N . ALA A 1 167 ? 72.161 33.558 42.735 1.00 14.74 167 ALA A N 1
ATOM 1236 C CA . ALA A 1 167 ? 71.988 34.604 41.706 1.00 14.53 167 ALA A CA 1
ATOM 1237 C C . ALA A 1 167 ? 73.189 35.551 41.525 1.00 14.40 167 ALA A C 1
ATOM 1238 O O . ALA A 1 167 ? 73.974 35.756 42.457 1.00 14.33 167 ALA A O 1
ATOM 1240 N N . ALA A 1 168 ? 73.304 36.132 40.325 1.00 14.19 168 ALA A N 1
ATOM 1241 C CA . ALA A 1 168 ? 74.390 37.070 39.976 1.00 14.11 168 ALA A CA 1
ATOM 1242 C C . ALA A 1 168 ? 73.979 38.145 38.952 1.00 14.05 168 ALA A C 1
ATOM 1243 O O . ALA A 1 168 ? 73.136 37.895 38.089 1.00 14.01 168 ALA A O 1
ATOM 1245 N N . SER A 1 169 ? 74.591 39.329 39.050 1.00 14.01 169 SER A N 1
ATOM 1246 C CA . SER A 1 169 ? 74.373 40.428 38.090 1.00 14.04 169 SER A CA 1
ATOM 1247 C C . SER A 1 169 ? 75.514 40.553 37.065 1.00 14.13 169 SER A C 1
ATOM 1248 O O . SER A 1 169 ? 76.589 39.976 37.256 1.00 13.99 169 SER A O 1
ATOM 1251 N N . LEU A 1 170 ? 75.276 41.311 35.988 1.00 14.29 170 LEU A N 1
ATOM 1252 C CA . LEU A 1 170 ? 76.246 41.444 34.888 1.00 14.36 170 LEU A CA 1
ATOM 1253 C C . LEU A 1 170 ? 76.238 42.816 34.187 1.00 14.45 170 LEU A C 1
ATOM 1254 O O . LEU A 1 170 ? 75.173 43.363 33.884 1.00 14.47 170 LEU A O 1
ATOM 1259 N N . ILE A 1 171 ? 77.436 43.350 33.936 1.00 14.44 171 ILE A N 1
ATOM 1260 C CA . ILE A 1 171 ? 77.629 44.537 33.090 1.00 14.51 171 ILE A CA 1
ATOM 1261 C C . ILE A 1 171 ? 78.473 44.160 31.863 1.00 14.60 171 ILE A C 1
ATOM 1262 O O . ILE A 1 171 ? 79.620 43.727 32.002 1.00 14.41 171 ILE A O 1
ATOM 1267 N N . LYS A 1 172 ? 77.900 44.333 30.671 1.00 14.77 172 LYS A N 1
ATOM 1268 C CA . LYS A 1 172 ? 78.550 43.945 29.411 1.00 15.00 172 LYS A CA 1
ATOM 1269 C C . LYS A 1 172 ? 79.352 45.081 28.769 1.00 14.90 172 LYS A C 1
ATOM 1270 O O . LYS A 1 172 ? 78.900 46.228 28.735 1.00 14.96 172 LYS A O 1
ATOM 1276 N N . GLY A 1 173 ? 80.535 44.745 28.251 1.00 14.79 173 GLY A N 1
ATOM 1277 C CA . GLY A 1 173 ? 81.395 45.698 27.536 1.00 14.63 173 GLY A CA 1
ATOM 1278 C C . GLY A 1 173 ? 81.353 45.536 26.023 1.00 14.57 173 GLY A C 1
ATOM 1279 O O . GLY A 1 173 ? 80.459 44.871 25.490 1.00 14.40 173 GLY A O 1
ATOM 1280 N N . THR A 1 174 ? 82.325 46.136 25.332 1.00 14.53 174 THR A N 1
ATOM 1281 C CA . THR A 1 174 ? 82.360 46.135 23.859 1.00 14.50 174 THR A CA 1
ATOM 1282 C C . THR A 1 174 ? 82.946 44.861 23.231 1.00 14.63 174 THR A C 1
ATOM 1283 O O . THR A 1 174 ? 82.741 44.606 22.039 1.00 14.60 174 THR A O 1
ATOM 1287 N N . ALA A 1 175 ? 83.669 44.069 24.025 1.00 14.65 175 ALA A N 1
ATOM 1288 C CA . ALA A 1 175 ? 84.300 42.838 23.529 1.00 14.76 175 ALA A CA 1
ATOM 1289 C C . ALA A 1 175 ? 83.466 41.583 23.798 1.00 14.81 175 ALA A C 1
ATOM 1290 O O . ALA A 1 175 ? 82.785 41.482 24.820 1.00 14.84 175 ALA A O 1
ATOM 1292 N N . LYS A 1 176 ? 83.536 40.632 22.867 1.00 14.92 176 LYS A N 1
ATOM 1293 C CA . LYS A 1 176 ? 82.833 39.353 22.974 1.00 15.09 176 LYS A CA 1
ATOM 1294 C C . LYS A 1 176 ? 83.612 38.381 23.868 1.00 14.82 176 LYS A C 1
ATOM 1295 O O . LYS A 1 176 ? 84.813 38.178 23.667 1.00 14.80 176 LYS A O 1
ATOM 1301 N N . THR A 1 177 ? 82.926 37.789 24.848 1.00 14.57 177 THR A N 1
ATOM 1302 C CA . THR A 1 177 ? 83.541 36.829 25.782 1.00 14.40 177 THR A CA 1
ATOM 1303 C C . THR A 1 177 ? 82.902 35.437 25.668 1.00 14.31 177 THR A C 1
ATOM 1304 O O . THR A 1 177 ? 81.956 35.245 24.900 1.00 14.22 177 THR A O 1
ATOM 1308 N N . VAL A 1 178 ? 83.424 34.471 26.430 1.00 14.22 178 VAL A N 1
ATOM 1309 C CA . VAL A 1 178 ? 82.746 33.178 26.613 1.00 14.13 178 VAL A CA 1
ATOM 1310 C C . VAL A 1 178 ? 81.419 33.407 27.351 1.00 14.11 178 VAL A C 1
ATOM 1311 O O . VAL A 1 178 ? 81.314 34.341 28.153 1.00 14.01 178 VAL A O 1
ATOM 1315 N N . ASP A 1 179 ? 80.413 32.575 27.071 1.00 14.09 179 ASP A N 1
ATOM 1316 C CA . ASP A 1 179 ? 79.083 32.735 27.682 1.00 14.12 179 ASP A CA 1
ATOM 1317 C C . ASP A 1 179 ? 79.155 32.614 29.210 1.00 14.03 179 ASP A C 1
ATOM 1318 O O . ASP A 1 179 ? 79.548 31.565 29.728 1.00 13.95 179 ASP A O 1
ATOM 1323 N N . PRO A 1 180 ? 78.785 33.694 29.928 1.00 13.93 180 PRO A N 1
ATOM 1324 C CA . PRO A 1 180 ? 78.956 33.805 31.384 1.00 13.87 180 PRO A CA 1
ATOM 1325 C C . PRO A 1 180 ? 78.204 32.769 32.228 1.00 13.86 180 PRO A C 1
ATOM 1326 O O . PRO A 1 180 ? 78.800 32.177 33.131 1.00 13.76 180 PRO A O 1
ATOM 1330 N N . LEU A 1 181 ? 76.920 32.551 31.940 1.00 13.72 181 LEU A N 1
ATOM 1331 C CA . LEU A 1 181 ? 76.088 31.666 32.764 1.00 13.75 181 LEU A CA 1
ATOM 1332 C C . LEU A 1 181 ? 76.424 30.176 32.607 1.00 13.58 181 LEU A C 1
ATOM 1333 O O . LEU A 1 181 ? 76.512 29.454 33.604 1.00 13.46 181 LEU A O 1
ATOM 1338 N N . SER A 1 182 ? 76.623 29.725 31.367 1.00 13.43 182 SER A N 1
ATOM 1339 C CA . SER A 1 182 ? 76.912 28.311 31.093 1.00 13.30 182 SER A CA 1
ATOM 1340 C C . SER A 1 182 ? 78.344 27.871 31.442 1.00 13.16 182 SER A C 1
ATOM 1341 O O . SER A 1 182 ? 78.558 26.715 31.819 1.00 13.01 182 SER A O 1
ATOM 1344 N N . THR A 1 183 ? 79.311 28.780 31.312 1.00 13.02 183 THR A N 1
ATOM 1345 C CA . THR A 1 183 ? 80.711 28.485 31.660 1.00 12.90 183 THR A CA 1
ATOM 1346 C C . THR A 1 183 ? 80.892 28.301 33.173 1.00 12.85 183 THR A C 1
ATOM 1347 O O . THR A 1 183 ? 81.564 27.362 33.612 1.00 12.83 183 THR A O 1
ATOM 1351 N N . LEU A 1 184 ? 80.288 29.193 33.958 1.00 12.73 184 LEU A N 1
ATOM 1352 C CA . LEU A 1 184 ? 80.339 29.110 35.422 1.00 12.72 184 LEU A CA 1
ATOM 1353 C C . LEU A 1 184 ? 79.632 27.868 35.975 1.00 12.82 184 LEU A C 1
ATOM 1354 O O . LEU A 1 184 ? 80.103 27.263 36.940 1.00 12.73 184 LEU A O 1
ATOM 1359 N N . GLN A 1 185 ? 78.515 27.490 35.354 1.00 12.88 185 GLN A N 1
ATOM 1360 C CA . GLN A 1 185 ? 77.774 26.279 35.726 1.00 13.08 185 GLN A CA 1
ATOM 1361 C C . GLN A 1 185 ? 78.604 25.004 35.506 1.00 13.24 185 GLN A C 1
ATOM 1362 O O . GLN A 1 185 ? 78.572 24.088 36.333 1.00 13.31 185 GLN A O 1
ATOM 1368 N N . MET A 1 186 ? 79.346 24.967 34.398 1.00 13.41 186 MET A N 1
ATOM 1369 C CA . MET A 1 186 ? 80.219 23.840 34.038 1.00 13.63 186 MET A CA 1
ATOM 1370 C C . MET A 1 186 ? 81.305 23.559 35.090 1.00 13.73 186 MET A C 1
ATOM 1371 O O . MET A 1 186 ? 81.600 22.397 35.393 1.00 13.63 186 MET A O 1
ATOM 1376 N N . LEU A 1 187 ? 81.889 24.623 35.639 1.00 13.76 187 LEU A N 1
ATOM 1377 C CA . LEU A 1 187 ? 82.966 24.504 36.628 1.00 13.86 187 LEU A CA 1
ATOM 1378 C C . LEU A 1 187 ? 82.495 23.964 37.985 1.00 13.99 187 LEU A C 1
ATOM 1379 O O . LEU A 1 187 ? 83.239 23.242 38.654 1.00 14.01 187 LEU A O 1
ATOM 1384 N N . HIS A 1 188 ? 81.265 24.306 38.374 1.00 14.17 188 HIS A N 1
ATOM 1385 C CA . HIS A 1 188 ? 80.713 23.939 39.689 1.00 14.38 188 HIS A CA 1
ATOM 1386 C C . HIS A 1 188 ? 80.029 22.565 39.742 1.00 14.64 188 HIS A C 1
ATOM 1387 O O . HIS A 1 188 ? 80.089 21.881 40.769 1.00 14.62 188 HIS A O 1
ATOM 1394 N N . GLY A 1 189 ? 79.375 22.171 38.650 1.00 14.89 189 GLY A N 1
ATOM 1395 C CA . GLY A 1 189 ? 78.669 20.885 38.586 1.00 15.15 189 GLY A CA 1
ATOM 1396 C C . GLY A 1 189 ? 77.153 21.006 38.561 1.00 15.40 189 GLY A C 1
ATOM 1397 O O . GLY A 1 189 ? 76.608 21.951 37.984 1.00 15.44 189 GLY A O 1
ATOM 1398 N N . ALA A 1 190 ? 76.474 20.049 39.196 1.00 15.49 190 ALA A N 1
ATOM 1399 C CA . ALA A 1 190 ? 75.005 19.984 39.197 1.00 15.61 190 ALA A CA 1
ATOM 1400 C C . ALA A 1 190 ? 74.333 21.035 40.088 1.00 15.72 190 ALA A C 1
ATOM 1401 O O . ALA A 1 190 ? 73.293 21.593 39.720 1.00 15.65 190 ALA A O 1
ATOM 1403 N N . GLU A 1 191 ? 74.923 21.289 41.256 1.00 15.81 191 GLU A N 1
ATOM 1404 C CA . GLU A 1 191 ? 74.399 22.269 42.213 1.00 16.04 191 GLU A CA 1
ATOM 1405 C C . GLU A 1 191 ? 75.476 23.281 42.622 1.00 15.79 191 GLU A C 1
ATOM 1406 O O . GLU A 1 191 ? 76.659 22.930 42.675 1.00 15.78 191 GLU A O 1
ATOM 1412 N N . PRO A 1 192 ? 75.080 24.542 42.906 1.00 15.63 192 PRO A N 1
ATOM 1413 C CA . PRO A 1 192 ? 73.736 25.137 42.814 1.00 15.54 192 PRO A CA 1
ATOM 1414 C C . PRO A 1 192 ? 73.339 25.519 41.386 1.00 15.42 192 PRO A C 1
ATOM 1415 O O . PRO A 1 192 ? 74.205 25.645 40.516 1.00 15.31 192 PRO A O 1
ATOM 1419 N N . VAL A 1 193 ? 72.036 25.699 41.159 1.00 15.34 193 VAL A N 1
ATOM 1420 C CA . VAL A 1 193 ? 71.515 26.170 39.869 1.00 15.33 193 VAL A CA 1
ATOM 1421 C C . VAL A 1 193 ? 71.540 27.706 39.831 1.00 15.28 193 VAL A C 1
ATOM 1422 O O . VAL A 1 193 ? 70.894 28.362 40.653 1.00 15.16 193 VAL A O 1
ATOM 1426 N N . PHE A 1 194 ? 72.284 28.267 38.877 1.00 15.38 194 PHE A N 1
ATOM 1427 C CA . PHE A 1 194 ? 72.475 29.723 38.779 1.00 15.47 194 PHE A CA 1
ATOM 1428 C C . PHE A 1 194 ? 71.431 30.434 37.907 1.00 15.52 194 PHE A C 1
ATOM 1429 O O . PHE A 1 194 ? 70.909 29.856 36.950 1.00 15.41 194 PHE A O 1
ATOM 1437 N N . ARG A 1 195 ? 71.149 31.693 38.250 1.00 15.60 195 ARG A N 1
ATOM 1438 C CA . ARG A 1 195 ? 70.288 32.577 37.449 1.00 15.79 195 ARG A CA 1
ATOM 1439 C C . ARG A 1 195 ? 70.841 34.013 37.404 1.00 15.80 195 ARG A C 1
ATOM 1440 O O . ARG A 1 195 ? 71.715 34.373 38.199 1.00 15.67 195 ARG A O 1
ATOM 1448 N N . LEU A 1 196 ? 70.327 34.821 36.476 1.00 15.92 196 LEU A N 1
ATOM 1449 C CA . LEU A 1 196 ? 70.736 36.225 36.333 1.00 16.04 196 LEU A CA 1
ATOM 1450 C C . LEU A 1 196 ? 69.746 37.214 36.956 1.00 16.00 196 LEU A C 1
ATOM 1451 O O . LEU A 1 196 ? 68.533 37.090 36.772 1.00 15.96 196 LEU A O 1
ATOM 1456 N N . ALA A 1 197 ? 70.280 38.194 37.686 1.00 15.87 197 ALA A N 1
ATOM 1457 C CA . ALA A 1 197 ? 69.480 39.283 38.258 1.00 15.79 197 ALA A CA 1
ATOM 1458 C C . ALA A 1 197 ? 69.255 40.405 37.237 1.00 15.68 197 ALA A C 1
ATOM 1459 O O . ALA A 1 197 ? 69.911 40.439 36.193 1.00 15.71 197 ALA A O 1
ATOM 1461 N N . LYS A 1 198 ? 68.337 41.321 37.550 1.00 15.57 198 LYS A N 1
ATOM 1462 C CA . LYS A 1 198 ? 67.929 42.387 36.620 1.00 15.52 198 LYS A CA 1
ATOM 1463 C C . LYS A 1 198 ? 68.901 43.570 36.493 1.00 15.31 198 LYS A C 1
ATOM 1464 O O . LYS A 1 198 ? 69.091 44.093 35.392 1.00 15.24 198 LYS A O 1
ATOM 1470 N N . HIS A 1 199 ? 69.497 43.994 37.610 1.00 15.08 199 HIS A N 1
ATOM 1471 C CA . HIS A 1 199 ? 70.348 45.196 37.644 1.00 14.91 199 HIS A CA 1
ATOM 1472 C C . HIS A 1 199 ? 71.439 45.080 38.715 1.00 14.76 199 HIS A C 1
ATOM 1473 O O . HIS A 1 199 ? 71.243 44.405 39.729 1.00 14.64 199 HIS A O 1
ATOM 1480 N N . PHE A 1 200 ? 72.579 45.740 38.497 1.00 14.64 200 PHE A N 1
ATOM 1481 C CA . PHE A 1 200 ? 73.702 45.670 39.448 1.00 14.56 200 PHE A CA 1
ATOM 1482 C C . PHE A 1 200 ? 73.480 46.460 40.747 1.00 14.53 200 PHE A C 1
ATOM 1483 O O . PHE A 1 200 ? 74.072 46.135 41.781 1.00 14.51 200 PHE A O 1
ATOM 1491 N N . LEU A 1 201 ? 72.634 47.488 40.687 1.00 14.48 201 LEU A N 1
ATOM 1492 C CA . LEU A 1 201 ? 72.257 48.259 41.879 1.00 14.52 201 LEU A CA 1
ATOM 1493 C C . LEU A 1 201 ? 71.210 47.534 42.733 1.00 14.53 201 LEU A C 1
ATOM 1494 O O . LEU A 1 201 ? 71.079 47.810 43.930 1.00 14.49 201 LEU A O 1
ATOM 1499 N N . GLU A 1 202 ? 70.467 46.617 42.108 1.00 14.55 202 GLU A N 1
ATOM 1500 C CA . GLU A 1 202 ? 69.570 45.700 42.819 1.00 14.65 202 GLU A CA 1
ATOM 1501 C C . GLU A 1 202 ? 70.383 44.785 43.742 1.00 14.69 202 GLU A C 1
ATOM 1502 O O . GLU A 1 202 ? 70.050 44.626 44.919 1.00 14.63 202 GLU A O 1
ATOM 1508 N N . MET A 1 203 ? 71.449 44.202 43.192 1.00 14.72 203 MET A N 1
ATOM 1509 C CA . MET A 1 203 ? 72.360 43.315 43.926 1.00 14.83 203 MET A CA 1
ATOM 1510 C C . MET A 1 203 ? 73.072 44.044 45.074 1.00 14.85 203 MET A C 1
ATOM 1511 O O . MET A 1 203 ? 73.274 43.470 46.150 1.00 14.76 203 MET A O 1
ATOM 1516 N N . LEU A 1 204 ? 73.431 45.307 44.838 1.00 14.86 204 LEU A N 1
ATOM 1517 C CA . LEU A 1 204 ? 74.132 46.133 45.825 1.00 15.03 204 LEU A CA 1
ATOM 1518 C C . LEU A 1 204 ? 73.330 46.335 47.118 1.00 15.09 204 LEU A C 1
ATOM 1519 O O . LEU A 1 204 ? 73.841 46.073 48.210 1.00 15.11 204 LEU A O 1
ATOM 1524 N N . ILE A 1 205 ? 72.082 46.785 46.998 1.00 15.14 205 ILE A N 1
ATOM 1525 C CA . ILE A 1 205 ? 71.297 47.140 48.190 1.00 15.24 205 ILE A CA 1
ATOM 1526 C C . ILE A 1 205 ? 70.592 45.962 48.879 1.00 15.20 205 ILE A C 1
ATOM 1527 O O . ILE A 1 205 ? 70.292 46.033 50.074 1.00 15.18 205 ILE A O 1
ATOM 1532 N N . MET A 1 206 ? 70.350 44.881 48.134 1.00 15.12 206 MET A N 1
ATOM 1533 C CA . MET A 1 206 ? 69.765 43.657 48.703 1.00 15.15 206 MET A CA 1
ATOM 1534 C C . MET A 1 206 ? 70.752 42.886 49.596 1.00 15.22 206 MET A C 1
ATOM 1535 O O . MET A 1 206 ? 70.456 41.775 50.045 1.00 15.14 206 MET A O 1
ATOM 1540 N N . SER A 1 207 ? 71.915 43.488 49.850 1.00 15.32 207 SER A N 1
ATOM 1541 C CA . SER A 1 207 ? 72.909 42.951 50.785 1.00 15.44 207 SER A CA 1
ATOM 1542 C C . SER A 1 207 ? 72.436 43.011 52.241 1.00 15.41 207 SER A C 1
ATOM 1543 O O . SER A 1 207 ? 72.927 42.255 53.086 1.00 15.43 207 SER A O 1
ATOM 1546 N N . TYR A 1 208 ? 71.488 43.910 52.520 1.00 15.39 208 TYR A N 1
ATOM 1547 C CA . TYR A 1 208 ? 70.985 44.171 53.877 1.00 15.37 208 TYR A CA 1
ATOM 1548 C C . TYR A 1 208 ? 72.127 44.381 54.886 1.00 15.41 208 TYR A C 1
ATOM 1549 O O . TYR A 1 208 ? 72.201 43.688 55.906 1.00 15.34 208 TYR A O 1
ATOM 1558 N N . SER A 1 209 ? 73.006 45.341 54.593 1.00 15.42 209 SER A N 1
ATOM 1559 C CA . SER A 1 209 ? 74.220 45.589 55.392 1.00 15.45 209 SER A CA 1
ATOM 1560 C C . SER A 1 209 ? 73.961 45.969 56.859 1.00 15.45 209 SER A C 1
ATOM 1561 O O . SER A 1 209 ? 74.869 45.897 57.694 1.00 15.34 209 SER A O 1
ATOM 1564 N N . PHE A 1 210 ? 72.722 46.357 57.159 1.00 15.46 210 PHE A N 1
ATOM 1565 C CA . PHE A 1 210 ? 72.317 46.829 58.489 1.00 15.55 210 PHE A CA 1
ATOM 1566 C C . PHE A 1 210 ? 72.036 45.733 59.531 1.00 15.66 210 PHE A C 1
ATOM 1567 O O . PHE A 1 210 ? 71.883 46.038 60.717 1.00 15.59 210 PHE A O 1
ATOM 1575 N N . VAL A 1 211 ? 71.972 44.474 59.092 1.00 15.81 211 VAL A N 1
ATOM 1576 C CA . VAL A 1 211 ? 71.485 43.361 59.933 1.00 15.95 211 VAL A CA 1
ATOM 1577 C C . VAL A 1 211 ? 72.310 43.086 61.206 1.00 16.15 211 VAL A C 1
ATOM 1578 O O . VAL A 1 211 ? 71.766 43.120 62.313 1.00 16.01 211 VAL A O 1
ATOM 1582 N N . HIS A 1 212 ? 73.605 42.816 61.048 1.00 16.39 212 HIS A N 1
ATOM 1583 C CA . HIS A 1 212 ? 74.466 42.488 62.194 1.00 16.72 212 HIS A CA 1
ATOM 1584 C C . HIS A 1 212 ? 74.751 43.650 63.159 1.00 16.96 212 HIS A C 1
ATOM 1585 O O . HIS A 1 212 ? 74.737 43.445 64.376 1.00 17.02 212 HIS A O 1
ATOM 1592 N N . PRO A 1 213 ? 75.024 44.867 62.630 1.00 17.19 213 PRO A N 1
ATOM 1593 C CA . PRO A 1 213 ? 75.155 46.035 63.515 1.00 17.39 213 PRO A CA 1
ATOM 1594 C C . PRO A 1 213 ? 73.911 46.333 64.366 1.00 17.61 213 PRO A C 1
ATOM 1595 O O . PRO A 1 213 ? 74.046 46.828 65.489 1.00 17.55 213 PRO A O 1
ATOM 1599 N N . ALA A 1 214 ? 72.724 46.029 63.839 1.00 17.92 214 ALA A N 1
ATOM 1600 C CA . ALA A 1 214 ? 71.462 46.256 64.556 1.00 18.26 214 ALA A CA 1
ATOM 1601 C C . ALA A 1 214 ? 71.245 45.290 65.726 1.00 18.53 214 ALA A C 1
ATOM 1602 O O . ALA A 1 214 ? 70.677 45.671 66.753 1.00 18.53 214 ALA A O 1
ATOM 1604 N N . ILE A 1 215 ? 71.692 44.046 65.560 1.00 18.87 215 ILE A N 1
ATOM 1605 C CA . ILE A 1 215 ? 71.577 43.014 66.599 1.00 19.22 215 ILE A CA 1
ATOM 1606 C C . ILE A 1 215 ? 72.521 43.289 67.780 1.00 19.47 215 ILE A C 1
ATOM 1607 O O . ILE A 1 215 ? 72.158 43.059 68.941 1.00 19.45 215 ILE A O 1
ATOM 1612 N N . LEU A 1 216 ? 73.718 43.791 67.478 1.00 19.73 216 LEU A N 1
ATOM 1613 C CA . LEU A 1 216 ? 74.691 44.174 68.505 1.00 20.00 216 LEU A CA 1
ATOM 1614 C C . LEU A 1 216 ? 74.258 45.422 69.287 1.00 20.30 216 LEU A C 1
ATOM 1615 O O . LEU A 1 216 ? 74.475 45.505 70.500 1.00 20.18 216 LEU A O 1
ATOM 1620 N N . PHE A 1 217 ? 73.647 46.378 68.586 1.00 20.71 217 PHE A N 1
ATOM 1621 C CA . PHE A 1 217 ? 73.126 47.607 69.199 1.00 21.19 217 PHE A CA 1
ATOM 1622 C C . PHE A 1 217 ? 71.909 47.340 70.093 1.00 21.51 217 PHE A C 1
ATOM 1623 O O . PHE A 1 217 ? 71.725 48.005 71.114 1.00 21.49 217 PHE A O 1
ATOM 1631 N N . GLY A 1 218 ? 71.085 46.369 69.704 1.00 21.90 218 GLY A N 1
ATOM 1632 C CA . GLY A 1 218 ? 69.889 46.006 70.464 1.00 22.53 218 GLY A CA 1
ATOM 1633 C C . GLY A 1 218 ? 70.162 45.445 71.851 1.00 23.03 218 GLY A C 1
ATOM 1634 O O . GLY A 1 218 ? 69.361 45.634 72.770 1.00 23.04 218 GLY A O 1
ATOM 1635 N N . ARG A 1 219 ? 71.298 44.764 72.002 1.00 23.46 219 ARG A N 1
ATOM 1636 C CA . ARG A 1 219 ? 71.650 44.092 73.255 1.00 23.99 219 ARG A CA 1
ATOM 1637 C C . ARG A 1 219 ? 72.623 44.888 74.137 1.00 24.22 219 ARG A C 1
ATOM 1638 O O . ARG A 1 219 ? 72.475 44.906 75.363 1.00 24.20 219 ARG A O 1
ATOM 1646 N N . TRP A 1 220 ? 73.601 45.548 73.516 1.00 24.59 220 TRP A N 1
ATOM 1647 C CA . TRP A 1 220 ? 74.657 46.252 74.259 1.00 25.00 220 TRP A CA 1
ATOM 1648 C C . TRP A 1 220 ? 74.611 47.780 74.121 1.00 25.41 220 TRP A C 1
ATOM 1649 O O . TRP A 1 220 ? 75.530 48.475 74.567 1.00 25.40 220 TRP A O 1
ATOM 1660 N N . GLY A 1 221 ? 73.537 48.293 73.521 1.00 25.89 221 GLY A N 1
ATOM 1661 C CA . GLY A 1 221 ? 73.391 49.725 73.230 1.00 26.54 221 GLY A CA 1
ATOM 1662 C C . GLY A 1 221 ? 73.552 50.667 74.409 1.00 27.03 221 GLY A C 1
ATOM 1663 O O . GLY A 1 221 ? 74.259 51.673 74.312 1.00 27.11 221 GLY A O 1
ATOM 1664 N N . SER A 1 222 ? 72.892 50.347 75.519 1.00 27.47 222 SER A N 1
ATOM 1665 C CA . SER A 1 222 ? 72.985 51.149 76.739 1.00 28.00 222 SER A CA 1
ATOM 1666 C C . SER A 1 222 ? 73.493 50.310 77.916 1.00 28.29 222 SER A C 1
ATOM 1667 O O . SER A 1 222 ? 72.867 50.262 78.979 1.00 28.40 222 SER A O 1
ATOM 1670 N N . TRP A 1 223 ? 74.636 49.657 77.709 1.00 28.63 223 TRP A N 1
ATOM 1671 C CA . TRP A 1 223 ? 75.235 48.765 78.701 1.00 28.98 223 TRP A CA 1
ATOM 1672 C C . TRP A 1 223 ? 75.882 49.545 79.848 1.00 29.19 223 TRP A C 1
ATOM 1673 O O . TRP A 1 223 ? 76.640 50.490 79.618 1.00 29.29 223 TRP A O 1
ATOM 1684 N N . ASP A 1 224 ? 75.575 49.136 81.078 1.00 29.49 224 ASP A N 1
ATOM 1685 C CA . ASP A 1 224 ? 76.071 49.815 82.280 1.00 29.72 224 ASP A CA 1
ATOM 1686 C C . ASP A 1 224 ? 77.496 49.415 82.672 1.00 29.75 224 ASP A C 1
ATOM 1687 O O . ASP A 1 224 ? 78.190 50.169 83.358 1.00 29.82 224 ASP A O 1
ATOM 1692 N N . GLY A 1 225 ? 77.919 48.228 82.240 1.00 29.76 225 GLY A N 1
ATOM 1693 C CA . GLY A 1 225 ? 79.266 47.729 82.518 1.00 29.69 225 GLY A CA 1
ATOM 1694 C C . GLY A 1 225 ? 79.321 46.553 83.479 1.00 29.66 225 GLY A C 1
ATOM 1695 O O . GLY A 1 225 ? 80.391 46.218 83.993 1.00 29.67 225 GLY A O 1
ATOM 1696 N N . LYS A 1 226 ? 78.172 45.922 83.714 1.00 29.59 226 LYS A N 1
ATOM 1697 C CA . LYS A 1 226 ? 78.076 44.785 84.634 1.00 29.52 226 LYS A CA 1
ATOM 1698 C C . LYS A 1 226 ? 78.068 43.445 83.890 1.00 29.28 226 LYS A C 1
ATOM 1699 O O . LYS A 1 226 ? 77.389 43.312 82.870 1.00 29.32 226 LYS A O 1
ATOM 1705 N N . PRO A 1 227 ? 78.825 42.448 84.401 1.00 29.07 227 PRO A N 1
ATOM 1706 C CA . PRO A 1 227 ? 78.980 41.148 83.733 1.00 28.83 227 PRO A CA 1
ATOM 1707 C C . PRO A 1 227 ? 77.753 40.235 83.831 1.00 28.62 227 PRO A C 1
ATOM 1708 O O . PRO A 1 227 ? 76.902 40.424 84.705 1.00 28.53 227 PRO A O 1
ATOM 1712 N N . VAL A 1 228 ? 77.687 39.252 82.931 1.00 28.32 228 VAL A N 1
ATOM 1713 C CA . VAL A 1 228 ? 76.601 38.263 82.888 1.00 28.06 228 VAL A CA 1
ATOM 1714 C C . VAL A 1 228 ? 77.128 36.837 83.145 1.00 27.88 228 VAL A C 1
ATOM 1715 O O . VAL A 1 228 ? 78.324 36.586 82.974 1.00 27.89 228 VAL A O 1
ATOM 1719 N N . PRO A 1 229 ? 76.242 35.905 83.569 1.00 27.67 229 PRO A N 1
ATOM 1720 C CA . PRO A 1 229 ? 76.644 34.519 83.868 1.00 27.48 229 PRO A CA 1
ATOM 1721 C C . PRO A 1 229 ? 77.248 33.744 82.690 1.00 27.25 229 PRO A C 1
ATOM 1722 O O . PRO A 1 229 ? 78.264 33.067 82.868 1.00 27.24 229 PRO A O 1
ATOM 1726 N N . GLU A 1 230 ? 76.626 33.833 81.514 1.00 26.95 230 GLU A N 1
ATOM 1727 C CA . GLU A 1 230 ? 77.102 33.128 80.313 1.00 26.68 230 GLU A CA 1
ATOM 1728 C C . GLU A 1 230 ? 76.738 33.861 79.014 1.00 26.30 230 GLU A C 1
ATOM 1729 O O . GLU A 1 230 ? 76.060 34.890 79.044 1.00 26.23 230 GLU A O 1
ATOM 1735 N N . ALA A 1 231 ? 77.194 33.321 77.883 1.00 25.87 231 ALA A N 1
ATOM 1736 C CA . ALA A 1 231 ? 76.930 33.905 76.564 1.00 25.50 231 ALA A CA 1
ATOM 1737 C C . ALA A 1 231 ? 75.462 33.756 76.142 1.00 25.17 231 ALA A C 1
ATOM 1738 O O . ALA A 1 231 ? 74.953 32.635 76.057 1.00 25.15 231 ALA A O 1
ATOM 1740 N N . PRO A 1 232 ? 74.776 34.889 75.886 1.00 24.90 232 PRO A N 1
ATOM 1741 C CA . PRO A 1 232 ? 73.368 34.874 75.475 1.00 24.71 232 PRO A CA 1
ATOM 1742 C C . PRO A 1 232 ? 73.170 34.575 73.983 1.00 24.51 232 PRO A C 1
ATOM 1743 O O . PRO A 1 232 ? 74.101 34.736 73.189 1.00 24.47 232 PRO A O 1
ATOM 1747 N N . LEU A 1 233 ? 71.817 34.116 73.676 1.00 24.27 233 LEU A N 1
ATOM 1748 C CA . LEU A 1 233 ? 71.543 33.763 72.289 1.00 24.04 233 LEU A CA 1
ATOM 1749 C C . LEU A 1 233 ? 71.691 34.972 71.372 1.00 23.84 233 LEU A C 1
ATOM 1750 O O . LEU A 1 233 ? 71.596 36.116 71.817 1.00 23.69 233 LEU A O 1
ATOM 1755 N N . PHE A 1 234 ? 71.913 34.653 70.002 1.00 20.00 234 PHE A N 1
ATOM 1756 C CA . PHE A 1 234 ? 72.315 35.733 69.107 1.00 20.00 234 PHE A CA 1
ATOM 1757 C C . PHE A 1 234 ? 71.157 36.171 68.218 1.00 20.00 234 PHE A C 1
ATOM 1758 O O . PHE A 1 234 ? 70.359 37.028 68.599 1.00 23.23 234 PHE A O 1
ATOM 1766 N N . TYR A 1 235 ? 70.565 35.467 67.222 1.00 23.27 235 TYR A N 1
ATOM 1767 C CA . TYR A 1 235 ? 69.351 35.757 66.445 1.00 23.13 235 TYR A CA 1
ATOM 1768 C C . TYR A 1 235 ? 68.067 35.544 67.255 1.00 23.11 235 TYR A C 1
ATOM 1769 O O . TYR A 1 235 ? 67.119 36.324 67.141 1.00 23.08 235 TYR A O 1
ATOM 1778 N N . GLN A 1 236 ? 68.047 34.489 68.070 1.00 23.08 236 GLN A N 1
ATOM 1779 C CA . GLN A 1 236 ? 66.862 34.130 68.859 1.00 23.11 236 GLN A CA 1
ATOM 1780 C C . GLN A 1 236 ? 66.747 34.896 70.187 1.00 23.05 236 GLN A C 1
ATOM 1781 O O . GLN A 1 236 ? 65.850 34.621 70.991 1.00 23.06 236 GLN A O 1
ATOM 1787 N N . GLY A 1 237 ? 67.640 35.865 70.399 1.00 22.93 237 GLY A N 1
ATOM 1788 C CA . GLY A 1 237 ? 67.662 36.654 71.635 1.00 22.80 237 GLY A CA 1
ATOM 1789 C C . GLY A 1 237 ? 67.179 38.095 71.529 1.00 22.77 237 GLY A C 1
ATOM 1790 O O . GLY A 1 237 ? 67.255 38.847 72.506 1.00 22.70 237 GLY A O 1
ATOM 1791 N N . ILE A 1 238 ? 66.678 38.479 70.355 1.00 22.66 238 ILE A N 1
ATOM 1792 C CA . ILE A 1 238 ? 66.206 39.850 70.103 1.00 22.61 238 ILE A CA 1
ATOM 1793 C C . ILE A 1 238 ? 64.894 40.188 70.829 1.00 22.57 238 ILE A C 1
ATOM 1794 O O . ILE A 1 238 ? 64.127 39.291 71.189 1.00 22.58 238 ILE A O 1
ATOM 1799 N N . ASP A 1 239 ? 64.652 41.483 71.040 1.00 22.51 239 ASP A N 1
ATOM 1800 C CA . ASP A 1 239 ? 63.381 41.967 71.599 1.00 22.48 239 ASP A CA 1
ATOM 1801 C C . ASP A 1 239 ? 62.509 42.645 70.530 1.00 22.40 239 ASP A C 1
ATOM 1802 O O . ASP A 1 239 ? 62.918 42.752 69.370 1.00 22.40 239 ASP A O 1
ATOM 1807 N N . GLN A 1 240 ? 61.315 43.095 70.924 1.00 22.24 240 GLN A N 1
ATOM 1808 C CA . GLN A 1 240 ? 60.369 43.741 70.000 1.00 22.06 240 GLN A CA 1
ATOM 1809 C C . GLN A 1 240 ? 60.908 45.054 69.422 1.00 21.86 240 GLN A C 1
ATOM 1810 O O . GLN A 1 240 ? 60.656 45.374 68.256 1.00 21.81 240 GLN A O 1
ATOM 1816 N N . ALA A 1 241 ? 61.653 45.799 70.238 1.00 21.62 241 ALA A N 1
ATOM 1817 C CA . ALA A 1 241 ? 62.259 47.066 69.818 1.00 21.36 241 ALA A CA 1
ATOM 1818 C C . ALA A 1 241 ? 63.289 46.884 68.698 1.00 21.16 241 ALA A C 1
ATOM 1819 O O . ALA A 1 241 ? 63.377 47.713 67.791 1.00 21.11 241 ALA A O 1
ATOM 1821 N N . THR A 1 242 ? 64.058 45.797 68.771 1.00 20.94 242 THR A N 1
ATOM 1822 C CA . THR A 1 242 ? 65.047 45.455 67.743 1.00 20.72 242 THR A CA 1
ATOM 1823 C C . THR A 1 242 ? 64.368 45.043 66.429 1.00 20.58 242 THR A C 1
ATOM 1824 O O . THR A 1 242 ? 64.869 45.348 65.343 1.00 20.50 242 THR A O 1
ATOM 1828 N N . ALA A 1 243 ? 63.225 44.363 66.538 1.00 20.38 2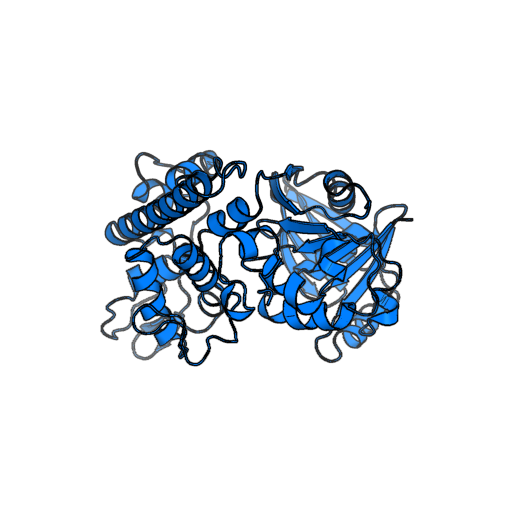43 ALA A N 1
ATOM 1829 C CA . ALA A 1 243 ? 62.435 43.959 65.371 1.00 20.27 243 ALA A CA 1
ATOM 1830 C C . ALA A 1 243 ? 61.851 45.156 64.609 1.00 20.18 243 ALA A C 1
ATOM 1831 O O . ALA A 1 243 ? 61.774 45.135 63.378 1.00 20.13 243 ALA A O 1
ATOM 1833 N N . ASP A 1 244 ? 61.448 46.191 65.347 1.00 20.08 244 ASP A N 1
ATOM 1834 C CA . ASP A 1 244 ? 60.935 47.430 64.754 1.00 20.03 244 ASP A CA 1
ATOM 1835 C C . ASP A 1 244 ? 62.041 48.252 64.082 1.00 19.91 244 ASP A C 1
ATOM 1836 O O . ASP A 1 244 ? 61.780 48.988 63.127 1.00 19.86 244 ASP A O 1
ATOM 1841 N N . MET A 1 245 ? 63.265 48.125 64.592 1.00 19.85 245 MET A N 1
ATOM 1842 C CA . MET A 1 245 ? 64.442 48.771 64.005 1.00 19.79 245 MET A CA 1
ATOM 1843 C C . MET A 1 245 ? 64.766 48.188 62.625 1.00 19.50 245 MET A C 1
ATOM 1844 O O . MET A 1 245 ? 65.113 48.927 61.698 1.00 19.39 245 MET A O 1
ATOM 1849 N N . LEU A 1 246 ? 64.644 46.867 62.501 1.00 19.16 246 LEU A N 1
ATOM 1850 C CA . LEU A 1 246 ? 64.908 46.165 61.241 1.00 18.88 246 LEU A CA 1
ATOM 1851 C C . LEU A 1 246 ? 63.905 46.532 60.141 1.00 18.69 246 LEU A C 1
ATOM 1852 O O . LEU A 1 246 ? 64.280 46.657 58.971 1.00 18.64 246 LEU A O 1
ATOM 1857 N N . THR A 1 247 ? 62.639 46.705 60.525 1.00 18.49 247 THR A N 1
ATOM 1858 C CA . THR A 1 247 ? 61.573 47.093 59.592 1.00 18.23 247 THR A CA 1
ATOM 1859 C C . THR A 1 247 ? 61.795 48.504 59.031 1.00 18.08 247 THR A C 1
ATOM 1860 O O . THR A 1 247 ? 61.581 48.744 57.839 1.00 18.01 247 THR A O 1
ATOM 1864 N N . ALA A 1 248 ? 62.236 49.421 59.892 1.00 17.86 248 ALA A N 1
ATOM 1865 C CA . ALA A 1 248 ? 62.485 50.813 59.508 1.00 17.64 248 ALA A CA 1
ATOM 1866 C C . ALA A 1 248 ? 63.654 50.966 58.529 1.00 17.54 248 ALA A C 1
ATOM 1867 O O . ALA A 1 248 ? 63.597 51.794 57.615 1.00 17.47 248 ALA A O 1
ATOM 1869 N N . CYS A 1 249 ? 64.705 50.171 58.727 1.00 17.37 249 CYS A N 1
ATOM 1870 C CA . CYS A 1 249 ? 65.877 50.183 57.845 1.00 17.28 249 CYS A CA 1
ATOM 1871 C C . CYS A 1 249 ? 65.572 49.569 56.472 1.00 17.21 249 CYS A C 1
ATOM 1872 O O . CYS A 1 249 ? 66.137 49.990 55.459 1.00 17.15 249 CYS A O 1
ATOM 1875 N N . SER A 1 250 ? 64.679 48.578 56.453 1.00 17.14 250 SER A N 1
ATOM 1876 C CA . SER A 1 250 ? 64.217 47.942 55.214 1.00 17.10 250 SER A CA 1
ATOM 1877 C C . SER A 1 250 ? 63.342 48.876 54.369 1.00 17.20 250 SER A C 1
ATOM 1878 O O . SER A 1 250 ? 63.427 48.868 53.136 1.00 17.15 250 SER A O 1
ATOM 1881 N N . ASN A 1 251 ? 62.500 49.667 55.036 1.00 17.19 251 ASN A N 1
ATOM 1882 C CA . ASN A 1 251 ? 61.662 50.665 54.367 1.00 17.25 251 ASN A CA 1
ATOM 1883 C C . ASN A 1 251 ? 62.486 51.763 53.684 1.00 17.24 251 ASN A C 1
ATOM 1884 O O . ASN A 1 251 ? 62.102 52.268 52.625 1.00 17.20 251 ASN A O 1
ATOM 1889 N N . GLU A 1 252 ? 63.616 52.119 54.294 1.00 17.17 252 GLU A N 1
ATOM 1890 C CA . GLU A 1 252 ? 64.538 53.111 53.729 1.00 17.18 252 GLU A CA 1
ATOM 1891 C C . GLU A 1 252 ? 65.232 52.620 52.449 1.00 17.13 252 GLU A C 1
ATOM 1892 O O . GLU A 1 252 ? 65.535 53.421 51.560 1.00 17.10 252 GLU A O 1
ATOM 1898 N N . CYS A 1 253 ? 65.468 51.310 52.357 1.00 17.13 253 CYS A N 1
ATOM 1899 C CA . CYS A 1 253 ? 66.011 50.688 51.141 1.00 17.18 253 CYS A CA 1
ATOM 1900 C C . CYS A 1 253 ? 65.062 50.841 49.941 1.00 17.29 253 CYS A C 1
ATOM 1901 O O . CYS A 1 253 ? 65.510 51.041 48.808 1.00 17.12 253 CYS A O 1
ATOM 1904 N N . LYS A 1 254 ? 63.758 50.751 50.202 1.00 17.43 254 LYS A N 1
ATOM 1905 C CA . LYS A 1 254 ? 62.729 50.913 49.168 1.00 17.72 254 LYS A CA 1
ATOM 1906 C C . LYS A 1 254 ? 62.604 52.353 48.661 1.00 17.71 254 LYS A C 1
ATOM 1907 O O . LYS A 1 254 ? 62.412 52.574 47.462 1.00 17.70 254 LYS A O 1
ATOM 1913 N N . ASP A 1 255 ? 62.717 53.319 49.575 1.00 17.82 255 ASP A N 1
ATOM 1914 C CA . ASP A 1 255 ? 62.676 54.747 49.235 1.00 17.89 255 ASP A CA 1
ATOM 1915 C C . ASP A 1 255 ? 63.766 55.149 48.234 1.00 17.95 255 ASP A C 1
ATOM 1916 O O . ASP A 1 255 ? 63.518 55.948 47.326 1.00 17.90 255 ASP A O 1
ATOM 1921 N N . VAL A 1 256 ? 64.964 54.589 48.407 1.00 17.97 256 VAL A N 1
ATOM 1922 C CA . VAL A 1 256 ? 66.110 54.875 47.533 1.00 18.16 256 VAL A CA 1
ATOM 1923 C C . VAL A 1 256 ? 65.904 54.314 46.117 1.00 18.23 256 VAL A C 1
ATOM 1924 O O . VAL A 1 256 ? 66.188 54.996 45.126 1.00 18.24 256 VAL A O 1
ATOM 1928 N N . ALA A 1 257 ? 65.402 53.082 46.035 1.00 18.35 257 ALA A N 1
ATOM 1929 C CA . ALA A 1 257 ? 65.159 52.410 44.755 1.00 18.47 257 ALA A CA 1
ATOM 1930 C C . ALA A 1 257 ? 64.113 53.124 43.888 1.00 18.64 257 ALA A C 1
ATOM 1931 O O . ALA A 1 257 ? 64.296 53.251 42.673 1.00 18.57 257 ALA A O 1
ATOM 1933 N N . ASN A 1 258 ? 63.030 53.586 44.516 1.00 18.86 258 ASN A N 1
ATOM 1934 C CA . ASN A 1 258 ? 61.956 54.305 43.819 1.00 19.16 258 ASN A CA 1
ATOM 1935 C C . ASN A 1 258 ? 62.390 55.659 43.251 1.00 19.31 258 ASN A C 1
ATOM 1936 O O . ASN A 1 258 ? 61.894 56.085 42.204 1.00 19.34 258 ASN A O 1
ATOM 1941 N N . ALA A 1 259 ? 63.310 56.325 43.947 1.00 19.53 259 ALA A N 1
ATOM 1942 C CA . ALA A 1 259 ? 63.824 57.633 43.528 1.00 19.73 259 ALA A CA 1
ATOM 1943 C C . ALA A 1 259 ? 64.726 57.555 42.291 1.00 19.89 259 ALA A C 1
ATOM 1944 O O . ALA A 1 259 ? 64.722 58.468 41.460 1.00 19.85 259 ALA A O 1
ATOM 1946 N N . ILE A 1 260 ? 65.492 56.470 42.180 1.00 20.01 260 ILE A N 1
ATOM 1947 C CA . ILE A 1 260 ? 66.391 56.247 41.039 1.00 20.16 260 ILE A CA 1
ATOM 1948 C C . ILE A 1 260 ? 65.607 55.975 39.747 1.00 20.31 260 ILE A C 1
ATOM 1949 O O . ILE A 1 260 ? 65.952 56.502 38.684 1.00 20.27 260 ILE A O 1
ATOM 1954 N N . MET A 1 261 ? 64.554 55.163 39.853 1.00 20.52 261 MET A N 1
ATOM 1955 C CA . MET A 1 261 ? 63.716 54.795 38.705 1.00 20.84 261 MET A CA 1
ATOM 1956 C C . MET A 1 261 ? 62.951 55.983 38.112 1.00 20.99 261 MET A C 1
ATOM 1957 O O . MET A 1 261 ? 62.750 56.052 36.897 1.00 20.99 261 MET A O 1
ATOM 1962 N N . ALA A 1 262 ? 62.533 56.909 38.973 1.00 21.18 262 ALA A N 1
ATOM 1963 C CA . ALA A 1 262 ? 61.803 58.105 38.547 1.00 21.34 262 ALA A CA 1
ATOM 1964 C C . ALA A 1 262 ? 62.703 59.126 37.847 1.00 21.45 262 ALA A C 1
ATOM 1965 O O . ALA A 1 262 ? 62.272 59.805 36.912 1.00 21.44 262 ALA A O 1
ATOM 1967 N N . ALA A 1 263 ? 63.950 59.227 38.304 1.00 21.59 263 ALA A N 1
ATOM 1968 C CA . ALA A 1 263 ? 64.905 60.197 37.765 1.00 21.70 263 ALA A CA 1
ATOM 1969 C C . ALA A 1 263 ? 65.643 59.695 36.522 1.00 21.81 263 ALA A C 1
ATOM 1970 O O . ALA A 1 263 ? 66.035 60.493 35.666 1.00 21.81 263 ALA A O 1
ATOM 1972 N N . CYS A 1 264 ? 65.832 58.378 36.432 1.00 21.87 264 CYS A N 1
ATOM 1973 C CA . CYS A 1 264 ? 66.560 57.761 35.320 1.00 21.96 264 CYS A CA 1
ATOM 1974 C C . CYS A 1 264 ? 65.754 56.621 34.676 1.00 21.91 264 CYS A C 1
ATOM 1975 O O . CYS A 1 264 ? 65.963 55.449 35.008 1.00 21.86 264 CYS A O 1
ATOM 1978 N N . PRO A 1 265 ? 64.831 56.962 33.750 1.00 21.84 265 PRO A N 1
ATOM 1979 C CA . PRO A 1 265 ? 63.958 55.975 33.096 1.00 21.77 265 PRO A CA 1
ATOM 1980 C C . PRO A 1 265 ? 64.719 54.955 32.244 1.00 21.62 265 PRO A C 1
ATOM 1981 O O . PRO A 1 265 ? 65.659 55.317 31.531 1.00 21.57 265 PRO A O 1
ATOM 1985 N N . GLY A 1 266 ? 64.305 53.693 32.329 1.00 21.49 266 GLY A N 1
ATOM 1986 C CA . GLY A 1 266 ? 64.952 52.607 31.592 1.00 21.27 266 GLY A CA 1
ATOM 1987 C C . GLY A 1 266 ? 65.788 51.676 32.457 1.00 21.11 266 GLY A C 1
ATOM 1988 O O . GLY A 1 266 ? 66.340 50.691 31.959 1.00 21.09 266 GLY A O 1
ATOM 1989 N N . ASN A 1 267 ? 65.887 51.992 33.747 1.00 20.89 267 ASN A N 1
ATOM 1990 C CA . ASN A 1 267 ? 66.608 51.157 34.709 1.00 20.70 267 ASN A CA 1
ATOM 1991 C C . ASN A 1 267 ? 65.631 50.420 35.633 1.00 20.56 267 ASN A C 1
ATOM 1992 O O . ASN A 1 267 ? 64.930 51.048 36.433 1.00 20.49 267 ASN A O 1
ATOM 1997 N N . ASP A 1 268 ? 65.590 49.093 35.512 1.00 20.36 268 ASP A N 1
ATOM 1998 C CA . ASP A 1 268 ? 64.606 48.260 36.216 1.00 20.23 268 ASP A CA 1
ATOM 1999 C C . ASP A 1 268 ? 65.102 47.754 37.577 1.00 20.12 268 ASP A C 1
ATOM 2000 O O . ASP A 1 268 ? 65.935 46.844 37.651 1.00 20.09 268 ASP A O 1
ATOM 2005 N N . LEU A 1 269 ? 64.568 48.345 38.646 1.00 19.97 269 LEU A N 1
ATOM 2006 C CA . LEU A 1 269 ? 64.924 47.975 40.019 1.00 19.91 269 LEU A CA 1
ATOM 2007 C C . LEU A 1 269 ? 63.722 47.431 40.810 1.00 19.79 269 LEU A C 1
ATOM 2008 O O . LEU A 1 269 ? 63.679 47.535 42.041 1.00 19.80 269 LEU A O 1
ATOM 2013 N N . SER A 1 270 ? 62.766 46.832 40.099 1.00 19.72 270 SER A N 1
ATOM 2014 C CA . SER A 1 270 ? 61.493 46.393 40.693 1.00 19.66 270 SER A CA 1
ATOM 2015 C C . SER A 1 270 ? 61.565 45.130 41.567 1.00 19.60 270 SER A C 1
ATOM 2016 O O . SER A 1 270 ? 60.611 44.826 42.288 1.00 19.51 270 SER A O 1
ATOM 2019 N N . ASP A 1 271 ? 62.617 44.325 41.456 1.00 19.50 271 ASP A N 1
ATOM 2020 C CA . ASP A 1 271 ? 62.840 43.133 42.298 1.00 19.49 271 ASP A CA 1
ATOM 2021 C C . ASP A 1 271 ? 63.455 43.380 43.737 1.00 19.45 271 ASP A C 1
ATOM 2022 O O . ASP A 1 271 ? 63.688 42.467 44.469 1.00 19.38 271 ASP A O 1
ATOM 2027 N N . VAL A 1 272 ? 63.732 44.623 44.067 1.00 20.00 272 VAL A N 1
ATOM 2028 C CA . VAL A 1 272 ? 63.994 45.038 45.442 1.00 20.00 272 VAL A CA 1
ATOM 2029 C C . VAL A 1 272 ? 62.737 44.888 46.358 1.00 20.00 272 VAL A C 1
ATOM 2030 O O . VAL A 1 272 ? 61.736 45.504 46.111 1.00 19.43 272 VAL A O 1
ATOM 2034 N N . LYS A 1 273 ? 62.862 44.069 47.402 1.00 19.52 273 LYS A N 1
ATOM 2035 C CA . LYS A 1 273 ? 61.748 43.640 48.290 1.00 19.60 273 LYS A CA 1
ATOM 2036 C C . LYS A 1 273 ? 61.836 43.810 49.850 1.00 19.64 273 LYS A C 1
ATOM 2037 O O . LYS A 1 273 ? 62.897 43.982 50.395 1.00 19.58 273 LYS A O 1
ATOM 2043 N N . ASP A 1 274 ? 60.691 43.759 50.536 1.00 19.70 274 ASP A N 1
ATOM 2044 C CA . ASP A 1 274 ? 60.682 43.792 52.005 1.00 19.84 274 ASP A CA 1
ATOM 2045 C C . ASP A 1 274 ? 61.441 42.592 52.580 1.00 19.79 274 ASP A C 1
ATOM 2046 O O . ASP A 1 274 ? 61.404 41.496 52.009 1.00 19.75 274 ASP A O 1
ATOM 2051 N N . ILE A 1 275 ? 62.114 42.802 53.711 1.00 19.75 275 ILE A N 1
ATOM 2052 C CA . ILE A 1 275 ? 62.856 41.732 54.395 1.00 19.79 275 ILE A CA 1
ATOM 2053 C C . ILE A 1 275 ? 61.935 40.635 54.966 1.00 19.89 275 ILE A C 1
ATOM 2054 O O . ILE A 1 275 ? 62.322 39.465 55.023 1.00 19.83 275 ILE A O 1
ATOM 2059 N N . TYR A 1 276 ? 60.721 41.018 55.367 1.00 20.08 276 TYR A N 1
ATOM 2060 C CA . TYR A 1 276 ? 59.708 40.068 55.848 1.00 20.24 276 TYR A CA 1
ATOM 2061 C C . TYR A 1 276 ? 59.251 39.122 54.732 1.00 20.27 276 TYR A C 1
ATOM 2062 O O . TYR A 1 276 ? 59.033 37.931 54.971 1.00 20.22 276 TYR A O 1
ATOM 2071 N N . GLN A 1 277 ? 59.117 39.663 53.520 1.00 20.36 277 GLN A N 1
ATOM 2072 C CA . GLN A 1 277 ? 58.782 38.877 52.329 1.00 20.49 277 GLN A CA 1
ATOM 2073 C C . GLN A 1 277 ? 59.894 37.879 51.985 1.00 20.54 277 GLN A C 1
ATOM 2074 O O . GLN A 1 277 ? 59.613 36.750 51.574 1.00 20.48 277 GLN A O 1
ATOM 2080 N N . TRP A 1 278 ? 61.146 38.304 52.167 1.00 20.61 278 TRP A N 1
ATOM 2081 C CA . TRP A 1 278 ? 62.322 37.466 51.901 1.00 20.72 278 TRP A CA 1
ATOM 2082 C C . TRP A 1 278 ? 62.403 36.240 52.819 1.00 20.90 278 TRP A C 1
ATOM 2083 O O . TRP A 1 278 ? 62.708 35.139 52.357 1.00 20.83 278 TRP A O 1
ATOM 2094 N N . TYR A 1 279 ? 62.128 36.439 54.109 1.00 21.21 279 TYR A N 1
ATOM 2095 C CA . TYR A 1 279 ? 62.179 35.361 55.104 1.00 21.59 279 TYR A CA 1
ATOM 2096 C C . TYR A 1 279 ? 61.180 34.230 54.841 1.00 21.93 279 TYR A C 1
ATOM 2097 O O . TYR A 1 279 ? 61.519 33.053 54.988 1.00 22.00 279 TYR A O 1
ATOM 2106 N N . LEU A 1 280 ? 59.959 34.590 54.451 1.00 22.31 280 LEU A N 1
ATOM 2107 C CA . LEU A 1 280 ? 58.899 33.607 54.208 1.00 22.81 280 LEU A CA 1
ATOM 2108 C C . LEU A 1 280 ? 59.085 32.818 52.908 1.00 23.18 280 LEU A C 1
ATOM 2109 O O . LEU A 1 280 ? 58.625 31.679 52.801 1.00 23.23 280 LEU A O 1
ATOM 2114 N N . GLU A 1 281 ? 59.762 33.422 51.934 1.00 23.64 281 GLU A N 1
ATOM 2115 C CA . GLU A 1 281 ? 60.023 32.774 50.646 1.00 24.10 281 GLU A CA 1
ATOM 2116 C C . GLU A 1 281 ? 61.130 31.712 50.697 1.00 24.56 281 GLU A C 1
ATOM 2117 O O . GLU A 1 281 ? 61.102 30.756 49.915 1.00 24.61 281 GLU A O 1
ATOM 2123 N N . TYR A 1 282 ? 62.082 31.872 51.620 1.00 24.93 282 TYR A N 1
ATOM 2124 C CA A TYR A 1 282 ? 63.256 31.001 51.648 0.38 25.17 282 TYR A CA 1
ATOM 2125 C CA C TYR A 1 282 ? 63.295 31.042 51.668 0.62 25.23 282 TYR A CA 1
ATOM 2126 C C . TYR A 1 282 ? 63.383 30.123 52.896 1.00 25.37 282 TYR A C 1
ATOM 2127 O O . TYR A 1 282 ? 63.990 29.050 52.836 1.00 25.37 282 TYR A O 1
ATOM 2144 N N . TYR A 1 283 ? 62.796 30.554 54.012 1.00 25.68 283 TYR A N 1
ATOM 2145 C CA . TYR A 1 283 ? 62.876 29.788 55.266 1.00 26.14 283 TYR A CA 1
ATOM 2146 C C . TYR A 1 283 ? 61.562 29.123 55.709 1.00 26.46 283 TYR A C 1
ATOM 2147 O O . TYR A 1 283 ? 61.416 28.760 56.880 1.00 26.51 283 TYR A O 1
ATOM 2156 N N . HIS A 1 284 ? 60.626 28.942 54.778 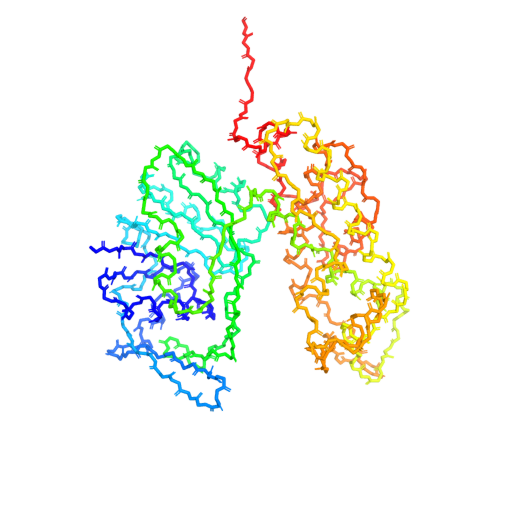1.00 26.83 284 HIS A N 1
ATOM 2157 C CA . HIS A 1 284 ? 59.275 28.457 55.108 1.00 27.24 284 HIS A CA 1
ATOM 2158 C C . HIS A 1 284 ? 59.218 27.097 55.822 1.00 27.44 284 HIS A C 1
ATOM 2159 O O . HIS A 1 284 ? 58.363 26.885 56.686 1.00 27.46 284 HIS A O 1
ATOM 2166 N N . GLU A 1 285 ? 60.127 26.191 55.467 1.00 27.69 285 GLU A N 1
ATOM 2167 C CA . GLU A 1 285 ? 60.138 24.838 56.031 1.00 28.06 285 GLU A CA 1
ATOM 2168 C C . GLU A 1 285 ? 60.695 24.777 57.462 1.00 28.06 285 GLU A C 1
ATOM 2169 O O . GLU A 1 285 ? 60.462 23.800 58.180 1.00 28.09 285 GLU A O 1
ATOM 2175 N N . ASP A 1 286 ? 61.414 25.824 57.870 1.00 28.10 286 ASP A N 1
ATOM 2176 C CA . ASP A 1 286 ? 62.075 25.862 59.181 1.00 28.15 286 ASP A CA 1
ATOM 2177 C C . ASP A 1 286 ? 61.361 26.722 60.234 1.00 28.08 286 ASP A C 1
ATOM 2178 O O . ASP A 1 286 ? 61.664 26.621 61.425 1.00 28.01 286 ASP A O 1
ATOM 2183 N N . ILE A 1 287 ? 60.421 27.559 59.795 1.00 28.10 287 ILE A N 1
ATOM 2184 C CA . ILE A 1 287 ? 59.710 28.482 60.691 1.00 28.14 287 ILE A CA 1
ATOM 2185 C C . ILE A 1 287 ? 58.464 27.836 61.312 1.00 28.22 287 ILE A C 1
ATOM 2186 O O . ILE A 1 287 ? 57.670 27.201 60.613 1.00 28.21 287 ILE A O 1
ATOM 2191 N N . GLN A 1 288 ? 58.306 28.006 62.626 1.00 28.23 288 GLN A N 1
ATOM 2192 C CA . GLN A 1 288 ? 57.170 27.446 63.363 1.00 28.29 288 GLN A CA 1
ATOM 2193 C C . GLN A 1 288 ? 55.951 28.379 63.354 1.00 28.13 288 GLN A C 1
ATOM 2194 O O . GLN A 1 288 ? 54.820 27.925 63.164 1.00 28.15 288 GLN A O 1
ATOM 2200 N N . ASP A 1 289 ? 56.193 29.674 63.561 1.00 27.91 289 ASP A N 1
ATOM 2201 C CA . ASP A 1 289 ? 55.136 30.688 63.608 1.00 27.67 289 ASP A CA 1
ATOM 2202 C C . ASP A 1 289 ? 55.549 31.920 62.795 1.00 27.37 289 ASP A C 1
ATOM 2203 O O . ASP A 1 289 ? 56.596 32.519 63.061 1.00 27.29 289 ASP A O 1
ATOM 2208 N N . ASP A 1 290 ? 54.720 32.302 61.821 1.00 26.99 290 ASP A N 1
ATOM 2209 C CA . ASP A 1 290 ? 55.109 33.308 60.821 1.00 26.63 290 ASP A CA 1
ATOM 2210 C C . ASP A 1 290 ? 54.218 34.562 60.696 1.00 26.40 290 ASP A C 1
ATOM 2211 O O . ASP A 1 290 ? 54.287 35.267 59.684 1.00 26.32 290 ASP A O 1
ATOM 2216 N N . HIS A 1 291 ? 53.403 34.851 61.712 1.00 26.13 291 HIS A N 1
ATOM 2217 C CA . HIS A 1 291 ? 52.423 35.947 61.607 1.00 25.88 291 HIS A CA 1
ATOM 2218 C C . HIS A 1 291 ? 53.005 37.374 61.649 1.00 25.71 291 HIS A C 1
ATOM 2219 O O . HIS A 1 291 ? 52.344 38.322 61.215 1.00 25.62 291 HIS A O 1
ATOM 2226 N N . ASP A 1 292 ? 54.228 37.518 62.166 1.00 25.42 292 ASP A N 1
ATOM 2227 C CA . ASP A 1 292 ? 54.990 38.776 62.060 1.00 25.18 292 ASP A CA 1
ATOM 2228 C C . ASP A 1 292 ? 56.511 38.544 62.037 1.00 24.97 292 ASP A C 1
ATOM 2229 O O . ASP A 1 292 ? 56.969 37.404 62.159 1.00 24.89 292 ASP A O 1
ATOM 2234 N N . LEU A 1 293 ? 57.280 39.623 61.875 1.00 24.72 293 LEU A N 1
ATOM 2235 C CA . LEU A 1 293 ? 58.744 39.540 61.754 1.00 24.54 293 LEU A CA 1
ATOM 2236 C C . LEU A 1 293 ? 59.442 39.076 63.039 1.00 24.39 293 LEU A C 1
ATOM 2237 O O . LEU A 1 293 ? 60.449 38.366 62.976 1.00 24.32 293 LEU A O 1
ATOM 2242 N N . TYR A 1 294 ? 58.905 39.479 64.190 1.00 24.27 294 TYR A N 1
ATOM 2243 C CA . TYR A 1 294 ? 59.441 39.071 65.494 1.00 24.17 294 TYR A CA 1
ATOM 2244 C C . TYR A 1 294 ? 59.363 37.555 65.699 1.00 24.01 294 TYR A C 1
ATOM 2245 O O . TYR A 1 294 ? 60.325 36.936 66.159 1.00 23.97 294 TYR A O 1
ATOM 2254 N N . HIS A 1 295 ? 58.218 36.969 65.352 1.00 23.85 295 HIS A N 1
ATOM 2255 C CA . HIS A 1 295 ? 57.996 35.530 65.503 1.00 23.70 295 HIS A CA 1
ATOM 2256 C C . HIS A 1 295 ? 58.716 34.693 64.442 1.00 23.60 295 HIS A C 1
ATOM 2257 O O . HIS A 1 295 ? 59.100 33.553 64.708 1.00 23.59 295 HIS A O 1
ATOM 2264 N N . ALA A 1 296 ? 58.897 35.263 63.252 1.00 23.46 296 ALA A N 1
ATOM 2265 C CA . ALA A 1 296 ? 59.567 34.574 62.142 1.00 23.37 296 ALA A CA 1
ATOM 2266 C C . ALA A 1 296 ? 61.058 34.327 62.398 1.00 23.32 296 ALA A C 1
ATOM 2267 O O . ALA A 1 296 ? 61.598 33.293 61.997 1.00 23.17 296 ALA A O 1
ATOM 2269 N N . ILE A 1 297 ? 61.711 35.280 63.063 1.00 23.32 297 ILE A N 1
ATOM 2270 C CA . ILE A 1 297 ? 63.139 35.178 63.384 1.00 23.40 297 ILE A CA 1
ATOM 2271 C C . ILE A 1 297 ? 63.382 34.314 64.630 1.00 23.47 297 ILE A C 1
ATOM 2272 O O . ILE A 1 297 ? 64.255 33.442 64.621 1.00 23.50 297 ILE A O 1
ATOM 2277 N N . THR A 1 298 ? 62.603 34.550 65.686 1.00 23.60 298 THR A N 1
ATOM 2278 C CA . THR A 1 298 ? 62.790 33.852 66.967 1.00 23.80 298 THR A CA 1
ATOM 2279 C C . THR A 1 298 ? 62.448 32.360 66.928 1.00 23.91 298 THR A C 1
ATOM 2280 O O . THR A 1 298 ? 63.010 31.580 67.701 1.00 23.96 298 THR A O 1
ATOM 2284 N N . THR A 1 299 ? 61.541 31.966 66.033 1.00 24.02 299 THR A N 1
ATOM 2285 C CA . THR A 1 299 ? 61.131 30.558 65.918 1.00 24.14 299 THR A CA 1
ATOM 2286 C C . THR A 1 299 ? 61.732 29.835 64.701 1.00 24.27 299 THR A C 1
ATOM 2287 O O . THR A 1 299 ? 61.232 28.785 64.288 1.00 24.32 299 THR A O 1
ATOM 2291 N N . ASN A 1 300 ? 62.804 30.396 64.143 1.00 24.43 300 ASN A N 1
ATOM 2292 C CA . ASN A 1 300 ? 63.532 29.774 63.032 1.00 24.64 300 ASN A CA 1
ATOM 2293 C C . ASN A 1 300 ? 64.451 28.657 63.535 1.00 24.80 300 ASN A C 1
ATOM 2294 O O . ASN A 1 300 ? 65.340 28.898 64.357 1.00 24.80 300 ASN A O 1
ATOM 2299 N N . LYS A 1 301 ? 64.230 27.443 63.029 1.00 24.94 301 LYS A N 1
ATOM 2300 C CA . LYS A 1 301 ? 64.969 26.250 63.465 1.00 25.09 301 LYS A CA 1
ATOM 2301 C C . LYS A 1 301 ? 66.453 26.250 63.086 1.00 24.99 301 LYS A C 1
ATOM 2302 O O . LYS A 1 301 ? 67.267 25.621 63.767 1.00 24.94 301 LYS A O 1
ATOM 2308 N N . SER A 1 302 ? 66.799 26.949 62.007 1.00 24.90 302 SER A N 1
ATOM 2309 C CA . SER A 1 302 ? 68.185 27.005 61.531 1.00 24.91 302 SER A CA 1
ATOM 2310 C C . SER A 1 302 ? 69.107 27.861 62.412 1.00 24.75 302 SER A C 1
ATOM 2311 O O . SER A 1 302 ? 70.332 27.755 62.317 1.00 24.80 302 SER A O 1
ATOM 2314 N N . TYR A 1 303 ? 68.517 28.696 63.268 1.00 24.57 303 TYR A N 1
ATOM 2315 C CA . TYR A 1 303 ? 69.281 29.550 64.184 1.00 24.45 303 TYR A CA 1
ATOM 2316 C C . TYR A 1 303 ? 69.464 28.932 65.581 1.00 24.42 303 TYR A C 1
ATOM 2317 O O . TYR A 1 303 ? 69.804 29.635 66.538 1.00 24.38 303 TYR A O 1
ATOM 2326 N N . LYS A 1 304 ? 69.249 27.622 65.687 1.00 24.36 304 LYS A N 1
ATOM 2327 C CA . LYS A 1 304 ? 69.290 26.910 66.968 1.00 24.39 304 LYS A CA 1
ATOM 2328 C C . LYS A 1 304 ? 70.695 26.850 67.582 1.00 24.13 304 LYS A C 1
ATOM 2329 O O . LYS A 1 304 ? 71.617 26.281 66.992 1.00 24.13 304 LYS A O 1
ATOM 2335 N N . GLY A 1 305 ? 70.842 27.454 68.761 1.00 23.97 305 GLY A N 1
ATOM 2336 C CA . GLY A 1 305 ? 72.065 27.346 69.565 1.00 23.61 305 GLY A CA 1
ATOM 2337 C C . GLY A 1 305 ? 73.201 28.319 69.283 1.00 23.39 305 GLY A C 1
ATOM 2338 O O . GLY A 1 305 ? 74.313 28.130 69.785 1.00 23.32 305 GLY A O 1
ATOM 2339 N N . LEU A 1 306 ? 72.932 29.363 68.498 1.00 23.09 306 LEU A N 1
ATOM 2340 C CA . LEU A 1 306 ? 73.964 30.336 68.111 1.00 22.85 306 LEU A CA 1
ATOM 2341 C C . LEU A 1 306 ? 74.033 31.514 69.093 1.00 22.68 306 LEU A C 1
ATOM 2342 O O . LEU A 1 306 ? 73.010 32.131 69.398 1.00 22.68 306 LEU A O 1
ATOM 2347 N N . VAL A 1 307 ? 75.242 31.819 69.575 1.00 22.47 307 VAL A N 1
ATOM 2348 C CA . VAL A 1 307 ? 75.444 32.816 70.647 1.00 22.25 307 VAL A CA 1
ATOM 2349 C C . VAL A 1 307 ? 76.417 33.957 70.299 1.00 22.07 307 VAL A C 1
ATOM 2350 O O . VAL A 1 307 ? 77.134 33.894 69.297 1.00 22.05 307 VAL A O 1
ATOM 2354 N N . HIS A 1 308 ? 76.427 34.987 71.149 1.00 21.88 308 HIS A N 1
ATOM 2355 C CA . HIS A 1 308 ? 77.338 36.136 71.047 1.00 21.76 308 HIS A CA 1
ATOM 2356 C C . HIS A 1 308 ? 78.804 35.765 71.335 1.00 21.66 308 HIS A C 1
ATOM 2357 O O . HIS A 1 308 ? 79.065 34.814 72.076 1.00 21.52 308 HIS A O 1
ATOM 2364 N N . PRO A 1 309 ? 79.765 36.514 70.750 1.00 21.64 309 PRO A N 1
ATOM 2365 C CA . PRO A 1 309 ? 81.175 36.370 71.138 1.00 21.60 309 PRO A CA 1
ATOM 2366 C C . PRO A 1 309 ? 81.499 37.097 72.453 1.00 21.54 309 PRO A C 1
ATOM 2367 O O . PRO A 1 309 ? 81.158 38.275 72.606 1.00 21.49 309 PRO A O 1
ATOM 2371 N N . VAL A 1 310 ? 82.147 36.393 73.385 1.00 21.52 310 VAL A N 1
ATOM 2372 C CA . VAL A 1 310 ? 82.435 36.921 74.734 1.00 21.47 310 VAL A CA 1
ATOM 2373 C C . VAL A 1 310 ? 83.869 36.633 75.222 1.00 21.55 310 VAL A C 1
ATOM 2374 O O . VAL A 1 310 ? 84.600 35.860 74.597 1.00 21.47 310 VAL A O 1
ATOM 2378 N N . LYS A 1 311 ? 84.251 37.260 76.340 1.00 21.60 311 LYS A N 1
ATOM 2379 C CA . LYS A 1 311 ? 85.556 37.036 76.990 1.00 21.83 311 LYS A CA 1
ATOM 2380 C C . LYS A 1 311 ? 85.469 37.105 78.526 1.00 21.91 311 LYS A C 1
ATOM 2381 O O . LYS A 1 311 ? 84.526 37.682 79.075 1.00 21.91 311 LYS A O 1
ATOM 2387 N N . ALA A 1 312 ? 86.462 36.527 79.206 1.00 22.09 312 ALA A N 1
ATOM 2388 C CA . ALA A 1 312 ? 86.447 36.372 80.671 1.00 22.21 312 ALA A CA 1
ATOM 2389 C C . ALA A 1 312 ? 86.833 37.631 81.453 1.00 22.35 312 ALA A C 1
ATOM 2390 O O . ALA A 1 312 ? 87.864 38.250 81.179 1.00 22.29 312 ALA A O 1
ATOM 2392 N N . VAL A 1 313 ? 85.999 37.990 82.433 1.00 22.58 313 VAL A N 1
ATOM 2393 C CA . VAL A 1 313 ? 86.214 39.172 83.290 1.00 22.78 313 VAL A CA 1
ATOM 2394 C C . VAL A 1 313 ? 85.874 38.904 84.768 1.00 22.94 313 VAL A C 1
ATOM 2395 O O . VAL A 1 313 ? 85.503 37.786 85.137 1.00 22.88 313 VAL A O 1
ATOM 2399 N N . ASP A 1 314 ? 86.003 39.939 85.600 1.00 23.16 314 ASP A N 1
ATOM 2400 C CA . ASP A 1 314 ? 85.658 39.873 87.027 1.00 23.42 314 ASP A CA 1
ATOM 2401 C C . ASP A 1 314 ? 84.167 39.576 87.223 1.00 23.49 314 ASP A C 1
ATOM 2402 O O . ASP A 1 314 ? 83.307 40.360 86.812 1.00 23.50 314 ASP A O 1
ATOM 2407 N N . GLY A 1 315 ? 83.860 38.413 87.797 1.00 20.00 315 GLY A N 1
ATOM 2408 C CA . GLY A 1 315 ? 82.536 37.967 88.191 1.00 20.00 315 GLY A CA 1
ATOM 2409 C C . GLY A 1 315 ? 81.665 37.617 87.001 1.00 20.00 315 GLY A C 1
ATOM 2410 O O . GLY A 1 315 ? 80.386 37.656 87.145 1.00 23.74 315 GLY A O 1
ATOM 2411 N N . GLY A 1 316 ? 82.199 37.203 85.883 1.00 23.76 316 GLY A N 1
ATOM 2412 C CA . GLY A 1 316 ? 81.418 36.735 84.731 1.00 23.85 316 GLY A CA 1
ATOM 2413 C C . GLY A 1 316 ? 82.090 36.877 83.375 1.00 23.91 316 GLY A C 1
ATOM 2414 O O . GLY A 1 316 ? 83.310 36.730 83.257 1.00 23.84 316 GLY A O 1
ATOM 2415 N N . VAL A 1 317 ? 81.278 37.144 82.349 1.00 23.99 317 VAL A N 1
ATOM 2416 C CA . VAL A 1 317 ? 81.762 37.381 80.980 1.00 24.03 317 VAL A CA 1
ATOM 2417 C C . VAL A 1 317 ? 81.273 38.723 80.418 1.00 24.09 317 VAL A C 1
ATOM 2418 O O . VAL A 1 317 ? 80.278 39.279 80.892 1.00 24.08 317 VAL A O 1
ATOM 2422 N N . ALA A 1 318 ? 81.978 39.227 79.404 1.00 24.16 318 ALA A N 1
ATOM 2423 C CA . ALA A 1 318 ? 81.670 40.515 78.776 1.00 24.32 318 ALA A CA 1
ATOM 2424 C C . ALA A 1 318 ? 81.782 40.435 77.244 1.00 24.48 318 ALA A C 1
ATOM 2425 O O . ALA A 1 318 ? 82.523 39.596 76.729 1.00 24.38 318 ALA A O 1
ATOM 2427 N N . PRO A 1 319 ? 81.050 41.308 76.512 1.00 24.74 319 PRO A N 1
ATOM 2428 C CA . PRO A 1 319 ? 81.070 41.292 75.040 1.00 24.98 319 PRO A CA 1
ATOM 2429 C C . PRO A 1 319 ? 82.459 41.526 74.438 1.00 25.28 319 PRO A C 1
ATOM 2430 O O . PRO A 1 319 ? 83.183 42.425 74.876 1.00 25.20 319 PRO A O 1
ATOM 2434 N N . ASP A 1 320 ? 82.811 40.715 73.441 1.00 25.66 320 ASP A N 1
ATOM 2435 C CA . ASP A 1 320 ? 84.105 40.809 72.764 1.00 26.11 320 ASP A CA 1
ATOM 2436 C C . ASP A 1 320 ? 83.965 41.479 71.397 1.00 26.43 320 ASP A C 1
ATOM 2437 O O . ASP A 1 320 ? 83.540 40.852 70.422 1.00 26.41 320 ASP A O 1
ATOM 2442 N N . PHE A 1 321 ? 84.320 42.760 71.342 1.00 26.86 321 PHE A N 1
ATOM 2443 C CA . PHE A 1 321 ? 84.343 43.502 70.086 1.00 27.32 321 PHE A CA 1
ATOM 2444 C C . PHE A 1 321 ? 85.689 43.299 69.391 1.00 27.59 321 PHE A C 1
ATOM 2445 O O . PHE A 1 321 ? 86.565 42.597 69.907 1.00 27.76 321 PHE A O 1
ATOM 2453 N N . GLY A 1 322 ? 85.834 43.841 68.211 1.00 27.81 322 GLY A N 1
ATOM 2454 C CA . GLY A 1 322 ? 86.968 43.539 67.373 1.00 28.14 322 GLY A CA 1
ATOM 2455 C C . GLY A 1 322 ? 87.156 42.141 66.797 1.00 28.35 322 GLY A C 1
ATOM 2456 O O . GLY A 1 322 ? 88.005 41.396 67.190 1.00 28.51 322 GLY A O 1
ATOM 2457 N N . ASN A 1 323 ? 86.330 41.812 65.845 1.00 28.44 323 ASN A N 1
ATOM 2458 C CA . ASN A 1 323 ? 86.505 40.648 65.033 1.00 28.48 323 ASN A CA 1
ATOM 2459 C C . ASN A 1 323 ? 86.224 41.278 63.713 1.00 28.40 323 ASN A C 1
ATOM 2460 O O . ASN A 1 323 ? 86.922 42.202 63.377 1.00 28.53 323 ASN A O 1
ATOM 2465 N N . ARG A 1 324 ? 85.210 40.829 62.989 1.00 28.19 324 ARG A N 1
ATOM 2466 C CA . ARG A 1 324 ? 84.953 41.298 61.642 1.00 27.99 324 ARG A CA 1
ATOM 2467 C C . ARG A 1 324 ? 83.510 41.685 61.341 1.00 27.52 324 ARG A C 1
ATOM 2468 O O . ARG A 1 324 ? 83.207 42.159 60.258 1.00 27.51 324 ARG A O 1
ATOM 2476 N N . TYR A 1 325 ? 82.641 41.541 62.331 1.00 26.96 325 TYR A N 1
ATOM 2477 C CA . TYR A 1 325 ? 81.240 41.961 62.204 1.00 26.33 325 TYR A CA 1
ATOM 2478 C C . TYR A 1 325 ? 81.095 43.449 61.871 1.00 25.92 325 TYR A C 1
ATOM 2479 O O . TYR A 1 325 ? 80.132 43.850 61.213 1.00 25.85 325 TYR A O 1
ATOM 2488 N N . LEU A 1 326 ? 82.048 44.258 62.333 1.00 25.31 326 LEU A N 1
ATOM 2489 C CA . LEU A 1 326 ? 82.010 45.708 62.127 1.00 24.74 326 LEU A CA 1
ATOM 2490 C C . LEU A 1 326 ? 83.143 46.224 61.234 1.00 24.38 326 LEU A C 1
ATOM 2491 O O . LEU A 1 326 ? 82.962 47.202 60.507 1.00 24.31 326 LEU A O 1
ATOM 2496 N N . THR A 1 327 ? 84.300 45.564 61.289 1.00 23.91 327 THR A N 1
ATOM 2497 C CA . THR A 1 327 ? 85.483 45.998 60.531 1.00 23.44 327 THR A CA 1
ATOM 2498 C C . THR A 1 327 ? 85.367 45.776 59.015 1.00 23.10 327 THR A C 1
ATOM 2499 O O . THR A 1 327 ? 86.124 46.366 58.239 1.00 22.97 327 THR A O 1
ATOM 2503 N N . GLU A 1 328 ? 84.422 44.928 58.606 1.00 22.62 328 GLU A N 1
ATOM 2504 C CA . GLU A 1 328 ? 84.138 44.686 57.188 1.00 22.20 328 GLU A CA 1
ATOM 2505 C C . GLU A 1 328 ? 82.784 45.266 56.756 1.00 21.80 328 GLU A C 1
ATOM 2506 O O . GLU A 1 328 ? 82.697 45.944 55.732 1.00 21.72 328 GLU A O 1
ATOM 2512 N N . ASP A 1 329 ? 81.741 45.008 57.547 1.00 21.30 329 ASP A N 1
ATOM 2513 C CA . ASP A 1 329 ? 80.363 45.388 57.192 1.00 20.87 329 ASP A CA 1
ATOM 2514 C C . ASP A 1 329 ? 80.079 46.898 57.154 1.00 20.44 329 ASP A C 1
ATOM 2515 O O . ASP A 1 329 ? 79.103 47.326 56.532 1.00 20.25 329 ASP A O 1
ATOM 2520 N N . ILE A 1 330 ? 80.918 47.696 57.815 1.00 19.91 330 ILE A N 1
ATOM 2521 C CA . ILE A 1 330 ? 80.756 49.156 57.803 1.00 19.40 330 ILE A CA 1
ATOM 2522 C C . ILE A 1 330 ? 81.449 49.826 56.594 1.00 19.12 330 ILE A C 1
ATOM 2523 O O . ILE A 1 330 ? 80.759 50.395 55.745 1.00 19.11 330 ILE A O 1
ATOM 2528 N N . PRO A 1 331 ? 82.801 49.753 56.500 1.00 18.78 331 PRO A N 1
ATOM 2529 C CA . PRO A 1 331 ? 83.473 50.441 55.383 1.00 18.54 331 PRO A CA 1
ATOM 2530 C C . PRO A 1 331 ? 83.231 49.818 54.001 1.00 18.34 331 PRO A C 1
ATOM 2531 O O . PRO A 1 331 ? 83.322 50.518 52.987 1.00 18.27 331 PRO A O 1
ATOM 2535 N N . MET A 1 332 ? 83.035 48.508 53.930 1.00 18.02 332 MET A N 1
ATOM 2536 C CA . MET A 1 332 ? 82.721 47.748 52.706 1.00 17.78 332 MET A CA 1
ATOM 2537 C C . MET A 1 332 ? 81.201 47.404 52.446 1.00 17.38 332 MET A C 1
ATOM 2538 O O . MET A 1 332 ? 80.914 46.556 51.615 1.00 17.24 332 MET A O 1
ATOM 2543 N N . GLY A 1 333 ? 80.303 48.097 53.171 1.00 16.87 333 GLY A N 1
ATOM 2544 C CA . GLY A 1 333 ? 78.867 47.889 53.227 1.00 16.34 333 GLY A CA 1
ATOM 2545 C C . GLY A 1 333 ? 77.936 49.111 53.490 1.00 16.04 333 GLY A C 1
ATOM 2546 O O . GLY A 1 333 ? 77.557 49.809 52.587 1.00 15.93 333 GLY A O 1
ATOM 2547 N N . MET A 1 334 ? 77.606 49.360 54.738 1.00 15.63 334 MET A N 1
ATOM 2548 C CA . MET A 1 334 ? 76.789 50.530 55.150 1.00 15.38 334 MET A CA 1
ATOM 2549 C C . MET A 1 334 ? 77.238 51.926 54.558 1.00 15.25 334 MET A C 1
ATOM 2550 O O . MET A 1 334 ? 76.412 52.665 54.093 1.00 15.15 334 MET A O 1
ATOM 2555 N N . ILE A 1 335 ? 78.558 52.204 54.528 1.00 15.17 335 ILE A N 1
ATOM 2556 C CA . ILE A 1 335 ? 79.100 53.476 54.016 1.00 15.06 335 ILE A CA 1
ATOM 2557 C C . ILE A 1 335 ? 78.875 53.646 52.502 1.00 15.02 335 ILE A C 1
ATOM 2558 O O . ILE A 1 335 ? 78.626 54.760 52.028 1.00 14.98 335 ILE A O 1
ATOM 2563 N N . VAL A 1 336 ? 78.955 52.543 51.757 1.00 14.96 336 VAL A N 1
ATOM 2564 C CA . VAL A 1 336 ? 78.722 52.556 50.303 1.00 14.91 336 VAL A CA 1
ATOM 2565 C C . VAL A 1 336 ? 77.259 52.899 49.972 1.00 14.88 336 VAL A C 1
ATOM 2566 O O . VAL A 1 336 ? 76.990 53.678 49.049 1.00 14.80 336 VAL A O 1
ATOM 2570 N N . PHE A 1 337 ? 76.329 52.323 50.736 1.00 14.82 337 PHE A N 1
ATOM 2571 C CA . PHE A 1 337 ? 74.892 52.607 50.604 1.00 14.80 337 PHE A CA 1
ATOM 2572 C C . PHE A 1 337 ? 74.553 54.080 50.883 1.00 14.83 337 PHE A C 1
ATOM 2573 O O . PHE A 1 337 ? 73.699 54.661 50.207 1.00 14.69 337 PHE A O 1
ATOM 2581 N N . LYS A 1 338 ? 75.231 54.671 51.868 1.00 14.88 338 LYS A N 1
ATOM 2582 C CA . LYS A 1 338 ? 75.041 56.083 52.230 1.00 15.01 338 LYS A CA 1
ATOM 2583 C C . LYS A 1 338 ? 75.426 57.036 51.087 1.00 15.08 338 LYS A C 1
ATOM 2584 O O . LYS A 1 338 ? 74.733 58.027 50.840 1.00 15.02 338 LYS A O 1
ATOM 2590 N N . GLY A 1 339 ? 76.518 56.721 50.392 1.00 15.17 339 GLY A N 1
ATOM 2591 C CA . GLY A 1 339 ? 76.968 57.504 49.236 1.00 15.37 339 GLY A CA 1
ATOM 2592 C C . GLY A 1 339 ? 75.965 57.559 48.094 1.00 15.50 339 GLY A C 1
ATOM 2593 O O . GLY A 1 339 ? 75.794 58.606 47.460 1.00 15.52 339 GLY A O 1
ATOM 2594 N N . VAL A 1 340 ? 75.307 56.430 47.834 1.00 15.60 340 VAL A N 1
ATOM 2595 C CA . VAL A 1 340 ? 74.266 56.329 46.804 1.00 15.68 340 VAL A CA 1
ATOM 2596 C C . VAL A 1 340 ? 73.034 57.166 47.182 1.00 15.79 340 VAL A C 1
ATOM 2597 O O . VAL A 1 340 ? 72.450 57.842 46.328 1.00 15.64 340 VAL A O 1
ATOM 2601 N N . ALA A 1 341 ? 72.663 57.126 48.462 1.00 15.93 341 ALA A N 1
ATOM 2602 C CA . ALA A 1 341 ? 71.519 57.884 48.982 1.00 16.13 341 ALA A CA 1
ATOM 2603 C C . ALA A 1 341 ? 71.698 59.403 48.870 1.00 16.33 341 ALA A C 1
ATOM 2604 O O . ALA A 1 341 ? 70.745 60.117 48.544 1.00 16.27 341 ALA A O 1
ATOM 2606 N N . ILE A 1 342 ? 72.916 59.881 49.139 1.00 16.50 342 ILE A N 1
ATOM 2607 C CA . ILE A 1 342 ? 73.255 61.307 49.035 1.00 16.81 342 ILE A CA 1
ATOM 2608 C C . ILE A 1 342 ? 73.079 61.825 47.601 1.00 16.99 342 ILE A C 1
ATOM 2609 O O . ILE A 1 342 ? 72.508 62.899 47.389 1.00 17.07 342 ILE A O 1
ATOM 2614 N N . ALA A 1 343 ? 73.557 61.046 46.631 1.00 17.15 343 ALA A N 1
ATOM 2615 C CA . ALA A 1 343 ? 73.442 61.385 45.210 1.00 17.35 343 ALA A CA 1
ATOM 2616 C C . ALA A 1 343 ? 71.992 61.442 44.713 1.00 17.49 343 ALA A C 1
ATOM 2617 O O . ALA A 1 343 ? 71.681 62.186 43.778 1.00 17.39 343 ALA A O 1
ATOM 2619 N N . ALA A 1 344 ? 71.116 60.658 45.342 1.00 17.65 344 ALA A N 1
ATOM 2620 C CA . ALA A 1 344 ? 69.697 60.607 44.974 1.00 17.91 344 ALA A CA 1
ATOM 2621 C C . ALA A 1 344 ? 68.836 61.625 45.735 1.00 18.08 344 ALA A C 1
ATOM 2622 O O . ALA A 1 344 ? 67.698 61.900 45.343 1.00 18.11 344 ALA A O 1
ATOM 2624 N N . GLY A 1 345 ? 69.380 62.168 46.823 1.00 18.28 345 GLY A N 1
ATOM 2625 C CA . GLY A 1 345 ? 68.690 63.174 47.635 1.00 18.48 345 GLY A CA 1
ATOM 2626 C C . GLY A 1 345 ? 67.671 62.625 48.620 1.00 18.61 345 GLY A C 1
ATOM 2627 O O . GLY A 1 345 ? 66.661 63.277 48.899 1.00 18.73 345 GLY A O 1
ATOM 2628 N N . VAL A 1 346 ? 67.939 61.436 49.158 1.00 18.69 346 VAL A N 1
ATOM 2629 C CA . VAL A 1 346 ? 67.021 60.766 50.086 1.00 18.68 346 VAL A CA 1
ATOM 2630 C C . VAL A 1 346 ? 67.625 60.671 51.493 1.00 18.74 346 VAL A C 1
ATOM 2631 O O . VAL A 1 346 ? 68.744 60.180 51.666 1.00 18.68 346 VAL A O 1
ATOM 2635 N N . ALA A 1 347 ? 66.876 61.146 52.489 1.00 18.74 347 ALA A N 1
ATOM 2636 C CA . ALA A 1 347 ? 67.296 61.076 53.892 1.00 18.85 347 ALA A CA 1
ATOM 2637 C C . ALA A 1 347 ? 67.040 59.690 54.492 1.00 18.85 347 ALA A C 1
ATOM 2638 O O . ALA A 1 347 ? 66.009 59.069 54.217 1.00 18.88 347 ALA A O 1
ATOM 2640 N N . ILE A 1 348 ? 67.981 59.219 55.311 1.00 18.83 348 ILE A N 1
ATOM 2641 C CA . ILE A 1 348 ? 67.896 57.891 55.943 1.00 18.79 348 ILE A CA 1
ATOM 2642 C C . ILE A 1 348 ? 68.289 57.913 57.439 1.00 18.80 348 ILE A C 1
ATOM 2643 O O . ILE A 1 348 ? 69.379 57.463 57.803 1.00 18.71 348 ILE A O 1
ATOM 2648 N N . PRO A 1 349 ? 67.392 58.430 58.309 1.00 18.82 349 PRO A N 1
ATOM 2649 C CA . PRO A 1 349 ? 67.693 58.657 59.736 1.00 18.81 349 PRO A CA 1
ATOM 2650 C C . PRO A 1 349 ? 68.018 57.416 60.580 1.00 18.79 349 PRO A C 1
ATOM 2651 O O . PRO A 1 349 ? 68.847 57.503 61.491 1.00 18.74 349 PRO A O 1
ATOM 2655 N N . SER A 1 350 ? 67.373 56.286 60.288 1.00 18.73 350 SER A N 1
ATOM 2656 C CA . SER A 1 350 ? 67.600 55.043 61.036 1.00 18.77 350 SER A CA 1
ATOM 2657 C C . SER A 1 350 ? 68.959 54.403 60.736 1.00 18.78 350 SER A C 1
ATOM 2658 O O . SER A 1 350 ? 69.626 53.900 61.647 1.00 18.60 350 SER A O 1
ATOM 2661 N N . ASN A 1 351 ? 69.356 54.420 59.463 1.00 18.82 351 ASN A N 1
ATOM 2662 C CA . ASN A 1 351 ? 70.678 53.937 59.048 1.00 18.87 351 ASN A CA 1
ATOM 2663 C C . ASN A 1 351 ? 71.819 54.785 59.620 1.00 18.99 351 ASN A C 1
ATOM 2664 O O . ASN A 1 351 ? 72.870 54.250 59.981 1.00 18.96 351 ASN A O 1
ATOM 2669 N N . ASP A 1 352 ? 71.600 56.099 59.703 1.00 19.17 352 ASP A N 1
ATOM 2670 C CA . ASP A 1 352 ? 72.591 57.044 60.239 1.00 19.38 352 ASP A CA 1
ATOM 2671 C C . ASP A 1 352 ? 72.952 56.776 61.704 1.00 19.43 352 ASP A C 1
ATOM 2672 O O . ASP A 1 352 ? 74.116 56.905 62.095 1.00 19.42 352 ASP A O 1
ATOM 2677 N N . LYS A 1 353 ? 71.950 56.405 62.502 1.00 19.56 353 LYS A N 1
ATOM 2678 C CA . LYS A 1 353 ? 72.121 56.188 63.942 1.00 19.77 353 LYS A CA 1
ATOM 2679 C C . LYS A 1 353 ? 73.043 55.008 64.259 1.00 19.63 353 LYS A C 1
ATOM 2680 O O . LYS A 1 353 ? 73.838 55.069 65.201 1.00 19.56 353 LYS A O 1
ATOM 2686 N N . LEU A 1 354 ? 72.933 53.944 63.465 1.00 19.57 354 LEU A N 1
ATOM 2687 C CA . LEU A 1 354 ? 73.758 52.747 63.642 1.00 19.54 354 LEU A CA 1
ATOM 2688 C C . LEU A 1 354 ? 75.208 52.964 63.207 1.00 19.54 354 LEU A C 1
ATOM 2689 O O . LEU A 1 354 ? 76.122 52.357 63.768 1.00 19.55 354 LEU A O 1
ATOM 2694 N N . ILE A 1 355 ? 75.409 53.829 62.212 1.00 19.64 355 ILE A N 1
ATOM 2695 C CA . ILE A 1 355 ? 76.749 54.173 61.715 1.00 19.79 355 ILE A CA 1
ATOM 2696 C C . ILE A 1 355 ? 77.580 54.917 62.773 1.00 19.94 355 ILE A C 1
ATOM 2697 O O . ILE A 1 355 ? 78.744 54.578 63.002 1.00 19.88 355 ILE A O 1
ATOM 2702 N N . MET A 1 356 ? 76.971 55.913 63.418 1.00 20.11 356 MET A N 1
ATOM 2703 C CA . MET A 1 356 ? 77.660 56.743 64.415 1.00 20.35 356 MET A CA 1
ATOM 2704 C C . MET A 1 356 ? 78.079 55.958 65.665 1.00 20.50 356 MET A C 1
ATOM 2705 O O . MET A 1 356 ? 79.143 56.215 66.236 1.00 20.45 356 MET A O 1
ATOM 2710 N N . TRP A 1 357 ? 77.245 55.003 66.076 1.00 20.69 357 TRP A N 1
ATOM 2711 C CA . TRP A 1 357 ? 77.530 54.156 67.239 1.00 20.95 357 TRP A CA 1
ATOM 2712 C C . TRP A 1 357 ? 78.623 53.118 66.960 1.00 21.18 357 TRP A C 1
ATOM 2713 O O . TRP A 1 357 ? 79.502 52.900 67.797 1.00 21.13 357 TRP A O 1
ATOM 2724 N N . ALA A 1 358 ? 78.562 52.491 65.786 1.00 21.51 358 ALA A N 1
ATOM 2725 C CA . ALA A 1 358 ? 79.469 51.393 65.432 1.00 21.89 358 ALA A CA 1
ATOM 2726 C C . ALA A 1 358 ? 80.914 51.829 65.173 1.00 22.20 358 ALA A C 1
ATOM 2727 O O . ALA A 1 358 ? 81.849 51.130 65.572 1.00 22.13 358 ALA A O 1
ATOM 2729 N N . GLN A 1 359 ? 81.091 52.974 64.510 1.00 22.55 359 GLN A N 1
ATOM 2730 C CA . GLN A 1 359 ? 82.431 53.489 64.192 1.00 22.96 359 GLN A CA 1
ATOM 2731 C C . GLN A 1 359 ? 83.252 53.844 65.442 1.00 23.20 359 GLN A C 1
ATOM 2732 O O . GLN A 1 359 ? 84.477 53.701 65.445 1.00 23.22 359 GLN A O 1
ATOM 2738 N N . GLU A 1 360 ? 82.567 54.286 66.496 1.00 23.55 360 GLU A N 1
ATOM 2739 C CA . GLU A 1 360 ? 83.209 54.638 67.766 1.00 23.88 360 GLU A CA 1
ATOM 2740 C C . GLU A 1 360 ? 83.729 53.403 68.514 1.00 23.94 360 GLU A C 1
ATOM 2741 O O . GLU A 1 360 ? 84.751 53.474 69.203 1.00 24.01 360 GLU A O 1
ATOM 2747 N N . LYS A 1 361 ? 83.026 52.279 68.371 1.00 23.96 361 LYS A N 1
ATOM 2748 C CA . LYS A 1 361 ? 83.386 51.035 69.061 1.00 24.00 361 LYS A CA 1
ATOM 2749 C C . LYS A 1 361 ? 84.672 50.394 68.529 1.00 23.95 361 LYS A C 1
ATOM 2750 O O . LYS A 1 361 ? 85.349 49.661 69.255 1.00 23.95 361 LYS A O 1
ATOM 2756 N N . ILE A 1 362 ? 84.995 50.669 67.266 1.00 23.83 362 ILE A N 1
ATOM 2757 C CA . ILE A 1 362 ? 86.212 50.140 66.638 1.00 23.80 362 ILE A CA 1
ATOM 2758 C C . ILE A 1 362 ? 87.334 51.185 66.531 1.00 23.75 362 ILE A C 1
ATOM 2759 O O . ILE A 1 362 ? 88.453 50.865 66.120 1.00 23.77 362 ILE A O 1
ATOM 2764 N N . GLY A 1 363 ? 87.024 52.426 66.905 1.00 23.70 363 GLY A N 1
ATOM 2765 C CA . GLY A 1 363 ? 88.004 53.515 66.915 1.00 23.62 363 GLY A CA 1
ATOM 2766 C C . GLY A 1 363 ? 88.300 54.125 65.555 1.00 23.57 363 GLY A C 1
ATOM 2767 O O . GLY A 1 363 ? 89.441 54.504 65.276 1.00 23.55 363 GLY A O 1
ATOM 2768 N N . LYS A 1 364 ? 87.272 54.224 64.713 1.00 23.46 364 LYS A N 1
ATOM 2769 C CA . LYS A 1 364 ? 87.398 54.805 63.372 1.00 23.34 364 LYS A CA 1
ATOM 2770 C C . LYS A 1 364 ? 86.407 55.957 63.168 1.00 23.24 364 LYS A C 1
ATOM 2771 O O . LYS A 1 364 ? 85.476 56.127 63.961 1.00 23.16 364 LYS A O 1
ATOM 2777 N N . GLU A 1 365 ? 86.614 56.743 62.110 1.00 23.09 365 GLU A N 1
ATOM 2778 C CA . GLU A 1 365 ? 85.751 57.890 61.799 1.00 23.00 365 GLU A CA 1
ATOM 2779 C C . GLU A 1 365 ? 85.490 58.006 60.293 1.00 22.94 365 GLU A C 1
ATOM 2780 O O . GLU A 1 365 ? 86.430 58.130 59.503 1.00 22.93 365 GLU A O 1
ATOM 2786 N N . TYR A 1 366 ? 84.212 57.969 59.909 1.00 22.88 366 TYR A N 1
ATOM 2787 C CA . TYR A 1 366 ? 83.808 58.059 58.499 1.00 22.82 366 TYR A CA 1
ATOM 2788 C C . TYR A 1 366 ? 82.815 59.198 58.219 1.00 22.87 366 TYR A C 1
ATOM 2789 O O . TYR A 1 366 ? 82.977 59.943 57.248 1.00 22.78 366 TYR A O 1
ATOM 2798 N N . LEU A 1 367 ? 81.791 59.318 59.064 1.00 22.95 367 LEU A N 1
ATOM 2799 C CA . LEU A 1 367 ? 80.724 60.308 58.881 1.00 23.10 367 LEU A CA 1
ATOM 2800 C C . LEU A 1 367 ? 80.750 61.379 59.977 1.00 23.29 367 LEU A C 1
ATOM 2801 O O . LEU A 1 367 ? 80.830 61.056 61.165 1.00 23.27 367 LEU A O 1
ATOM 2806 N N . VAL A 1 368 ? 80.686 62.648 59.566 1.00 23.48 368 VAL A N 1
ATOM 2807 C CA . VAL A 1 368 ? 80.705 63.790 60.493 1.00 23.74 368 VAL A CA 1
ATOM 2808 C C . VAL A 1 368 ? 79.639 64.829 60.115 1.00 23.90 368 VAL A C 1
ATOM 2809 O O . VAL A 1 368 ? 79.654 65.367 59.003 1.00 23.94 368 VAL A O 1
ATOM 2813 N N . ASP A 1 369 ? 78.723 65.099 61.048 1.00 24.12 369 ASP A N 1
ATOM 2814 C CA . ASP A 1 369 ? 77.632 66.077 60.869 1.00 24.31 369 ASP A CA 1
ATOM 2815 C C . ASP A 1 369 ? 76.815 65.887 59.578 1.00 24.22 369 ASP A C 1
ATOM 2816 O O . ASP A 1 369 ? 76.353 66.860 58.973 1.00 24.29 369 ASP A O 1
ATOM 2821 N N . GLY A 1 370 ? 76.640 64.632 59.169 1.00 24.11 370 GLY A N 1
ATOM 2822 C CA . GLY A 1 370 ? 75.875 64.299 57.966 1.00 23.87 370 GLY A CA 1
ATOM 2823 C C . GLY A 1 370 ? 76.661 64.334 56.664 1.00 23.75 370 GLY A C 1
ATOM 2824 O O . GLY A 1 370 ? 76.081 64.186 55.585 1.00 23.78 370 GLY A O 1
ATOM 2825 N N . ALA A 1 371 ? 77.976 64.523 56.762 1.00 23.55 371 ALA A N 1
ATOM 2826 C CA . ALA A 1 371 ? 78.848 64.598 55.586 1.00 23.41 371 ALA A CA 1
ATOM 2827 C C . ALA A 1 371 ? 79.976 63.563 55.621 1.00 23.25 371 ALA A C 1
ATOM 2828 O O . ALA A 1 371 ? 80.414 63.143 56.694 1.00 23.14 371 ALA A O 1
ATOM 2830 N N . LEU A 1 372 ? 80.441 63.163 54.438 1.00 23.16 372 LEU A N 1
ATOM 2831 C CA . LEU A 1 372 ? 81.507 62.165 54.309 1.00 23.12 372 LEU A CA 1
ATOM 2832 C C . LEU A 1 372 ? 82.894 62.817 54.351 1.00 23.09 372 LEU A C 1
ATOM 2833 O O . LEU A 1 372 ? 83.583 62.908 53.330 1.00 23.11 372 LEU A O 1
ATOM 2838 N N . THR A 1 373 ? 83.294 63.267 55.540 1.00 23.04 373 THR A N 1
ATOM 2839 C CA . THR A 1 373 ? 84.560 63.991 55.725 1.00 23.03 373 THR A CA 1
ATOM 2840 C C . THR A 1 373 ? 85.426 63.410 56.851 1.00 23.04 373 THR A C 1
ATOM 2841 O O . THR A 1 373 ? 86.330 64.082 57.360 1.00 23.04 373 THR A O 1
ATOM 2845 N N . GLY A 1 374 ? 85.151 62.161 57.225 1.00 22.98 374 GLY A N 1
ATOM 2846 C CA . GLY A 1 374 ? 85.842 61.496 58.330 1.00 22.91 374 GLY A CA 1
ATOM 2847 C C . GLY A 1 374 ? 87.327 61.259 58.116 1.00 22.86 374 GLY A C 1
ATOM 2848 O O . GLY A 1 374 ? 87.811 61.254 56.981 1.00 22.84 374 GLY A O 1
ATOM 2849 N N . LYS A 1 375 ? 88.041 61.055 59.223 1.00 22.74 375 LYS A N 1
ATOM 2850 C CA . LYS A 1 375 ? 89.494 60.844 59.223 1.00 22.71 375 LYS A CA 1
ATOM 2851 C C . LYS A 1 375 ? 89.933 59.651 58.363 1.00 22.42 375 LYS A C 1
ATOM 2852 O O . LYS A 1 375 ? 90.965 59.714 57.690 1.00 22.36 375 LYS A O 1
ATOM 2858 N N . ASP A 1 376 ? 89.142 58.579 58.386 1.00 22.14 376 ASP A N 1
ATOM 2859 C CA . ASP A 1 376 ? 89.477 57.334 57.685 1.00 21.86 376 ASP A CA 1
ATOM 2860 C C . ASP A 1 376 ? 88.635 57.107 56.417 1.00 21.64 376 ASP A C 1
ATOM 2861 O O . ASP A 1 376 ? 88.455 55.965 55.982 1.00 21.57 376 ASP A O 1
ATOM 2866 N N . VAL A 1 377 ? 88.142 58.194 55.821 1.00 21.33 377 VAL A N 1
ATOM 2867 C CA . VAL A 1 377 ? 87.225 58.120 54.670 1.00 21.11 377 VAL A CA 1
ATOM 2868 C C . VAL A 1 377 ? 87.849 57.498 53.400 1.00 20.91 377 VAL A C 1
ATOM 2869 O O . VAL A 1 377 ? 87.133 56.956 52.552 1.00 20.84 377 VAL A O 1
ATOM 2873 N N . ALA A 1 378 ? 89.175 57.567 53.289 1.00 20.63 378 ALA A N 1
ATOM 2874 C CA . ALA A 1 378 ? 89.891 57.061 52.113 1.00 20.39 378 ALA A CA 1
ATOM 2875 C C . ALA A 1 378 ? 90.050 55.536 52.090 1.00 20.19 378 ALA A C 1
ATOM 2876 O O . ALA A 1 378 ? 90.517 54.973 51.095 1.00 20.25 378 ALA A O 1
ATOM 2878 N N . THR A 1 379 ? 89.659 54.874 53.178 1.00 19.84 379 THR A N 1
ATOM 2879 C CA . THR A 1 379 ? 89.732 53.413 53.269 1.00 19.51 379 THR A CA 1
ATOM 2880 C C . THR A 1 379 ? 88.397 52.722 52.944 1.00 19.17 379 THR A C 1
ATOM 2881 O O . THR A 1 379 ? 88.250 51.516 53.165 1.00 19.15 379 THR A O 1
ATOM 2885 N N . THR A 1 380 ? 87.439 53.486 52.412 1.00 18.73 380 THR A N 1
ATOM 2886 C CA . THR A 1 380 ? 86.111 52.961 52.055 1.00 18.31 380 THR A CA 1
ATOM 2887 C C . THR A 1 380 ? 85.915 52.841 50.535 1.00 18.12 380 THR A C 1
ATOM 2888 O O . THR A 1 380 ? 86.824 53.148 49.759 1.00 18.01 380 THR A O 1
ATOM 2892 N N . ARG A 1 381 ? 84.722 52.402 50.127 1.00 17.82 381 ARG A N 1
ATOM 2893 C CA . ARG A 1 381 ? 84.387 52.192 48.714 1.00 17.65 381 ARG A CA 1
ATOM 2894 C C . ARG A 1 381 ? 83.231 53.065 48.193 1.00 17.44 381 ARG A C 1
ATOM 2895 O O . ARG A 1 381 ? 82.644 52.753 47.150 1.00 17.25 381 ARG A O 1
ATOM 2903 N N . CYS A 1 382 ? 82.900 54.141 48.909 1.00 17.19 382 CYS A N 1
ATOM 2904 C CA . CYS A 1 382 ? 81.842 55.062 48.468 1.00 17.03 382 CYS A CA 1
ATOM 2905 C C . CYS A 1 382 ? 82.220 55.743 47.143 1.00 16.89 382 CYS A C 1
ATOM 2906 O O . CYS A 1 382 ? 83.392 56.061 46.930 1.00 16.90 382 CYS A O 1
ATOM 2909 N N . PRO A 1 383 ? 81.236 55.939 46.238 1.00 16.77 383 PRO A N 1
ATOM 2910 C CA . PRO A 1 383 ? 81.492 56.505 44.901 1.00 16.72 383 PRO A CA 1
ATOM 2911 C C . PRO A 1 383 ? 82.211 57.860 44.877 1.00 16.72 383 PRO A C 1
ATOM 2912 O O . PRO A 1 383 ? 82.956 58.135 43.932 1.00 16.64 383 PRO A O 1
ATOM 2916 N N . GLN A 1 384 ? 81.994 58.687 45.902 1.00 16.74 384 GLN A N 1
ATOM 2917 C CA . GLN A 1 384 ? 82.609 60.021 45.986 1.00 16.75 384 GLN A CA 1
ATOM 2918 C C . GLN A 1 384 ? 84.122 59.982 46.226 1.00 16.91 384 GLN A C 1
ATOM 2919 O O . GLN A 1 384 ? 84.830 60.938 45.899 1.00 16.83 384 GLN A O 1
ATOM 2925 N N . ARG A 1 385 ? 84.605 58.878 46.797 1.00 17.16 385 ARG A N 1
ATOM 2926 C CA . ARG A 1 385 ? 86.036 58.669 47.039 1.00 17.43 385 ARG A CA 1
ATOM 2927 C C . ARG A 1 385 ? 86.831 58.597 45.729 1.00 17.44 385 ARG A C 1
ATOM 2928 O O . ARG A 1 385 ? 88.014 58.949 45.695 1.00 17.49 385 ARG A O 1
ATOM 2936 N N . TYR A 1 386 ? 86.175 58.143 44.661 1.00 17.46 386 TYR A N 1
ATOM 2937 C CA . TYR A 1 386 ? 86.810 58.002 43.346 1.00 17.49 386 TYR A CA 1
ATOM 2938 C C . TYR A 1 386 ? 86.441 59.137 42.379 1.00 17.61 386 TYR A C 1
ATOM 2939 O O . TYR A 1 386 ? 86.915 59.169 41.240 1.00 17.59 386 TYR A O 1
ATOM 2948 N N . GLY A 1 387 ? 85.592 60.057 42.832 1.00 17.77 387 GLY A N 1
ATOM 2949 C CA . GLY A 1 387 ? 85.202 61.216 42.028 1.00 17.90 387 GLY A CA 1
ATOM 2950 C C . GLY A 1 387 ? 83.949 61.051 41.181 1.00 17.98 387 GLY A C 1
ATOM 2951 O O . GLY A 1 387 ? 83.705 61.851 40.275 1.00 17.88 387 GLY A O 1
ATOM 2952 N N . PHE A 1 388 ? 83.161 60.014 41.467 1.00 18.14 388 PHE A N 1
ATOM 2953 C CA . PHE A 1 388 ? 81.855 59.825 40.827 1.00 18.34 388 PHE A CA 1
ATOM 2954 C C . PHE A 1 388 ? 80.778 60.481 41.696 1.00 18.58 388 PHE A C 1
ATOM 2955 O O . PHE A 1 388 ? 80.346 59.908 42.701 1.00 18.51 388 PHE A O 1
ATOM 2963 N N . ASN A 1 389 ? 80.352 61.680 41.299 1.00 18.86 389 ASN A N 1
ATOM 2964 C CA . ASN A 1 389 ? 79.507 62.533 42.146 1.00 19.17 389 ASN A CA 1
ATOM 2965 C C . ASN A 1 389 ? 78.024 62.619 41.751 1.00 19.32 389 ASN A C 1
ATOM 2966 O O . ASN A 1 389 ? 77.201 63.100 42.536 1.00 19.41 389 ASN A O 1
ATOM 2971 N N . THR A 1 390 ? 77.688 62.157 40.547 1.00 19.46 390 THR A N 1
ATOM 2972 C CA . THR A 1 390 ? 76.305 62.199 40.050 1.00 19.63 390 THR A CA 1
ATOM 2973 C C . THR A 1 390 ? 75.755 60.802 39.737 1.00 19.70 390 THR A C 1
ATOM 2974 O O . THR A 1 390 ? 76.520 59.838 39.632 1.00 19.67 390 THR A O 1
ATOM 2978 N N . LEU A 1 391 ? 74.432 60.704 39.585 1.00 19.75 391 LEU A N 1
ATOM 2979 C CA . LEU A 1 391 ? 73.772 59.441 39.230 1.00 19.80 391 LEU A CA 1
ATOM 2980 C C . LEU A 1 391 ? 74.168 58.930 37.840 1.00 19.84 391 LEU A C 1
ATOM 2981 O O . LEU A 1 391 ? 74.272 57.718 37.628 1.00 19.76 391 LEU A O 1
ATOM 2986 N N . ASP A 1 392 ? 74.387 59.856 36.905 1.00 19.81 392 ASP A N 1
ATOM 2987 C CA . ASP A 1 392 ? 74.843 59.512 35.555 1.00 19.90 392 ASP A CA 1
ATOM 2988 C C . ASP A 1 392 ? 76.253 58.912 35.574 1.00 19.68 392 ASP A C 1
ATOM 2989 O O . ASP A 1 392 ? 76.534 57.956 34.848 1.00 19.67 392 ASP A O 1
ATOM 2994 N N . ALA A 1 393 ? 77.124 59.478 36.410 1.00 19.42 393 ALA A N 1
ATOM 2995 C CA . ALA A 1 393 ? 78.496 58.990 36.577 1.00 19.23 393 ALA A CA 1
ATOM 2996 C C . ALA A 1 393 ? 78.555 57.627 37.275 1.00 19.09 393 ALA A C 1
ATOM 2997 O O . ALA A 1 393 ? 79.425 56.807 36.973 1.00 19.04 393 ALA A O 1
ATOM 2999 N N . ILE A 1 394 ? 77.631 57.400 38.208 1.00 18.97 394 ILE A N 1
ATOM 3000 C CA . ILE A 1 394 ? 77.500 56.117 38.911 1.00 18.92 394 ILE A CA 1
ATOM 3001 C C . ILE A 1 394 ? 77.067 54.987 37.961 1.00 18.94 394 ILE A C 1
ATOM 3002 O O . ILE A 1 394 ? 77.559 53.860 38.064 1.00 18.91 394 ILE A O 1
ATOM 3007 N N . LEU A 1 395 ? 76.168 55.304 37.030 1.00 18.99 395 LEU A N 1
ATOM 3008 C CA . LEU A 1 395 ? 75.634 54.317 36.085 1.00 19.15 395 LEU A CA 1
ATOM 3009 C C . LEU A 1 395 ? 76.573 53.979 34.920 1.00 19.29 395 LEU A C 1
ATOM 3010 O O . LEU A 1 395 ? 76.719 52.807 34.562 1.00 19.22 395 LEU A O 1
ATOM 3015 N N . THR A 1 396 ? 77.203 55.002 34.338 1.00 19.50 396 THR A N 1
ATOM 3016 C CA . THR A 1 396 ? 77.982 54.844 33.099 1.00 19.77 396 THR A CA 1
ATOM 3017 C C . THR A 1 396 ? 79.497 54.748 33.302 1.00 20.03 396 THR A C 1
ATOM 3018 O O . THR A 1 396 ? 80.181 54.034 32.565 1.00 20.02 396 THR A O 1
ATOM 3022 N N . GLY A 1 397 ? 80.013 55.479 34.289 1.00 20.33 397 GLY A N 1
ATOM 3023 C CA . GLY A 1 397 ? 81.452 55.547 34.540 1.00 20.76 397 GLY A CA 1
ATOM 3024 C C . GLY A 1 397 ? 82.146 56.689 33.812 1.00 21.06 397 GLY A C 1
ATOM 3025 O O . GLY A 1 397 ? 83.376 56.711 33.712 1.00 20.99 397 GLY A O 1
ATOM 3026 N N . LYS A 1 398 ? 81.356 57.639 33.311 1.00 21.41 398 LYS A N 1
ATOM 3027 C CA . LYS A 1 398 ? 81.870 58.780 32.547 1.00 21.77 398 LYS A CA 1
ATOM 3028 C C . LYS A 1 398 ? 81.720 60.098 33.310 1.00 21.94 398 LYS A C 1
ATOM 3029 O O . LYS A 1 398 ? 80.684 60.350 33.929 1.00 22.04 398 LYS A O 1
ATOM 3035 N N . LYS A 1 399 ? 82.759 60.932 33.253 1.00 22.18 399 LYS A N 1
ATOM 3036 C CA . LYS A 1 399 ? 82.767 62.236 33.928 1.00 22.39 399 LYS A CA 1
ATOM 3037 C C . LYS A 1 399 ? 82.604 63.390 32.933 1.00 22.62 399 LYS A C 1
ATOM 3038 O O . LYS A 1 399 ? 83.076 63.310 31.796 1.00 22.68 399 LYS A O 1
ATOM 3044 N N . HIS A 1 400 ? 81.944 64.460 33.376 1.00 22.89 400 HIS A N 1
ATOM 3045 C CA . HIS A 1 400 ? 81.619 65.608 32.520 1.00 23.18 400 HIS A CA 1
ATOM 3046 C C . HIS A 1 400 ? 82.774 66.609 32.389 1.00 23.34 400 HIS A C 1
ATOM 3047 O O . HIS A 1 400 ? 83.507 66.855 33.352 1.00 23.36 400 HIS A O 1
ATOM 3054 N N . HIS A 1 401 ? 82.920 67.179 31.192 1.00 23.49 401 HIS A N 1
ATOM 3055 C CA . HIS A 1 401 ? 83.947 68.186 30.899 1.00 23.70 401 HIS A CA 1
ATOM 3056 C C . HIS A 1 401 ? 83.331 69.447 30.285 1.00 23.68 401 HIS A C 1
ATOM 3057 O O . HIS A 1 401 ? 82.411 69.356 29.468 1.00 23.68 401 HIS A O 1
ATOM 3064 N N . HIS A 1 402 ? 83.846 70.615 30.673 1.00 23.66 402 HIS A N 1
ATOM 3065 C CA . HIS A 1 402 ? 83.395 71.899 30.114 1.00 23.66 402 HIS A CA 1
ATOM 3066 C C . HIS A 1 402 ? 84.155 72.262 28.832 1.00 23.71 402 HIS A C 1
ATOM 3067 O O . HIS A 1 402 ? 85.257 71.759 28.592 1.00 23.66 402 HIS A O 1
ATOM 3074 N N . HIS A 1 403 ? 83.560 73.140 28.022 1.00 23.72 403 HIS A N 1
ATOM 3075 C CA . HIS A 1 403 ? 84.190 73.649 26.798 1.00 23.82 403 HIS A CA 1
ATOM 3076 C C . HIS A 1 403 ? 84.140 75.177 26.724 1.00 23.93 403 HIS A C 1
ATOM 3077 O O . HIS A 1 403 ? 83.101 75.785 26.996 1.00 23.82 403 HIS A O 1
ATOM 3084 N N . HIS A 1 404 ? 85.265 75.789 26.355 1.00 24.04 404 HIS A N 1
ATOM 3085 C CA . HIS A 1 404 ? 85.320 77.237 26.155 1.00 24.21 404 HIS A CA 1
ATOM 3086 C C . HIS A 1 404 ? 84.905 77.589 24.727 1.00 24.23 404 HIS A C 1
ATOM 3087 O O . HIS A 1 404 ? 83.718 77.703 24.423 1.00 24.20 404 HIS A O 1
#

Organism: Pecten maximus (NCBI:txid6579)

Radius of gyration: 22.51 Å; Cα contacts (8 Å, |Δi|>4): 683; chains: 1; bounding box: 54×68×65 Å

Secondary structure (DSSP, 8-state):
-EEEEEE--SHHHHHHHHHHTTSTTEEEEEE--STTHHHHHHHHHTTS-EEEEEE-SSS-EEEEEE--SEEES-HHHHHTT-SEEEE-S-GGGHHHHHHHHTTT--TT-EEEETT--TTHHHHHHHHHGGGGGTSEEEEESS-SEEEEEEETTTEEEEEEE-SEEEEEEE--SS--S-HHHHHHHHH-SSSEEEE-S-HHHHHHTT-TTHHHHHHHHHHTT--S--BSSPPBSGGG--HHHHHHHHHHHHHHHHHHHHHHHHSTT---TT---HHHHHHHHSTTTBS--SSHHHHHHTBGGGTT-B--EEEETTEEEE---SSTTTTTIIIIIHHHHHHHHHHT---HHHHHHHHHHHHHHT----BTTBS--TTGGGS--GGGGT--SHHHHHH--------

InterPro domains:
  IPR003421 Opine dehydrogenase [PF02317] (199-360)
  IPR008927 6-phosphogluconate dehydrogenase-like, C-terminal domain superfamily [SSF48179] (200-395)
  IPR013328 6-phosphogluconate dehydrogenase, domain 2 [G3DSA:1.10.1040.10] (207-399)
  IPR036291 NAD(P)-binding domain superfamily [SSF51735] (4-192)
  IPR051729 Opine/Lysopine Dehydrogenase [PTHR38015] (4-395)

CATH classification: 3.40.50.720 (+1 more: 1.10.1040.10)

Sequence (403 aa):
TVKVCVCGGGNGAHTLSGLAASRDGVEVRVLTLFADEAERWTKALGADELTVIVNEKDGTQTEVKSRPKVITKDPEIAISGADVVILTVPAFAHEGYFQAMAPYVQDSALIVGLPSQAGFEFQCRDILGDKAAAVSMMSFETLPWACRIKEFGRKVEVLGTKSVLAASLIKGTAKTVDPLSTLQMLHGAEPVFRLAKHFLEMLIMSYSFVHPAILFGRWGSWDGKPVPEAPLFYQGIDQATADMLTACSNECKDVANAIMAACPGNDLSDVKDIYQWYLEYYYHEDIQDDHDLYHAITTNKSYKGLVHPVKAVDGGVAPDFGNRYLTEDIPMGMIVFKGVAIAAGVAIPSNDKLIMWAQEKIGKEYLVDGALTGKDVATTRCPQRYGFNTLDAILTGKKHHHHH